Protein AF-A0A7R8CIM6-F1 (afdb_monomer_lite)

Structure (mmCIF, N/CA/C/O backbone):
data_AF-A0A7R8CIM6-F1
#
_entry.id   AF-A0A7R8CIM6-F1
#
loop_
_atom_site.group_PDB
_atom_site.id
_atom_site.type_symbol
_atom_site.label_atom_id
_atom_site.label_alt_id
_atom_site.label_comp_id
_atom_site.label_asym_id
_atom_site.label_entity_id
_atom_site.label_seq_id
_atom_site.pdbx_PDB_ins_code
_atom_site.Cartn_x
_atom_site.Cartn_y
_atom_site.Cartn_z
_atom_site.occupancy
_atom_site.B_iso_or_equiv
_atom_site.auth_seq_id
_atom_site.auth_comp_id
_atom_site.auth_asym_id
_atom_site.auth_atom_id
_atom_site.pdbx_PDB_model_num
ATOM 1 N N . MET A 1 1 ? 7.280 -43.552 13.257 1.00 33.59 1 MET A N 1
ATOM 2 C CA . MET A 1 1 ? 8.551 -42.925 13.685 1.00 33.59 1 MET A CA 1
ATOM 3 C C . MET A 1 1 ? 9.762 -43.816 13.417 1.00 33.59 1 MET A C 1
ATOM 5 O O . MET A 1 1 ? 10.724 -43.306 12.867 1.00 33.59 1 MET A O 1
ATOM 9 N N . SER A 1 2 ? 9.740 -45.116 13.746 1.00 30.64 2 SER A N 1
ATOM 10 C CA . SER A 1 2 ? 10.917 -45.991 13.588 1.00 30.64 2 SER A CA 1
ATOM 11 C C . SER A 1 2 ? 11.355 -46.225 12.133 1.00 30.64 2 SER A C 1
ATOM 13 O O . SER A 1 2 ? 12.548 -46.201 11.868 1.00 30.64 2 SER A O 1
ATOM 15 N N . GLU A 1 3 ? 10.436 -46.381 11.176 1.00 28.53 3 GLU A N 1
ATOM 16 C CA . GLU A 1 3 ? 10.799 -46.677 9.773 1.00 28.53 3 GLU A CA 1
ATOM 17 C C . GLU A 1 3 ? 11.393 -45.472 9.013 1.00 28.53 3 GLU A C 1
ATOM 19 O O . GLU A 1 3 ? 12.290 -45.638 8.189 1.00 28.53 3 GLU A O 1
ATOM 24 N N . SER A 1 4 ? 10.972 -44.240 9.326 1.00 34.47 4 SER A N 1
ATOM 25 C CA . SER A 1 4 ? 11.466 -43.017 8.668 1.00 34.47 4 SER A CA 1
ATOM 26 C C . SER A 1 4 ? 12.915 -42.688 9.054 1.00 34.47 4 SER A C 1
ATOM 28 O O . SER A 1 4 ? 13.702 -42.250 8.215 1.00 34.47 4 SER A O 1
ATOM 30 N N . ILE A 1 5 ? 13.273 -42.940 10.320 1.00 35.53 5 ILE A N 1
ATOM 31 C CA . ILE A 1 5 ? 14.614 -42.709 10.882 1.00 35.53 5 ILE A CA 1
ATOM 32 C C . ILE A 1 5 ? 15.630 -43.715 10.313 1.00 35.53 5 ILE A C 1
ATOM 34 O O . ILE A 1 5 ? 16.786 -43.358 10.080 1.00 35.53 5 ILE A O 1
ATOM 38 N N . VAL A 1 6 ? 15.196 -44.947 10.017 1.00 32.22 6 VAL A N 1
ATOM 39 C CA . VAL A 1 6 ? 16.048 -45.991 9.418 1.00 32.22 6 VAL A CA 1
ATOM 40 C C . VAL A 1 6 ? 16.514 -45.591 8.010 1.00 32.22 6 VAL A C 1
ATOM 42 O O . VAL A 1 6 ? 17.711 -45.670 7.739 1.00 32.22 6 VAL A O 1
ATOM 45 N N . SER A 1 7 ? 15.639 -45.022 7.166 1.00 37.78 7 SER A N 1
ATOM 46 C CA . SER A 1 7 ? 16.029 -44.599 5.803 1.00 37.78 7 SER A CA 1
ATOM 47 C C . SER A 1 7 ? 17.027 -43.426 5.775 1.00 37.78 7 SER A C 1
ATOM 49 O O . SER A 1 7 ? 17.869 -43.333 4.882 1.00 37.78 7 SER A O 1
ATOM 51 N N . PHE A 1 8 ? 16.988 -42.548 6.785 1.00 38.25 8 PHE A N 1
ATOM 52 C CA . PHE A 1 8 ? 17.909 -41.412 6.893 1.00 38.25 8 PHE A CA 1
ATOM 53 C C . PHE A 1 8 ? 19.307 -41.855 7.349 1.00 38.25 8 PHE A C 1
ATOM 55 O O . PHE A 1 8 ? 20.323 -41.349 6.870 1.00 38.25 8 PHE A O 1
ATOM 62 N N . LYS A 1 9 ? 19.363 -42.845 8.250 1.00 39.59 9 LYS A N 1
ATOM 63 C CA . LYS A 1 9 ? 20.612 -43.430 8.749 1.00 39.59 9 LYS A CA 1
ATOM 64 C C . LYS A 1 9 ? 21.344 -44.208 7.649 1.00 39.59 9 LYS A C 1
ATOM 66 O O . LYS A 1 9 ? 22.554 -44.049 7.502 1.00 39.59 9 LYS A O 1
ATOM 71 N N . GLU A 1 10 ? 20.605 -44.951 6.824 1.00 39.81 10 GLU A N 1
ATOM 72 C CA . GLU A 1 10 ? 21.134 -45.665 5.652 1.00 39.81 10 GLU A CA 1
ATOM 73 C C . GLU A 1 10 ? 21.612 -44.706 4.546 1.00 39.81 10 GLU A C 1
ATOM 75 O O . GLU A 1 10 ? 22.700 -44.887 3.994 1.00 39.81 10 GLU A O 1
ATOM 80 N N . GLY A 1 11 ? 20.865 -43.627 4.276 1.00 39.44 11 GLY A N 1
ATOM 81 C CA . GLY A 1 11 ? 21.265 -42.592 3.315 1.00 39.44 11 GLY A CA 1
ATOM 82 C C . GLY A 1 11 ? 22.538 -41.836 3.721 1.00 39.44 11 GLY A C 1
ATOM 83 O O . GLY A 1 11 ? 23.383 -41.536 2.875 1.00 39.44 11 GLY A O 1
ATOM 84 N N . PHE A 1 12 ? 22.730 -41.578 5.019 1.00 43.91 12 PHE A N 1
ATOM 85 C CA . PHE A 1 12 ? 23.947 -40.938 5.523 1.00 43.91 12 PHE A CA 1
ATOM 86 C C . PHE A 1 12 ? 25.144 -41.899 5.591 1.00 43.91 12 PHE A C 1
ATOM 88 O O . PHE A 1 12 ? 26.265 -41.479 5.303 1.00 43.91 12 PHE A O 1
ATOM 95 N N . GLU A 1 13 ? 24.948 -43.189 5.899 1.00 43.12 13 GLU A N 1
ATOM 96 C CA . GLU A 1 13 ? 26.025 -44.184 5.774 1.00 43.12 13 GLU A CA 1
ATOM 97 C C . GLU A 1 13 ? 26.523 -44.284 4.330 1.00 43.12 13 GLU A C 1
ATOM 99 O O . GLU A 1 13 ? 27.737 -44.283 4.109 1.00 43.12 13 GLU A O 1
ATOM 104 N N . TYR A 1 14 ? 25.608 -44.264 3.355 1.00 39.03 14 TYR A N 1
ATOM 105 C CA . TYR A 1 14 ? 25.944 -44.217 1.933 1.00 39.03 14 TYR A CA 1
ATOM 106 C C . TYR A 1 14 ? 26.745 -42.953 1.576 1.00 39.03 14 TYR A C 1
ATOM 108 O O . TYR A 1 14 ? 27.769 -43.047 0.906 1.00 39.03 14 TYR A O 1
ATOM 116 N N . PHE A 1 15 ? 26.352 -41.781 2.090 1.00 35.97 15 PHE A N 1
ATOM 117 C CA . PHE A 1 15 ? 27.036 -40.506 1.833 1.00 35.97 15 PHE A CA 1
ATOM 118 C C . PHE A 1 15 ? 28.402 -40.393 2.537 1.00 35.97 15 PHE A C 1
ATOM 120 O O . PHE A 1 15 ? 29.353 -39.840 1.985 1.00 35.97 15 PHE A O 1
ATOM 127 N N . SER A 1 16 ? 28.547 -40.974 3.732 1.00 40.66 16 SER A N 1
ATOM 128 C CA . SER A 1 16 ? 29.798 -40.958 4.503 1.00 40.66 16 SER A CA 1
ATOM 129 C C . SER A 1 16 ? 30.940 -41.734 3.836 1.00 40.66 16 SER A C 1
ATOM 131 O O . SER A 1 16 ? 32.103 -41.452 4.117 1.00 40.66 16 SER A O 1
ATOM 133 N N . ARG A 1 17 ? 30.617 -42.652 2.913 1.00 40.62 17 ARG A N 1
ATOM 134 C CA . ARG A 1 17 ? 31.589 -43.381 2.081 1.00 40.62 17 ARG A CA 1
ATOM 135 C C . ARG A 1 17 ? 32.217 -42.517 0.981 1.00 40.62 17 ARG A C 1
ATOM 137 O O . ARG A 1 17 ? 33.264 -42.886 0.466 1.00 40.62 17 ARG A O 1
ATOM 144 N N . PHE A 1 18 ? 31.611 -41.374 0.644 1.00 35.47 18 PHE A N 1
ATOM 145 C CA . PHE A 1 18 ? 32.098 -40.442 -0.384 1.00 35.47 18 PHE A CA 1
ATOM 146 C C . PHE A 1 18 ? 32.733 -39.171 0.200 1.00 35.47 18 PHE A C 1
ATOM 148 O O . PHE A 1 18 ? 33.129 -38.274 -0.544 1.00 35.47 18 PHE A O 1
ATOM 155 N N . CYS A 1 19 ? 32.847 -39.081 1.528 1.00 35.72 19 CYS A N 1
ATOM 156 C CA . CYS A 1 19 ? 33.470 -37.947 2.199 1.00 35.72 19 CYS A CA 1
ATOM 157 C C . CYS A 1 19 ? 34.981 -38.212 2.358 1.00 35.72 19 CYS A C 1
ATOM 159 O O . CYS A 1 19 ? 35.345 -39.205 2.987 1.00 35.72 19 CYS A O 1
ATOM 161 N N . PRO A 1 20 ? 35.880 -37.356 1.836 1.00 27.38 20 PRO A N 1
ATOM 162 C CA . PRO A 1 20 ? 37.321 -37.634 1.797 1.00 27.38 20 PRO A CA 1
ATOM 163 C C . PRO A 1 20 ? 38.043 -37.513 3.155 1.00 27.38 20 PRO A C 1
ATOM 165 O O . PRO A 1 20 ? 39.265 -37.615 3.199 1.00 27.38 20 PRO A O 1
ATOM 168 N N . PHE A 1 21 ? 37.320 -37.312 4.264 1.00 36.88 21 PHE A N 1
ATOM 169 C CA . PHE A 1 21 ? 37.887 -37.193 5.611 1.00 36.88 21 PHE A CA 1
ATOM 170 C C . PHE A 1 21 ? 37.071 -37.989 6.639 1.00 36.88 21 PHE A C 1
ATOM 172 O O . PHE A 1 21 ? 35.839 -37.912 6.669 1.00 36.88 21 PHE A O 1
ATOM 179 N N . GLU A 1 22 ? 37.759 -38.733 7.514 1.00 38.47 22 GLU A N 1
ATOM 180 C CA . GLU A 1 22 ? 37.142 -39.485 8.612 1.00 38.47 22 GLU A CA 1
ATOM 181 C C . GLU A 1 22 ? 36.521 -38.537 9.650 1.00 38.47 22 GLU A C 1
ATOM 183 O O . GLU A 1 22 ? 37.190 -37.961 10.507 1.00 38.47 22 GLU A O 1
ATOM 188 N N . LEU A 1 23 ? 35.197 -38.389 9.601 1.00 45.84 23 LEU A N 1
ATOM 189 C CA . LEU A 1 23 ? 34.432 -37.778 10.686 1.00 45.84 23 LEU A CA 1
ATOM 190 C C . LEU A 1 23 ? 34.570 -38.629 11.955 1.00 45.84 23 LEU A C 1
ATOM 192 O O . LEU A 1 23 ? 34.203 -39.809 11.963 1.00 45.84 23 LEU A O 1
ATOM 196 N N . THR A 1 24 ? 35.044 -38.020 13.043 1.00 49.00 24 THR A N 1
ATOM 197 C CA . THR A 1 24 ? 35.165 -38.696 14.340 1.00 49.00 24 THR A CA 1
ATOM 198 C C . THR A 1 24 ? 33.800 -39.182 14.835 1.00 49.00 24 THR A C 1
ATOM 200 O O . THR A 1 24 ? 32.769 -38.537 14.625 1.00 49.00 24 THR A O 1
ATOM 203 N N . LYS A 1 25 ? 33.780 -40.324 15.534 1.00 44.88 25 LYS A N 1
ATOM 204 C CA . LYS A 1 25 ? 32.552 -40.948 16.062 1.00 44.88 25 LYS A CA 1
ATOM 205 C C . LYS A 1 25 ? 31.683 -39.965 16.869 1.00 44.88 25 LYS A C 1
ATOM 207 O O . LYS A 1 25 ? 30.475 -39.918 16.668 1.00 44.88 25 LYS A O 1
ATOM 212 N N . LYS A 1 26 ? 32.313 -39.098 17.674 1.00 43.31 26 LYS A N 1
ATOM 213 C CA . LYS A 1 26 ? 31.637 -38.042 18.452 1.00 43.31 26 LYS A CA 1
ATOM 214 C C . LYS A 1 26 ? 30.950 -36.979 17.587 1.00 43.31 26 LYS A C 1
ATOM 216 O O . LYS A 1 26 ? 29.870 -36.522 17.945 1.00 43.31 26 LYS A O 1
ATOM 221 N N . ALA A 1 27 ? 31.546 -36.586 16.459 1.00 45.62 27 ALA A N 1
ATOM 222 C CA . ALA A 1 27 ? 30.943 -35.608 15.551 1.00 45.62 27 ALA A CA 1
ATOM 223 C C . ALA A 1 27 ? 29.717 -36.191 14.832 1.00 45.62 27 ALA A C 1
ATOM 225 O O . ALA A 1 27 ? 28.713 -35.499 14.669 1.00 45.62 27 ALA A O 1
ATOM 226 N N . LYS A 1 28 ? 29.771 -37.482 14.471 1.00 45.78 28 LYS A N 1
ATOM 227 C CA . LYS A 1 28 ? 28.621 -38.204 13.910 1.00 45.78 28 LYS A CA 1
ATOM 228 C C . LYS A 1 28 ? 27.474 -38.282 14.923 1.00 45.78 28 LYS A C 1
ATOM 230 O O . LYS A 1 28 ? 26.349 -37.935 14.586 1.00 45.78 28 LYS A O 1
ATOM 235 N N . GLU A 1 29 ? 27.758 -38.667 16.167 1.00 47.47 29 GLU A N 1
ATOM 236 C CA . GLU A 1 29 ? 26.753 -38.773 17.239 1.00 47.47 29 GLU A CA 1
ATOM 237 C C . GLU A 1 29 ? 26.093 -37.422 17.575 1.00 47.47 29 GLU A C 1
ATOM 239 O O . GLU A 1 29 ? 24.872 -37.355 17.714 1.00 47.47 29 GLU A O 1
ATOM 244 N N . ALA A 1 30 ? 26.868 -36.333 17.636 1.00 47.59 30 ALA A N 1
ATOM 245 C CA . ALA A 1 30 ? 26.333 -34.990 17.872 1.00 47.59 30 ALA A CA 1
ATOM 246 C C . ALA A 1 30 ? 25.425 -34.508 16.727 1.00 47.59 30 ALA A C 1
ATOM 248 O O . ALA A 1 30 ? 24.372 -33.925 16.977 1.00 47.59 30 ALA A O 1
ATOM 249 N N . PHE A 1 31 ? 25.804 -34.788 15.476 1.00 45.53 31 PHE A N 1
ATOM 250 C CA . PHE A 1 31 ? 24.985 -34.475 14.307 1.00 45.53 31 PHE A CA 1
ATOM 251 C C . PHE A 1 31 ? 23.656 -35.243 14.319 1.00 45.53 31 PHE A C 1
ATOM 253 O O . PHE A 1 31 ? 22.603 -34.635 14.137 1.00 45.53 31 PHE A O 1
ATOM 260 N N . PHE A 1 32 ? 23.685 -36.550 14.613 1.00 48.06 32 PHE A N 1
ATOM 261 C CA . PHE A 1 32 ? 22.465 -37.359 14.716 1.00 48.06 32 PHE A CA 1
ATOM 262 C C . PHE A 1 32 ? 21.507 -36.827 15.781 1.00 48.06 32 PHE A C 1
ATOM 264 O O . PHE A 1 32 ? 20.317 -36.704 15.508 1.00 48.06 32 PHE A O 1
ATOM 271 N N . LYS A 1 33 ? 22.025 -36.430 16.948 1.00 48.91 33 LYS A N 1
ATOM 272 C CA . LYS A 1 33 ? 21.201 -35.877 18.026 1.00 48.91 33 LYS A CA 1
ATOM 273 C C . LYS A 1 33 ? 20.507 -34.568 17.625 1.00 48.91 33 LYS A C 1
ATOM 275 O O . LYS A 1 33 ? 19.322 -34.400 17.885 1.00 48.91 33 LYS A O 1
ATOM 280 N N . ILE A 1 34 ? 21.216 -33.673 16.931 1.00 47.84 34 ILE A N 1
ATOM 281 C CA . ILE A 1 34 ? 20.649 -32.405 16.437 1.00 47.84 34 ILE A CA 1
ATOM 282 C C . ILE A 1 34 ? 19.572 -32.661 15.373 1.00 47.84 34 ILE A C 1
ATOM 284 O O . ILE A 1 34 ? 18.538 -31.995 15.366 1.00 47.84 34 ILE A O 1
ATOM 288 N N . CYS A 1 35 ? 19.788 -33.628 14.477 1.00 46.12 35 CYS A N 1
ATOM 289 C CA . CYS A 1 35 ? 18.793 -34.002 13.474 1.00 46.12 35 CYS A CA 1
ATOM 290 C C . CYS A 1 35 ? 17.548 -34.647 14.098 1.00 46.12 35 CYS A C 1
ATOM 292 O O . CYS A 1 35 ? 16.441 -34.333 13.671 1.00 46.12 35 CYS A O 1
ATOM 294 N N . GLU A 1 36 ? 17.706 -35.505 15.110 1.00 48.62 36 GLU A N 1
ATOM 295 C CA . GLU A 1 36 ? 16.581 -36.099 15.844 1.00 48.62 36 GLU A CA 1
ATOM 296 C C . GLU A 1 36 ? 15.749 -35.035 16.567 1.00 48.62 36 GLU A C 1
ATOM 298 O O . GLU A 1 36 ? 14.524 -35.040 16.454 1.00 48.62 36 GLU A O 1
ATOM 303 N N . GLU A 1 37 ? 16.400 -34.081 17.239 1.00 48.75 37 GLU A N 1
ATOM 304 C CA . GLU A 1 37 ? 15.724 -32.955 17.891 1.00 48.75 37 GLU A CA 1
ATOM 305 C C . GLU A 1 37 ? 14.964 -32.096 16.868 1.00 48.75 37 GLU A C 1
ATOM 307 O O . GLU A 1 37 ? 13.799 -31.776 17.088 1.00 48.75 37 GLU A O 1
ATOM 312 N N . LEU A 1 38 ? 15.566 -31.798 15.710 1.00 46.12 38 LEU A N 1
ATOM 313 C CA . LEU A 1 38 ? 14.938 -30.998 14.653 1.00 46.12 38 LEU A CA 1
ATOM 314 C C . LEU A 1 38 ? 13.741 -31.710 14.000 1.00 46.12 38 LEU A C 1
ATOM 316 O O . LEU A 1 38 ? 12.719 -31.082 13.738 1.00 46.12 38 LEU A O 1
ATOM 320 N N . ILE A 1 39 ? 13.855 -33.014 13.732 1.00 46.06 39 ILE A N 1
ATOM 321 C CA . ILE A 1 39 ? 12.767 -33.817 13.155 1.00 46.06 39 ILE A CA 1
ATOM 322 C C . ILE A 1 39 ? 11.619 -33.946 14.157 1.00 46.06 39 ILE A C 1
ATOM 324 O O . ILE A 1 39 ? 10.462 -33.827 13.763 1.00 46.06 39 ILE A O 1
ATOM 328 N N . SER A 1 40 ? 11.924 -34.132 15.443 1.00 47.38 40 SER A N 1
ATOM 329 C CA . SER A 1 40 ? 10.920 -34.150 16.510 1.00 47.38 40 SER A CA 1
ATOM 330 C C . SER A 1 40 ? 10.176 -32.812 16.598 1.00 47.38 40 SER A C 1
ATOM 332 O O . SER A 1 40 ? 8.948 -32.788 16.639 1.00 47.38 40 SER A O 1
ATOM 334 N N . ASP A 1 41 ? 10.896 -31.690 16.513 1.00 44.88 41 ASP A N 1
ATOM 335 C CA . ASP A 1 41 ? 10.313 -30.342 16.559 1.00 44.88 41 ASP A CA 1
ATOM 336 C C . ASP A 1 41 ? 9.431 -30.038 15.331 1.00 44.88 41 ASP A C 1
ATOM 338 O O . ASP A 1 41 ? 8.387 -29.396 15.443 1.00 44.88 41 ASP A O 1
ATOM 342 N N . ILE A 1 42 ? 9.810 -30.543 14.150 1.00 43.16 42 ILE A N 1
ATOM 343 C CA . ILE A 1 42 ? 9.005 -30.435 12.923 1.00 43.16 42 ILE A CA 1
ATOM 344 C C . ILE A 1 42 ? 7.754 -31.317 13.014 1.00 43.16 42 ILE A C 1
ATOM 346 O O . ILE A 1 42 ? 6.663 -30.856 12.690 1.00 43.16 42 ILE A O 1
ATOM 350 N N . LEU A 1 43 ? 7.883 -32.561 13.483 1.00 42.12 43 LEU A N 1
ATOM 351 C CA . LEU A 1 43 ? 6.752 -33.482 13.624 1.00 42.12 43 LEU A CA 1
ATOM 352 C C . LEU A 1 43 ? 5.734 -32.992 14.660 1.00 42.12 43 LEU A C 1
ATOM 354 O O . LEU A 1 43 ? 4.537 -33.089 14.404 1.00 42.12 43 LEU A O 1
ATOM 358 N N . ASN A 1 44 ? 6.196 -32.404 15.768 1.00 43.47 44 ASN A N 1
ATOM 359 C CA . ASN A 1 44 ? 5.323 -31.814 16.786 1.00 43.47 44 ASN A CA 1
ATOM 360 C C . ASN A 1 44 ? 4.556 -30.590 16.261 1.00 43.47 44 ASN A C 1
ATOM 362 O O . ASN A 1 44 ? 3.405 -30.386 16.625 1.00 43.47 44 ASN A O 1
ATOM 366 N N . ARG A 1 45 ? 5.149 -29.798 15.358 1.00 39.41 45 ARG A N 1
ATOM 367 C CA . ARG A 1 45 ? 4.467 -28.649 14.733 1.00 39.41 45 ARG A CA 1
ATOM 368 C C . ARG A 1 45 ? 3.445 -29.045 13.670 1.00 39.41 45 ARG A C 1
ATOM 370 O O . ARG A 1 45 ? 2.526 -28.281 13.412 1.00 39.41 45 ARG A O 1
ATOM 377 N N . VAL A 1 46 ? 3.608 -30.212 13.048 1.00 36.16 46 VAL A N 1
ATOM 378 C CA . VAL A 1 46 ? 2.669 -30.734 12.040 1.00 36.16 46 VAL A CA 1
ATOM 379 C C . VAL A 1 46 ? 1.514 -31.507 12.696 1.00 36.16 46 VAL A C 1
ATOM 381 O O . VAL A 1 46 ? 0.425 -31.572 12.132 1.00 36.16 46 VAL A O 1
ATOM 384 N N . SER A 1 47 ? 1.697 -32.061 13.902 1.00 36.16 47 SER A N 1
ATOM 385 C CA . SER A 1 47 ? 0.624 -32.762 14.626 1.00 36.16 47 SER A CA 1
ATOM 386 C C . SER A 1 47 ? -0.474 -31.854 15.191 1.00 36.16 47 SER A C 1
ATOM 388 O O . SER A 1 47 ? -1.565 -32.351 15.464 1.00 36.16 47 SER A O 1
ATOM 390 N N . ASP A 1 48 ? -0.224 -30.549 15.322 1.00 32.12 48 ASP A N 1
ATOM 391 C CA . ASP A 1 48 ? -1.202 -29.587 15.851 1.00 32.12 48 ASP A CA 1
ATOM 392 C C . ASP A 1 48 ? -2.311 -29.210 14.836 1.00 32.12 48 ASP A C 1
ATOM 394 O O . ASP A 1 48 ? -3.279 -28.550 15.204 1.00 32.12 48 ASP A O 1
ATOM 398 N N . GLU A 1 49 ? -2.234 -29.680 13.580 1.00 33.16 49 GLU A N 1
ATOM 399 C CA . GLU A 1 49 ? -3.254 -29.464 12.530 1.00 33.16 49 GLU A CA 1
ATOM 400 C C . GLU A 1 49 ? -4.152 -30.695 12.246 1.00 33.16 49 GLU A C 1
ATOM 402 O O . GLU A 1 49 ? -4.801 -30.787 11.201 1.00 33.16 49 GLU A O 1
ATOM 407 N N . ALA A 1 50 ? -4.239 -31.666 13.162 1.00 28.95 50 ALA A N 1
ATOM 408 C CA . ALA A 1 50 ? -5.090 -32.845 12.970 1.00 28.95 50 ALA A CA 1
ATOM 409 C C . ALA A 1 50 ? -6.554 -32.601 13.404 1.00 28.95 50 ALA A C 1
ATOM 411 O O . ALA A 1 50 ? -6.895 -32.652 14.586 1.00 28.95 50 ALA A O 1
ATOM 412 N N . PHE A 1 51 ? -7.437 -32.394 12.421 1.00 29.78 51 PHE A N 1
ATOM 413 C CA . PHE A 1 51 ? -8.895 -32.381 12.590 1.00 29.78 51 PHE A CA 1
ATOM 414 C C . PHE A 1 51 ? -9.441 -33.758 13.009 1.00 29.78 51 PHE A C 1
ATOM 416 O O . PHE A 1 51 ? -9.101 -34.791 12.428 1.00 29.78 51 PHE A O 1
ATOM 423 N N . TYR A 1 52 ? -10.334 -33.752 14.002 1.00 24.47 52 TYR A N 1
ATOM 424 C CA . TYR A 1 52 ? -11.129 -34.901 14.433 1.00 24.47 52 TYR A CA 1
ATOM 425 C C . TYR A 1 52 ? -12.390 -34.991 13.557 1.00 24.47 52 TYR A C 1
ATOM 427 O O . TYR A 1 52 ? -13.279 -34.151 13.674 1.00 24.47 52 TYR A O 1
ATOM 435 N N . ASP A 1 53 ? -12.488 -36.017 12.714 1.00 26.06 53 ASP A N 1
ATOM 436 C CA . ASP A 1 53 ? -13.770 -36.525 12.217 1.00 26.06 53 ASP A CA 1
ATOM 437 C C . ASP A 1 53 ? -13.835 -38.029 12.504 1.00 26.06 53 ASP A C 1
ATOM 439 O O . ASP A 1 53 ? -12.831 -38.748 12.460 1.00 26.06 53 ASP A O 1
ATOM 443 N N . GLY A 1 54 ? -15.009 -38.480 12.926 1.00 26.80 54 GLY A N 1
ATOM 444 C CA . GLY A 1 54 ? -15.239 -39.783 13.520 1.00 26.80 54 GLY A CA 1
ATOM 445 C C . GLY A 1 54 ? -14.868 -40.937 12.592 1.00 26.80 54 GLY A C 1
ATOM 446 O O . GLY A 1 54 ? -15.392 -41.077 11.495 1.00 26.80 54 GLY A O 1
ATOM 447 N N . GLY A 1 55 ? -14.038 -41.846 13.108 1.00 25.70 55 GLY A N 1
ATOM 448 C CA . GLY A 1 55 ? -13.887 -43.199 12.574 1.00 25.70 55 GLY A CA 1
ATOM 449 C C . GLY A 1 55 ? -12.616 -43.443 11.756 1.00 25.70 55 GLY A C 1
ATOM 450 O O . GLY A 1 55 ? -12.592 -43.273 10.547 1.00 25.70 55 GLY A O 1
ATOM 451 N N . ARG A 1 56 ? -11.608 -44.021 12.429 1.00 24.61 56 ARG A N 1
ATOM 452 C CA . ARG A 1 56 ? -10.404 -44.687 11.876 1.00 24.61 56 ARG A CA 1
ATOM 453 C C . ARG A 1 56 ? -9.397 -43.782 11.145 1.00 24.61 56 ARG A C 1
ATOM 455 O O . ARG A 1 56 ? -9.315 -43.755 9.922 1.00 24.61 56 ARG A O 1
ATOM 462 N N . THR A 1 57 ? -8.495 -43.181 11.917 1.00 22.95 57 THR A N 1
ATOM 463 C CA . THR A 1 57 ? -7.294 -42.492 11.424 1.00 22.95 57 THR A CA 1
ATOM 464 C C . THR A 1 57 ? -6.243 -43.491 10.906 1.00 22.95 57 THR A C 1
ATOM 466 O O . THR A 1 57 ? -5.651 -44.248 11.676 1.00 22.95 57 THR A O 1
ATOM 469 N N . LYS A 1 58 ? -5.964 -43.472 9.598 1.00 22.31 58 LYS A N 1
ATOM 470 C CA . LYS A 1 58 ? -4.680 -43.900 9.010 1.00 22.31 58 LYS A CA 1
ATOM 471 C C . LYS A 1 58 ? -4.045 -42.669 8.360 1.00 22.31 58 LYS A C 1
ATOM 473 O O . LYS A 1 58 ? -4.524 -42.216 7.327 1.00 22.31 58 LYS A O 1
ATOM 478 N N . VAL A 1 59 ? -2.986 -42.129 8.965 1.00 23.58 59 VAL A N 1
ATOM 479 C CA . VAL A 1 59 ? -2.199 -41.023 8.394 1.00 23.58 59 VAL A CA 1
ATOM 480 C C . VAL A 1 59 ? -1.209 -41.603 7.382 1.00 23.58 59 VAL A C 1
ATOM 482 O O . VAL A 1 59 ? -0.266 -42.295 7.761 1.00 23.58 59 VAL A O 1
ATOM 485 N N . TYR A 1 60 ? -1.418 -41.333 6.094 1.00 22.41 60 TYR A N 1
ATOM 486 C CA . TYR A 1 60 ? -0.409 -41.560 5.059 1.00 22.41 60 TYR A CA 1
ATOM 487 C C . TYR A 1 60 ? 0.450 -40.294 4.927 1.00 22.41 60 TYR A C 1
ATOM 489 O O . TYR A 1 60 ? 0.017 -39.309 4.339 1.00 22.41 60 TYR A O 1
ATOM 497 N N . LEU A 1 61 ? 1.674 -40.315 5.462 1.00 25.02 61 LEU A N 1
ATOM 498 C CA . LEU A 1 61 ? 2.697 -39.297 5.189 1.00 25.02 61 LEU A CA 1
ATOM 499 C C . LEU A 1 61 ? 3.272 -39.546 3.788 1.00 25.02 61 LEU A C 1
ATOM 501 O O . LEU A 1 61 ? 4.098 -40.443 3.618 1.00 25.02 61 LEU A O 1
ATOM 505 N N . ARG A 1 62 ? 2.814 -38.801 2.774 1.00 25.20 62 ARG A N 1
ATOM 506 C CA . ARG A 1 62 ? 3.285 -38.961 1.384 1.00 25.20 62 ARG A CA 1
ATOM 507 C C . ARG A 1 62 ? 4.326 -37.930 0.924 1.00 25.20 62 ARG A C 1
ATOM 509 O O . ARG A 1 62 ? 4.974 -38.195 -0.083 1.00 25.20 62 ARG A O 1
ATOM 516 N N . ASP A 1 63 ? 4.593 -36.862 1.679 1.00 30.23 63 ASP A N 1
ATOM 517 C CA . ASP A 1 63 ? 5.342 -35.700 1.159 1.00 30.23 63 ASP A CA 1
ATOM 518 C C . ASP A 1 63 ? 6.553 -35.253 2.005 1.00 30.23 63 ASP A C 1
ATOM 520 O O . ASP A 1 63 ? 6.667 -34.096 2.387 1.00 30.23 63 ASP A O 1
ATOM 524 N N . VAL A 1 64 ? 7.523 -36.142 2.260 1.00 31.42 64 VAL A N 1
ATOM 525 C CA . VAL A 1 64 ? 8.859 -35.741 2.787 1.00 31.42 64 VAL A CA 1
ATOM 526 C C . VAL A 1 64 ? 9.967 -35.992 1.754 1.00 31.42 64 VAL A C 1
ATOM 528 O O . VAL A 1 64 ? 11.084 -36.377 2.087 1.00 31.42 64 VAL A O 1
ATOM 531 N N . LYS A 1 65 ? 9.670 -35.829 0.459 1.00 29.31 65 LYS A N 1
ATOM 532 C CA . LYS A 1 65 ? 10.630 -36.157 -0.612 1.00 29.31 65 LYS A CA 1
ATOM 533 C C . LYS A 1 65 ? 11.662 -35.073 -0.940 1.00 29.31 65 LYS A C 1
ATOM 535 O O . LYS A 1 65 ? 12.596 -35.389 -1.662 1.00 29.31 65 LYS A O 1
ATOM 540 N N . ASN A 1 66 ? 11.575 -33.852 -0.404 1.00 33.81 66 ASN A N 1
ATOM 541 C CA . ASN A 1 66 ? 12.441 -32.746 -0.844 1.00 33.81 66 ASN A CA 1
ATOM 542 C C . ASN A 1 66 ? 13.041 -31.934 0.320 1.00 33.81 66 ASN A C 1
ATOM 544 O O . ASN A 1 66 ? 12.604 -30.820 0.611 1.00 33.81 66 ASN A O 1
ATOM 548 N N . VAL A 1 67 ? 14.088 -32.469 0.957 1.00 33.66 67 VAL A N 1
ATOM 549 C CA . VAL A 1 67 ? 14.991 -31.693 1.827 1.00 33.66 67 VAL A CA 1
ATOM 550 C C . VAL A 1 67 ? 16.356 -31.610 1.148 1.00 33.66 67 VAL A C 1
ATOM 552 O O . VAL A 1 67 ? 17.013 -32.629 0.952 1.00 33.66 67 VAL A O 1
ATOM 555 N N . MET A 1 68 ? 16.797 -30.398 0.795 1.00 31.12 68 MET A N 1
ATOM 556 C CA . MET A 1 68 ? 18.158 -30.159 0.303 1.00 31.12 68 MET A CA 1
ATOM 557 C C . MET A 1 68 ? 19.046 -29.656 1.441 1.00 31.12 68 MET A C 1
ATOM 559 O O . MET A 1 68 ? 18.743 -28.644 2.076 1.00 31.12 68 MET A O 1
ATOM 563 N N . ILE A 1 69 ? 20.176 -30.331 1.659 1.00 33.56 69 ILE A N 1
ATOM 564 C CA . ILE A 1 69 ? 21.217 -29.913 2.604 1.00 33.56 69 ILE A CA 1
ATOM 565 C C . ILE A 1 69 ? 22.445 -29.485 1.796 1.00 33.56 69 ILE A C 1
ATOM 567 O O . ILE A 1 69 ? 23.058 -30.303 1.115 1.00 33.56 69 ILE A O 1
ATOM 571 N N . GLN A 1 70 ? 22.813 -28.205 1.870 1.00 33.16 70 GLN A N 1
ATOM 572 C CA . GLN A 1 70 ? 24.070 -27.689 1.320 1.00 33.16 70 GLN A CA 1
ATOM 573 C C . GLN A 1 70 ? 25.072 -27.453 2.452 1.00 33.16 70 GLN A C 1
ATOM 575 O O . GLN A 1 70 ? 24.730 -26.875 3.484 1.00 33.16 70 GLN A O 1
ATOM 580 N N . TYR A 1 71 ? 26.324 -27.868 2.255 1.00 34.66 71 TYR A N 1
ATOM 581 C CA . TYR A 1 71 ? 27.422 -27.603 3.185 1.00 34.66 71 TYR A CA 1
ATOM 582 C C . TYR A 1 71 ? 28.547 -26.842 2.481 1.00 34.66 71 TYR A C 1
ATOM 584 O O . TYR A 1 71 ? 28.791 -27.032 1.288 1.00 34.66 71 TYR A O 1
ATOM 592 N N . LYS A 1 72 ? 29.245 -25.975 3.220 1.00 33.69 72 LYS A N 1
ATOM 593 C CA . LYS A 1 72 ? 30.454 -25.295 2.736 1.00 33.69 72 LYS A CA 1
ATOM 594 C C . LYS A 1 72 ? 31.537 -25.369 3.806 1.00 33.69 72 LYS A C 1
ATOM 596 O O . LYS A 1 72 ? 31.314 -24.963 4.944 1.00 33.69 72 LYS A O 1
ATOM 601 N N . CYS A 1 73 ? 32.688 -25.925 3.433 1.00 32.19 73 CYS A N 1
ATOM 602 C CA . CYS A 1 73 ? 33.861 -26.031 4.296 1.00 32.19 73 CYS A CA 1
ATOM 603 C C . CYS A 1 73 ? 34.790 -24.844 4.026 1.00 32.19 73 CYS A C 1
ATOM 605 O O . CYS A 1 73 ? 35.035 -24.510 2.863 1.00 32.19 73 CYS A O 1
ATOM 607 N N . PHE A 1 74 ? 35.295 -24.208 5.080 1.00 35.34 74 PHE A N 1
ATOM 608 C CA . PHE A 1 74 ? 36.249 -23.108 4.959 1.00 35.34 74 PHE A CA 1
ATOM 609 C C . PHE A 1 74 ? 37.642 -23.571 5.406 1.00 35.34 74 PHE A C 1
ATOM 611 O O . PHE A 1 74 ? 37.765 -24.152 6.489 1.00 35.34 74 PHE A O 1
ATOM 618 N N . PRO A 1 75 ? 38.697 -23.335 4.604 1.00 32.38 75 PRO A N 1
ATOM 619 C CA . PRO A 1 75 ? 40.062 -23.558 5.057 1.00 32.38 75 PRO A CA 1
ATOM 620 C C . PRO A 1 75 ? 40.446 -22.513 6.122 1.00 32.38 75 PRO A C 1
ATOM 622 O O . PRO A 1 75 ? 39.944 -21.384 6.075 1.00 32.38 75 PRO A O 1
ATOM 625 N N . PRO A 1 76 ? 41.328 -22.857 7.076 1.00 36.56 76 PRO A N 1
ATOM 626 C CA . PRO A 1 76 ? 41.800 -21.909 8.078 1.00 36.56 76 PRO A CA 1
ATOM 627 C C . PRO A 1 76 ? 42.584 -20.751 7.435 1.00 36.56 76 PRO A C 1
ATOM 629 O O . PRO A 1 76 ? 43.318 -20.929 6.461 1.00 36.56 76 PRO A O 1
ATOM 632 N N . SER A 1 77 ? 42.413 -19.547 7.986 1.00 36.44 77 SER A N 1
ATOM 633 C CA . SER A 1 77 ? 43.128 -18.333 7.573 1.00 36.44 77 SER A CA 1
ATOM 634 C C . SER A 1 77 ? 44.631 -18.446 7.887 1.00 36.44 77 SER A C 1
ATOM 636 O O . SER A 1 77 ? 44.975 -18.892 8.983 1.00 36.44 77 SER A O 1
ATOM 638 N N . PRO A 1 78 ? 45.547 -17.961 7.020 1.00 35.59 78 PRO A N 1
ATOM 639 C CA . PRO A 1 78 ? 46.996 -18.014 7.263 1.00 35.59 78 PRO A CA 1
ATOM 640 C C . PRO A 1 78 ? 47.475 -17.250 8.510 1.00 35.59 78 PRO A C 1
ATOM 642 O O . PRO A 1 78 ? 48.638 -17.364 8.886 1.00 35.59 78 PRO A O 1
ATOM 645 N N . LYS A 1 79 ? 46.612 -16.438 9.137 1.00 39.03 79 LYS A N 1
ATOM 646 C CA . LYS A 1 79 ? 46.952 -15.624 10.315 1.00 39.03 79 LYS A CA 1
ATOM 647 C C . LYS A 1 79 ? 46.677 -16.309 11.660 1.00 39.03 79 LYS A C 1
ATOM 649 O O . LYS A 1 79 ? 47.112 -15.785 12.680 1.00 39.03 79 LYS A O 1
ATOM 654 N N . ASP A 1 80 ? 46.059 -17.491 11.666 1.00 41.41 80 ASP A N 1
ATOM 655 C CA . ASP A 1 80 ? 45.731 -18.240 12.887 1.00 41.41 80 ASP A CA 1
ATOM 656 C C . ASP A 1 80 ? 46.537 -19.543 12.990 1.00 41.41 80 ASP A C 1
ATOM 658 O O . ASP A 1 80 ? 46.009 -20.651 13.031 1.00 41.41 80 ASP A O 1
ATOM 662 N N . ALA A 1 81 ? 47.862 -19.416 13.081 1.00 37.50 81 ALA A N 1
ATOM 663 C CA . ALA A 1 81 ? 48.792 -20.544 13.212 1.00 37.50 81 ALA A CA 1
ATOM 664 C C . ALA A 1 81 ? 48.793 -21.225 14.603 1.00 37.50 81 ALA A C 1
ATOM 666 O O . ALA A 1 81 ? 49.721 -21.961 14.926 1.00 37.50 81 ALA A O 1
ATOM 667 N N . ARG A 1 82 ? 47.784 -20.983 15.454 1.00 38.47 82 ARG A N 1
ATOM 668 C CA . ARG A 1 82 ? 47.715 -21.570 16.807 1.00 38.47 82 ARG A CA 1
ATOM 669 C C . ARG A 1 82 ? 46.876 -22.848 16.907 1.00 38.47 82 ARG A C 1
ATOM 671 O O . ARG A 1 82 ? 47.026 -23.552 17.898 1.00 38.47 82 ARG A O 1
ATOM 678 N N . TYR A 1 83 ? 46.075 -23.202 15.894 1.00 38.88 83 TYR A N 1
ATOM 679 C CA . TYR A 1 83 ? 45.222 -24.403 15.931 1.00 38.88 83 TYR A CA 1
ATOM 680 C C . TYR A 1 83 ? 45.092 -25.069 14.545 1.00 38.88 83 TYR A C 1
ATOM 682 O O . TYR A 1 83 ? 44.151 -24.783 13.808 1.00 38.88 83 TYR A O 1
ATOM 690 N N . PRO A 1 84 ? 46.003 -25.986 14.169 1.00 32.56 84 PRO A N 1
ATOM 691 C CA . PRO A 1 84 ? 46.089 -26.514 12.802 1.00 32.56 84 PRO A CA 1
ATOM 692 C C . PRO A 1 84 ? 44.963 -27.487 12.391 1.00 32.56 84 PRO A C 1
ATOM 694 O O . PRO A 1 84 ? 44.912 -27.873 11.230 1.00 32.56 84 PRO A O 1
ATOM 697 N N . ASN A 1 85 ? 44.045 -27.860 13.296 1.00 35.25 85 ASN A N 1
ATOM 698 C CA . ASN A 1 85 ? 43.044 -28.919 13.066 1.00 35.25 85 ASN A CA 1
ATOM 699 C C . ASN A 1 85 ? 41.574 -28.487 13.268 1.00 35.25 85 ASN A C 1
ATOM 701 O O . ASN A 1 85 ? 40.713 -29.339 13.490 1.00 35.25 85 ASN A O 1
ATOM 705 N N . GLN A 1 86 ? 41.249 -27.191 13.219 1.00 34.97 86 GLN A N 1
ATOM 706 C CA . GLN A 1 86 ? 39.860 -26.727 13.356 1.00 34.97 86 GLN A CA 1
ATOM 707 C C . GLN A 1 86 ? 39.276 -26.297 12.005 1.00 34.97 86 GLN A C 1
ATOM 709 O O . GLN A 1 86 ? 39.571 -25.223 11.490 1.00 34.97 86 GLN A O 1
ATOM 714 N N . HIS A 1 87 ? 38.417 -27.147 11.440 1.00 36.22 87 HIS A N 1
ATOM 715 C CA . HIS A 1 87 ? 37.562 -26.797 10.307 1.00 36.22 87 HIS A CA 1
ATOM 716 C C . HIS A 1 87 ? 36.231 -26.241 10.821 1.00 36.22 87 HIS A C 1
ATOM 718 O O . HIS A 1 87 ? 35.559 -26.882 11.631 1.00 36.22 87 HIS A O 1
ATOM 724 N N . LEU A 1 88 ? 35.839 -25.059 10.337 1.00 32.66 88 LEU A N 1
ATOM 725 C CA . LEU A 1 88 ? 34.517 -24.497 10.598 1.00 32.66 88 LEU A CA 1
ATOM 726 C C . LEU A 1 88 ? 33.536 -25.037 9.548 1.00 32.66 88 LEU A C 1
ATOM 728 O O . LEU A 1 88 ? 33.721 -24.815 8.347 1.00 32.66 88 LEU A O 1
ATOM 732 N N . TYR A 1 89 ? 32.496 -25.736 9.997 1.00 34.38 89 TYR A N 1
ATOM 733 C CA . TYR A 1 89 ? 31.455 -26.283 9.127 1.00 34.38 89 TYR A CA 1
ATOM 734 C C . TYR A 1 89 ? 30.191 -25.433 9.234 1.00 34.38 89 TYR A C 1
ATOM 736 O O . TYR A 1 89 ? 29.671 -25.233 10.330 1.00 34.38 89 TYR A O 1
ATOM 744 N N . ALA A 1 90 ? 29.689 -24.951 8.097 1.00 33.25 90 ALA A N 1
ATOM 745 C CA . ALA A 1 90 ? 28.384 -24.306 8.002 1.00 33.25 90 ALA A CA 1
ATOM 746 C C . ALA A 1 90 ? 27.429 -25.203 7.205 1.00 33.25 90 ALA A C 1
ATOM 748 O O . ALA A 1 90 ? 27.746 -25.613 6.083 1.00 33.25 90 ALA A O 1
ATOM 749 N N . PHE A 1 91 ? 26.261 -25.484 7.783 1.00 33.25 91 PHE A N 1
ATOM 750 C CA . PHE A 1 91 ? 25.195 -26.264 7.157 1.00 33.25 91 PHE A CA 1
ATOM 751 C C . PHE A 1 91 ? 24.009 -25.356 6.842 1.00 33.25 91 PHE A C 1
ATOM 753 O O . PHE A 1 91 ? 23.568 -24.585 7.693 1.00 33.25 91 PHE A O 1
ATOM 760 N N . LEU A 1 92 ? 23.491 -25.461 5.621 1.00 32.41 92 LEU A N 1
ATOM 761 C CA . LEU A 1 92 ? 22.275 -24.799 5.174 1.00 32.41 92 LEU A CA 1
ATOM 762 C C . LEU A 1 92 ? 21.250 -25.885 4.828 1.00 32.41 92 LEU A C 1
ATOM 764 O O . LEU A 1 92 ? 21.424 -26.617 3.854 1.00 32.41 92 LEU A O 1
ATOM 768 N N . ILE A 1 93 ? 20.194 -26.004 5.631 1.00 32.53 93 ILE A N 1
ATOM 769 C CA . ILE A 1 93 ? 19.082 -26.929 5.373 1.00 32.53 93 ILE A CA 1
ATOM 770 C C . ILE A 1 93 ? 17.937 -26.113 4.781 1.00 32.53 93 ILE A C 1
ATOM 772 O O . ILE A 1 93 ? 17.482 -25.155 5.402 1.00 32.53 93 ILE A O 1
ATOM 776 N N . LYS A 1 94 ? 17.495 -26.474 3.575 1.00 32.44 94 LYS A N 1
ATOM 777 C CA . LYS A 1 94 ? 16.399 -25.810 2.866 1.00 32.44 94 LYS A CA 1
ATOM 778 C C . LYS A 1 94 ? 15.234 -26.793 2.734 1.00 32.44 94 LYS A C 1
ATOM 780 O O . LYS A 1 94 ? 15.390 -27.849 2.120 1.00 32.44 94 LYS A O 1
ATOM 785 N N . HIS A 1 95 ? 14.083 -26.446 3.309 1.00 30.56 95 HIS A N 1
ATOM 786 C CA . HIS A 1 95 ? 12.815 -27.134 3.054 1.00 30.56 95 HIS A CA 1
ATOM 787 C C . HIS A 1 95 ? 12.128 -26.437 1.875 1.00 30.56 95 HIS A C 1
ATOM 789 O O . HIS A 1 95 ? 12.044 -25.208 1.864 1.00 30.56 95 HIS A O 1
ATOM 795 N N . CYS A 1 96 ? 11.685 -27.183 0.860 1.00 33.47 96 CYS A N 1
ATOM 796 C CA . CYS A 1 96 ? 11.247 -26.582 -0.406 1.00 33.47 96 CYS A CA 1
ATOM 797 C C . CYS A 1 96 ? 10.005 -25.676 -0.310 1.00 33.47 96 CYS A C 1
ATOM 799 O O . CYS A 1 96 ? 9.846 -24.837 -1.188 1.00 33.47 96 CYS A O 1
ATOM 801 N N . ASP A 1 97 ? 9.229 -25.734 0.778 1.00 30.25 97 ASP A N 1
ATOM 802 C CA . ASP A 1 97 ? 8.008 -24.922 0.932 1.00 30.25 97 ASP A CA 1
ATOM 803 C C . ASP A 1 97 ? 8.057 -23.855 2.042 1.00 30.25 97 ASP A C 1
ATOM 805 O O . ASP A 1 97 ? 7.078 -23.150 2.274 1.00 30.25 97 ASP A O 1
ATOM 809 N N . THR A 1 98 ? 9.200 -23.655 2.707 1.00 30.14 98 THR A N 1
ATOM 810 C CA . THR A 1 98 ? 9.380 -22.545 3.662 1.00 30.14 98 THR A CA 1
ATOM 811 C C . THR A 1 98 ? 10.780 -21.939 3.545 1.00 30.14 98 THR A C 1
ATOM 813 O O . THR A 1 98 ? 11.797 -22.609 3.719 1.00 30.14 98 THR A O 1
ATOM 816 N N . GLN A 1 99 ? 10.864 -20.635 3.252 1.00 28.09 99 GLN A N 1
ATOM 817 C CA . GLN A 1 99 ? 12.133 -19.895 3.231 1.00 28.09 99 GLN A CA 1
ATOM 818 C C . GLN A 1 99 ? 12.624 -19.590 4.658 1.00 28.09 99 GLN A C 1
ATOM 820 O O . GLN A 1 99 ? 12.628 -18.444 5.095 1.00 28.09 99 GLN A O 1
ATOM 825 N N . ALA A 1 100 ? 13.065 -20.614 5.387 1.00 28.00 100 ALA A N 1
ATOM 826 C CA . ALA A 1 100 ? 13.814 -20.446 6.628 1.00 28.00 100 ALA A CA 1
ATOM 827 C C . ALA A 1 100 ? 15.247 -20.962 6.432 1.00 28.00 100 ALA A C 1
ATOM 829 O O . ALA A 1 100 ? 15.463 -22.148 6.202 1.00 28.00 100 ALA A O 1
ATOM 830 N N . ALA A 1 101 ? 16.234 -20.068 6.516 1.00 28.98 101 ALA A N 1
ATOM 831 C CA . ALA A 1 101 ? 17.647 -20.426 6.586 1.00 28.98 101 ALA A CA 1
ATOM 832 C C . ALA A 1 101 ? 18.111 -20.315 8.044 1.00 28.98 101 ALA A C 1
ATOM 834 O O . ALA A 1 101 ? 18.005 -19.246 8.644 1.00 28.98 101 ALA A O 1
ATOM 835 N N . LYS A 1 102 ? 18.631 -21.404 8.618 1.00 32.00 102 LYS A N 1
ATOM 836 C CA . LYS A 1 102 ? 19.198 -21.419 9.975 1.00 32.00 102 LYS A CA 1
ATOM 837 C C . LYS A 1 102 ? 20.688 -21.748 9.878 1.00 32.00 102 LYS A C 1
ATOM 839 O O . LYS A 1 102 ? 21.043 -22.837 9.440 1.00 32.00 102 LYS A O 1
ATOM 844 N N . LEU A 1 103 ? 21.551 -20.799 10.246 1.00 31.09 103 LEU A N 1
ATOM 845 C CA . LEU A 1 103 ? 22.997 -21.009 10.347 1.00 31.09 103 LEU A CA 1
ATOM 846 C C . LEU A 1 103 ? 23.299 -21.565 11.745 1.00 31.09 103 LEU A C 1
ATOM 848 O O . LEU A 1 103 ? 23.093 -20.872 12.738 1.00 31.09 103 LEU A O 1
ATOM 852 N N . LEU A 1 104 ? 23.753 -22.813 11.829 1.00 32.00 104 LEU A N 1
ATOM 853 C CA . LEU A 1 104 ? 24.128 -23.457 13.091 1.00 32.00 104 LEU A CA 1
ATOM 854 C C . LEU A 1 104 ? 25.654 -23.540 13.187 1.00 32.00 104 LEU A C 1
ATOM 856 O O . LEU A 1 104 ? 26.289 -24.187 12.357 1.00 32.00 104 LEU A O 1
ATOM 860 N N . ILE A 1 105 ? 26.229 -22.889 14.201 1.00 32.53 105 ILE A N 1
ATOM 861 C CA . ILE A 1 105 ? 27.633 -23.056 14.598 1.00 32.53 105 ILE A CA 1
ATOM 862 C C . ILE A 1 105 ? 27.631 -23.977 15.827 1.00 32.53 105 ILE A C 1
ATOM 864 O O . ILE A 1 105 ? 26.946 -23.657 16.801 1.00 32.53 105 ILE A O 1
ATOM 868 N N . PRO A 1 106 ? 28.329 -25.126 15.810 1.00 26.09 106 PRO A N 1
ATOM 869 C CA . PRO A 1 106 ? 28.341 -26.033 16.951 1.00 26.09 106 PRO A CA 1
ATOM 870 C C . PRO A 1 106 ? 29.102 -25.414 18.137 1.00 26.09 106 PRO A C 1
ATOM 872 O O . PRO A 1 106 ? 30.124 -24.756 17.930 1.00 26.09 106 PRO A O 1
ATOM 875 N N . PRO A 1 107 ? 28.653 -25.631 19.385 1.00 25.33 107 PRO A N 1
ATOM 876 C CA . PRO A 1 107 ? 29.345 -25.119 20.556 1.00 25.33 107 PRO A CA 1
ATOM 877 C C . PRO A 1 107 ? 30.534 -26.024 20.899 1.00 25.33 107 PRO A C 1
ATOM 879 O O . PRO A 1 107 ? 30.356 -27.171 21.308 1.00 25.33 107 PRO A O 1
ATOM 882 N N . SER A 1 108 ? 31.756 -25.503 20.792 1.00 28.16 108 SER A N 1
ATOM 883 C CA . SER A 1 108 ? 32.919 -26.072 21.480 1.00 28.16 108 SER A CA 1
ATOM 884 C C . SER A 1 108 ? 33.422 -25.096 22.543 1.00 28.16 108 SER A C 1
ATOM 886 O O . SER A 1 108 ? 34.072 -24.108 22.230 1.00 28.16 108 SER A O 1
ATOM 888 N N . SER A 1 109 ? 33.046 -25.399 23.786 1.00 24.41 109 SER A N 1
ATOM 889 C CA . SER A 1 109 ? 33.785 -25.229 25.048 1.00 24.41 109 SER A CA 1
ATOM 890 C C . SER A 1 109 ? 34.862 -24.133 25.177 1.00 24.41 109 SER A C 1
ATOM 892 O O . SER A 1 109 ? 35.947 -24.256 24.617 1.00 24.41 109 SER A O 1
ATOM 894 N N . PHE A 1 110 ? 34.581 -23.242 26.138 1.00 24.89 110 PHE A N 1
ATOM 895 C CA . PHE A 1 110 ? 35.467 -22.413 26.971 1.00 24.89 110 PHE A CA 1
ATOM 896 C C . PHE A 1 110 ? 36.092 -21.133 26.389 1.00 24.89 110 PHE A C 1
ATOM 898 O O . PHE A 1 110 ? 36.590 -21.083 25.273 1.00 24.89 110 PHE A O 1
ATOM 905 N N . GLU A 1 111 ? 35.992 -20.099 27.234 1.00 30.97 111 GLU A N 1
ATOM 906 C CA . GLU A 1 111 ? 36.419 -18.702 27.128 1.00 30.97 111 GLU A CA 1
ATOM 907 C C . GLU A 1 111 ? 37.506 -18.390 26.095 1.00 30.97 111 GLU A C 1
ATOM 909 O O . GLU A 1 111 ? 38.632 -18.858 26.215 1.00 30.97 111 GLU A O 1
ATOM 914 N N . LEU A 1 112 ? 37.193 -17.488 25.160 1.00 22.83 112 LEU A N 1
ATOM 915 C CA . LEU A 1 112 ? 38.115 -16.486 24.617 1.00 22.83 112 LEU A CA 1
ATOM 916 C C . LEU A 1 112 ? 37.290 -15.404 23.908 1.00 22.83 112 LEU A C 1
ATOM 918 O O . LEU A 1 112 ? 36.335 -15.692 23.188 1.00 22.83 112 LEU A O 1
ATOM 922 N N . GLY A 1 113 ? 37.613 -14.150 24.221 1.00 23.78 113 GLY A N 1
ATOM 923 C CA . GLY A 1 113 ? 36.782 -12.982 23.968 1.00 23.78 113 GLY A CA 1
ATOM 924 C C . GLY A 1 113 ? 36.408 -12.742 22.507 1.00 23.78 113 GLY A C 1
ATOM 925 O O . GLY A 1 113 ? 37.112 -13.124 21.573 1.00 23.78 113 GLY A O 1
ATOM 926 N N . LEU A 1 114 ? 35.290 -12.023 22.348 1.00 28.95 114 LEU A N 1
ATOM 927 C CA . LEU A 1 114 ? 35.003 -11.195 21.181 1.00 28.95 114 LEU A CA 1
ATOM 928 C C . LEU A 1 114 ? 36.316 -10.594 20.668 1.00 28.95 114 LEU A C 1
ATOM 930 O O . LEU A 1 114 ? 36.940 -9.843 21.406 1.00 28.95 114 LEU A O 1
ATOM 934 N N . TRP A 1 115 ? 36.700 -10.925 19.437 1.00 29.62 115 TRP A N 1
ATOM 935 C CA . TRP A 1 115 ? 37.362 -10.072 18.437 1.00 29.62 115 TRP A CA 1
ATOM 936 C C . TRP A 1 115 ? 37.779 -10.966 17.258 1.00 29.62 115 TRP A C 1
ATOM 938 O O . TRP A 1 115 ? 38.945 -11.272 17.043 1.00 29.62 115 TRP A O 1
ATOM 948 N N . ALA A 1 116 ? 36.791 -11.382 16.467 1.00 26.42 116 ALA A N 1
ATOM 949 C CA . ALA A 1 116 ? 37.001 -11.804 15.086 1.00 26.42 116 ALA A CA 1
ATOM 950 C C . ALA A 1 116 ? 36.123 -10.908 14.199 1.00 26.42 116 ALA A C 1
ATOM 952 O O . ALA A 1 116 ? 34.943 -10.690 14.465 1.00 26.42 116 ALA A O 1
ATOM 953 N N . SER A 1 117 ? 36.765 -10.278 13.222 1.00 28.88 117 SER A N 1
ATOM 954 C CA . SER A 1 117 ? 36.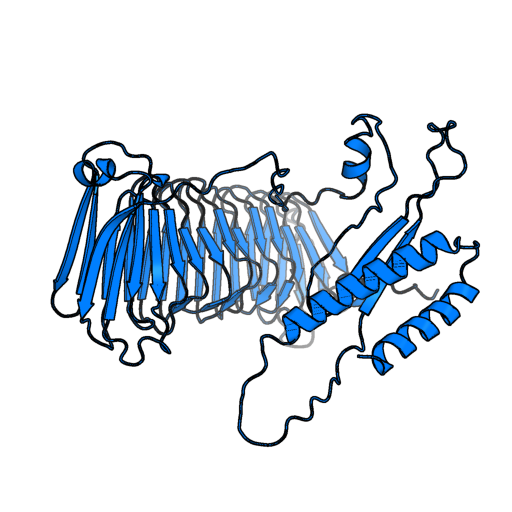389 -9.022 12.570 1.00 28.88 117 SER A CA 1
ATOM 955 C C . SER A 1 117 ? 34.999 -8.979 11.916 1.00 28.88 117 SER A C 1
ATOM 957 O O . SER A 1 117 ? 34.660 -9.831 11.091 1.00 28.88 117 SER A O 1
ATOM 959 N N . ARG A 1 118 ? 34.285 -7.865 12.147 1.00 30.61 118 ARG A N 1
ATOM 960 C CA . ARG A 1 118 ? 33.130 -7.360 11.367 1.00 30.61 118 ARG A CA 1
ATOM 961 C C . ARG A 1 118 ? 33.339 -7.383 9.839 1.00 30.61 118 ARG A C 1
ATOM 963 O O . ARG A 1 118 ? 32.361 -7.407 9.095 1.00 30.61 118 ARG A O 1
ATOM 970 N N . ASP A 1 119 ? 34.583 -7.411 9.367 1.00 29.89 119 ASP A N 1
ATOM 971 C CA . ASP A 1 119 ? 34.922 -7.385 7.941 1.00 29.89 119 ASP A CA 1
ATOM 972 C C . ASP A 1 119 ? 34.719 -8.723 7.217 1.00 29.89 119 ASP A C 1
ATOM 974 O O . ASP A 1 119 ? 34.475 -8.733 6.011 1.00 29.89 119 ASP A O 1
ATOM 978 N N . MET A 1 120 ? 34.713 -9.857 7.926 1.00 29.41 120 MET A N 1
ATOM 979 C CA . MET A 1 120 ? 34.479 -11.160 7.286 1.00 29.41 120 MET A CA 1
ATOM 980 C C . MET A 1 120 ? 32.985 -11.397 6.994 1.00 29.41 120 MET A C 1
ATOM 982 O O . MET A 1 120 ? 32.639 -12.005 5.983 1.00 29.41 120 MET A O 1
ATOM 986 N N . ILE A 1 121 ? 32.095 -10.826 7.818 1.00 33.16 121 ILE A N 1
ATOM 987 C CA . ILE A 1 121 ? 30.633 -10.864 7.621 1.00 33.16 121 ILE A CA 1
ATOM 988 C C . ILE A 1 121 ? 30.197 -9.896 6.505 1.00 33.16 121 ILE A C 1
ATOM 990 O O . ILE A 1 121 ? 29.275 -10.206 5.752 1.00 33.16 121 ILE A O 1
ATOM 994 N N . ARG A 1 122 ? 30.898 -8.767 6.314 1.00 30.14 122 ARG A N 1
ATOM 995 C CA . ARG A 1 122 ? 30.642 -7.838 5.193 1.00 30.14 122 ARG A CA 1
ATOM 996 C C . ARG A 1 122 ? 30.888 -8.456 3.815 1.00 30.14 122 ARG A C 1
ATOM 998 O O . ARG A 1 122 ? 30.186 -8.110 2.873 1.00 30.14 122 ARG A O 1
ATOM 1005 N N . ASN A 1 123 ? 31.831 -9.389 3.686 1.00 28.83 123 ASN A N 1
ATOM 1006 C CA . ASN A 1 123 ? 32.190 -9.969 2.386 1.00 28.83 123 ASN A CA 1
ATOM 1007 C C . ASN A 1 123 ? 31.273 -11.116 1.918 1.00 28.83 123 ASN A C 1
ATOM 1009 O O . ASN A 1 123 ? 31.409 -11.578 0.786 1.00 28.83 123 ASN A O 1
ATOM 1013 N N . LEU A 1 124 ? 30.316 -11.554 2.744 1.00 31.84 124 LEU A N 1
ATOM 1014 C CA . LEU A 1 124 ? 29.293 -12.541 2.367 1.00 31.84 124 LEU A CA 1
ATOM 1015 C C . LEU A 1 124 ? 28.035 -11.913 1.744 1.00 31.84 124 LEU A C 1
ATOM 1017 O O . LEU A 1 124 ? 27.218 -12.635 1.176 1.00 31.84 124 LEU A O 1
ATOM 1021 N N . VAL A 1 125 ? 27.896 -10.584 1.785 1.00 28.67 125 VAL A N 1
ATOM 1022 C CA . VAL A 1 125 ? 26.765 -9.855 1.195 1.00 28.67 125 VAL A CA 1
ATOM 1023 C C . VAL A 1 125 ? 27.310 -8.711 0.341 1.00 28.67 125 VAL A C 1
ATOM 1025 O O . VAL A 1 125 ? 27.640 -7.643 0.850 1.00 28.67 125 VAL A O 1
ATOM 1028 N N . LYS A 1 126 ? 27.403 -8.907 -0.981 1.00 25.47 126 LYS A N 1
ATOM 1029 C CA . LYS A 1 126 ? 27.566 -7.765 -1.897 1.00 25.47 126 LYS A CA 1
ATOM 1030 C C . LYS A 1 126 ? 26.311 -6.882 -1.784 1.00 25.47 126 LYS A C 1
ATOM 1032 O O . LYS A 1 126 ? 25.203 -7.417 -1.847 1.00 25.47 126 LYS A O 1
ATOM 1037 N N . PRO A 1 127 ? 26.443 -5.559 -1.602 1.00 25.33 127 PRO A N 1
ATOM 1038 C CA . PRO A 1 127 ? 25.319 -4.716 -1.231 1.00 25.33 127 PRO A CA 1
ATOM 1039 C C . PRO A 1 127 ? 24.449 -4.417 -2.456 1.00 25.33 127 PRO A C 1
ATOM 1041 O O . PRO A 1 127 ? 24.792 -3.584 -3.286 1.00 25.33 127 PRO A O 1
ATOM 1044 N N . SER A 1 128 ? 23.283 -5.051 -2.547 1.00 25.64 128 SER A N 1
ATOM 1045 C CA . SER A 1 128 ? 22.118 -4.394 -3.144 1.00 25.64 128 SER A CA 1
ATOM 1046 C C . SER A 1 128 ? 21.498 -3.530 -2.049 1.00 25.64 128 SER A C 1
ATOM 1048 O O . SER A 1 128 ? 20.930 -4.053 -1.090 1.00 25.64 128 SER A O 1
ATOM 1050 N N . ARG A 1 129 ? 21.663 -2.207 -2.142 1.00 30.14 129 ARG A N 1
ATOM 1051 C CA . ARG A 1 129 ? 21.003 -1.234 -1.259 1.00 30.14 129 ARG A CA 1
ATOM 1052 C C . ARG A 1 129 ? 19.490 -1.249 -1.525 1.00 30.14 129 ARG A C 1
ATOM 1054 O O . ARG A 1 129 ? 18.995 -0.434 -2.283 1.00 30.14 129 ARG A O 1
ATOM 1061 N N . CYS A 1 130 ? 18.784 -2.231 -0.962 1.00 25.44 130 CYS A N 1
ATOM 1062 C CA . CYS A 1 130 ? 17.324 -2.227 -0.771 1.00 25.44 130 CYS A CA 1
ATOM 1063 C C . CYS A 1 130 ? 16.861 -3.271 0.276 1.00 25.44 130 CYS A C 1
ATOM 1065 O O . CYS A 1 130 ? 15.697 -3.647 0.328 1.00 25.44 130 CYS A O 1
ATOM 1067 N N . LEU A 1 131 ? 17.767 -3.773 1.121 1.00 25.12 131 LEU A N 1
ATOM 1068 C CA . LEU A 1 131 ? 17.425 -4.646 2.246 1.00 25.12 131 LEU A CA 1
ATOM 1069 C C . LEU A 1 131 ? 17.996 -4.042 3.528 1.00 25.12 131 LEU A C 1
ATOM 1071 O O . LEU A 1 131 ? 19.079 -4.406 3.984 1.00 25.12 131 LEU A O 1
ATOM 1075 N N . GLN A 1 132 ? 17.246 -3.124 4.138 1.00 23.70 132 GLN A N 1
ATOM 1076 C CA . GLN A 1 132 ? 17.288 -3.008 5.591 1.00 23.70 132 GLN A CA 1
ATOM 1077 C C . GLN A 1 132 ? 16.578 -4.243 6.153 1.00 23.70 132 GLN A C 1
ATOM 1079 O O . GLN A 1 132 ? 15.387 -4.243 6.443 1.00 23.70 132 GLN A O 1
ATOM 1084 N N . ILE A 1 133 ? 17.329 -5.337 6.279 1.00 24.39 133 ILE A N 1
ATOM 1085 C CA . ILE A 1 133 ? 16.968 -6.400 7.210 1.00 24.39 133 ILE A CA 1
ATOM 1086 C C . ILE A 1 133 ? 17.071 -5.748 8.586 1.00 24.39 133 ILE A C 1
ATOM 1088 O O . ILE A 1 133 ? 18.170 -5.360 8.992 1.00 24.39 133 ILE A O 1
ATOM 1092 N N . ARG A 1 134 ? 15.937 -5.587 9.282 1.00 24.12 134 ARG A N 1
ATOM 1093 C CA . ARG A 1 134 ? 15.928 -5.300 10.721 1.00 24.12 134 ARG A CA 1
ATOM 1094 C C . ARG A 1 134 ? 16.952 -6.229 11.363 1.00 24.12 134 ARG A C 1
ATOM 1096 O O . ARG A 1 134 ? 16.797 -7.448 11.312 1.00 24.12 134 ARG A O 1
ATOM 1103 N N . GLY A 1 135 ? 18.007 -5.655 11.937 1.00 21.72 135 GLY A N 1
ATOM 1104 C CA . GLY A 1 135 ? 18.831 -6.390 12.876 1.00 21.72 135 GLY A CA 1
ATOM 1105 C C . GLY A 1 135 ? 17.889 -6.897 13.954 1.00 21.72 135 GLY A C 1
ATOM 1106 O O . GLY A 1 135 ? 17.316 -6.096 14.690 1.00 21.72 135 GLY A O 1
ATOM 1107 N N . PHE A 1 136 ? 17.674 -8.212 14.002 1.00 24.16 136 PHE A N 1
ATOM 1108 C CA . PHE A 1 136 ? 17.148 -8.834 15.202 1.00 24.16 136 PHE A CA 1
ATOM 1109 C C . PHE A 1 136 ? 18.093 -8.406 16.314 1.00 24.16 136 PHE A C 1
ATOM 1111 O O . PHE A 1 136 ? 19.297 -8.675 16.252 1.00 24.16 136 PHE A O 1
ATOM 1118 N N . ALA A 1 137 ? 17.553 -7.624 17.247 1.00 24.25 137 ALA A N 1
ATOM 1119 C CA . ALA A 1 137 ? 18.271 -7.181 18.418 1.00 24.25 137 ALA A CA 1
ATOM 1120 C C . ALA A 1 137 ? 18.957 -8.403 19.028 1.00 24.25 137 ALA A C 1
ATOM 1122 O O . ALA A 1 137 ? 18.328 -9.447 19.213 1.00 24.25 137 ALA A O 1
ATOM 1123 N N . SER A 1 138 ? 20.253 -8.275 19.304 1.00 24.22 138 SER A N 1
ATOM 1124 C CA . SER A 1 138 ? 20.929 -9.205 20.192 1.00 24.22 138 SER A CA 1
ATOM 1125 C C . SER A 1 138 ? 20.106 -9.274 21.473 1.00 24.22 138 SER A C 1
ATOM 1127 O O . SER A 1 138 ? 19.948 -8.250 22.148 1.00 24.22 138 SER A O 1
ATOM 1129 N N . GLU A 1 139 ? 19.564 -10.451 21.780 1.00 29.50 139 GLU A N 1
ATOM 1130 C CA . GLU A 1 139 ? 18.971 -10.715 23.082 1.00 29.50 139 GLU A CA 1
ATOM 1131 C C . GLU A 1 139 ? 20.020 -10.377 24.142 1.00 29.50 139 GLU A C 1
ATOM 1133 O O . GLU A 1 139 ? 21.041 -11.041 24.307 1.00 29.50 139 GLU A O 1
ATOM 1138 N N . SER A 1 140 ? 19.770 -9.258 24.804 1.00 24.47 140 SER A N 1
ATOM 1139 C CA . SER A 1 140 ? 20.415 -8.809 26.025 1.00 24.47 140 SER A CA 1
ATOM 1140 C C . SER A 1 140 ? 19.293 -8.608 27.053 1.00 24.47 140 SER A C 1
ATOM 1142 O O . SER A 1 140 ? 18.121 -8.490 26.686 1.00 24.47 140 SER A O 1
ATOM 1144 N N . PRO A 1 141 ? 19.604 -8.766 28.343 1.00 30.28 141 PRO A N 1
ATOM 1145 C CA . PRO A 1 141 ? 18.866 -9.666 29.217 1.00 30.28 141 PRO A CA 1
ATOM 1146 C C . PRO A 1 141 ? 17.529 -9.086 29.698 1.00 30.28 141 PRO A C 1
ATOM 1148 O O . PRO A 1 141 ? 17.447 -7.954 30.159 1.00 30.28 141 PRO A O 1
ATOM 1151 N N . THR A 1 142 ? 16.489 -9.926 29.669 1.00 34.66 142 THR A N 1
ATOM 1152 C CA . THR A 1 142 ? 15.227 -9.782 30.422 1.00 34.66 142 THR A CA 1
ATOM 1153 C C . THR A 1 142 ? 14.476 -8.450 30.271 1.00 34.66 142 THR A C 1
ATOM 1155 O O . THR A 1 142 ? 14.363 -7.681 31.223 1.00 34.66 142 THR A O 1
ATOM 1158 N N . ASN A 1 143 ? 13.820 -8.232 29.127 1.00 31.42 143 ASN A N 1
ATOM 1159 C CA . ASN A 1 143 ? 12.677 -7.315 29.078 1.00 31.42 143 ASN A CA 1
ATOM 1160 C C . ASN A 1 143 ? 11.465 -7.994 29.735 1.00 31.42 143 ASN A C 1
ATOM 1162 O O . ASN A 1 143 ? 10.820 -8.866 29.147 1.00 31.42 143 ASN A O 1
ATOM 1166 N N . LYS A 1 144 ? 11.146 -7.603 30.973 1.00 35.12 144 LYS A N 1
ATOM 1167 C CA . LYS A 1 144 ? 9.818 -7.844 31.550 1.00 35.12 144 LYS A CA 1
ATOM 1168 C C . LYS A 1 144 ? 8.801 -7.215 30.591 1.00 35.12 144 LYS A C 1
ATOM 1170 O O . LYS A 1 144 ? 8.831 -6.006 30.407 1.00 35.12 144 LYS A O 1
ATOM 1175 N N . ARG A 1 145 ? 7.915 -8.006 29.971 1.00 43.69 145 ARG A N 1
ATOM 1176 C CA . ARG A 1 145 ? 6.728 -7.462 29.286 1.00 43.69 145 ARG A CA 1
ATOM 1177 C C . ARG A 1 145 ? 5.980 -6.595 30.297 1.00 43.69 145 ARG A C 1
ATOM 1179 O O . ARG A 1 145 ? 5.401 -7.136 31.240 1.00 43.69 145 ARG A O 1
ATOM 1186 N N . GLU A 1 146 ? 6.031 -5.278 30.133 1.00 56.03 146 GLU A N 1
ATOM 1187 C CA . GLU A 1 146 ? 5.228 -4.365 30.936 1.00 56.03 146 GLU A CA 1
ATOM 1188 C C . GLU A 1 146 ? 3.754 -4.744 30.763 1.00 56.03 146 GLU A C 1
ATOM 1190 O O . GLU A 1 146 ? 3.246 -4.932 29.653 1.00 56.03 146 GLU A O 1
ATOM 1195 N N . LYS A 1 147 ? 3.077 -4.979 31.886 1.00 69.25 147 LYS A N 1
ATOM 1196 C CA . LYS A 1 147 ? 1.677 -5.398 31.908 1.00 69.25 147 LYS A CA 1
ATOM 1197 C C . LYS A 1 147 ? 0.826 -4.182 31.533 1.00 69.25 147 LYS A C 1
ATOM 1199 O O . LYS A 1 147 ? 0.580 -3.340 32.388 1.00 69.25 147 LYS A O 1
ATOM 1204 N N . LYS A 1 148 ? 0.362 -4.098 30.282 1.00 84.44 148 LYS A N 1
ATOM 1205 C CA . LYS A 1 148 ? -0.614 -3.073 29.881 1.00 84.44 148 LYS A CA 1
ATOM 1206 C C . LYS A 1 148 ? -1.908 -3.226 30.694 1.00 84.44 148 LYS A C 1
ATOM 1208 O O . LYS A 1 148 ? -2.450 -4.330 30.799 1.00 84.44 148 LYS A O 1
ATOM 1213 N N . THR A 1 149 ? -2.406 -2.134 31.264 1.00 90.56 149 THR A N 1
ATOM 1214 C CA . THR A 1 149 ? -3.671 -2.068 32.005 1.00 90.56 149 THR A CA 1
ATOM 1215 C C . THR A 1 149 ? -4.818 -1.677 31.079 1.00 90.56 149 THR A C 1
ATOM 1217 O O . THR A 1 149 ? -4.620 -1.017 30.061 1.00 90.56 149 THR A O 1
ATOM 1220 N N . VAL A 1 150 ? -6.041 -2.109 31.397 1.00 93.19 150 VAL A N 1
ATOM 1221 C CA . VAL A 1 150 ? -7.240 -1.741 30.628 1.00 93.19 150 VAL A CA 1
ATOM 1222 C C . VAL A 1 150 ? -7.790 -0.423 31.169 1.00 93.19 150 VAL A C 1
ATOM 1224 O O . VAL A 1 150 ? -8.166 -0.333 32.337 1.00 93.19 150 VAL A O 1
ATOM 1227 N N . LEU A 1 151 ? -7.849 0.593 30.310 1.00 92.06 151 LEU A N 1
ATOM 1228 C CA . LEU A 1 151 ? -8.343 1.930 30.656 1.00 92.06 151 LEU A CA 1
ATOM 1229 C C . LEU A 1 151 ? -9.834 2.078 30.339 1.00 92.06 151 LEU A C 1
ATOM 1231 O O . LEU A 1 151 ? -10.580 2.706 31.095 1.00 92.06 151 LEU A O 1
ATOM 1235 N N . PHE A 1 152 ? -10.266 1.460 29.238 1.00 93.12 152 PHE A N 1
ATOM 1236 C CA . PHE A 1 152 ? -11.636 1.492 28.742 1.00 93.12 152 PHE A CA 1
ATOM 1237 C C . PHE A 1 152 ? -11.957 0.183 28.018 1.00 93.12 152 PHE A C 1
ATOM 1239 O O . PHE A 1 152 ? -11.163 -0.295 27.214 1.00 93.12 152 PHE A O 1
ATOM 1246 N N . GLU A 1 153 ? -13.129 -0.389 28.269 1.00 95.88 153 GLU A N 1
ATOM 1247 C CA . GLU A 1 153 ? -13.660 -1.502 27.482 1.00 95.88 153 GLU A CA 1
ATOM 1248 C C . GLU A 1 153 ? -15.164 -1.306 27.311 1.00 95.88 153 GLU A C 1
ATOM 1250 O O . GLU A 1 153 ? -15.875 -1.025 28.278 1.00 95.88 153 GLU A O 1
ATOM 1255 N N . LYS A 1 154 ? -15.657 -1.436 26.079 1.00 96.25 154 LYS A N 1
ATOM 1256 C CA . LYS A 1 154 ? -17.087 -1.369 25.785 1.00 96.25 154 LYS A CA 1
ATOM 1257 C C . LYS A 1 154 ? -17.446 -2.292 24.634 1.00 96.25 154 LYS A C 1
ATOM 1259 O O . LYS A 1 154 ? -16.735 -2.372 23.635 1.00 96.25 154 LYS A O 1
ATOM 1264 N N . ARG A 1 155 ? -18.582 -2.966 24.784 1.00 96.81 155 ARG A N 1
ATOM 1265 C CA . ARG A 1 155 ? -19.186 -3.825 23.765 1.00 96.81 155 ARG A CA 1
ATOM 1266 C C . ARG A 1 155 ? -20.435 -3.145 23.226 1.00 96.81 155 ARG A C 1
ATOM 1268 O O . ARG A 1 155 ? -21.145 -2.489 23.988 1.00 96.81 155 ARG A O 1
ATOM 1275 N N . HIS A 1 156 ? -20.671 -3.288 21.930 1.00 96.50 156 HIS A N 1
ATOM 1276 C CA . HIS A 1 156 ? -21.845 -2.756 21.245 1.00 96.50 156 HIS A CA 1
ATOM 1277 C C . HIS A 1 156 ? -22.493 -3.858 20.418 1.00 96.50 156 HIS A C 1
ATOM 1279 O O . HIS A 1 156 ? -21.786 -4.580 19.712 1.00 96.50 156 HIS A O 1
ATOM 1285 N N . ASP A 1 157 ? -23.819 -3.932 20.475 1.00 96.00 157 ASP A N 1
ATOM 1286 C CA . ASP A 1 157 ? -24.609 -4.698 19.517 1.00 96.00 157 ASP A CA 1
ATOM 1287 C C . ASP A 1 157 ? -24.773 -3.839 18.262 1.00 96.00 157 ASP A C 1
ATOM 1289 O O . ASP A 1 157 ? -25.329 -2.741 18.308 1.00 96.00 157 ASP A O 1
ATOM 1293 N N . VAL A 1 158 ? -24.214 -4.296 17.150 1.00 96.38 158 VAL A N 1
ATOM 1294 C CA . VAL A 1 158 ? -24.124 -3.559 15.886 1.00 96.38 158 VAL A CA 1
ATOM 1295 C C . VAL A 1 158 ? -24.891 -4.310 14.798 1.00 96.38 158 VAL A C 1
ATOM 1297 O O . VAL A 1 158 ? -25.114 -5.511 14.919 1.00 96.38 158 VAL A O 1
ATOM 1300 N N . PRO A 1 159 ? -25.325 -3.648 13.713 1.00 93.88 159 PRO A N 1
ATOM 1301 C CA . PRO A 1 159 ? -25.966 -4.365 12.615 1.00 93.88 159 PRO A CA 1
ATOM 1302 C C . PRO A 1 159 ? -25.006 -5.381 11.986 1.00 93.88 159 PRO A C 1
ATOM 1304 O O . PRO A 1 159 ? -23.852 -5.047 11.723 1.00 93.88 159 PRO A O 1
ATOM 1307 N N . ALA A 1 160 ? -25.515 -6.569 11.654 1.00 90.81 160 ALA A N 1
ATOM 1308 C CA . ALA A 1 160 ? -24.741 -7.607 10.971 1.00 90.81 160 ALA A CA 1
ATOM 1309 C C . ALA A 1 160 ? -24.133 -7.125 9.640 1.00 90.81 160 ALA A C 1
ATOM 1311 O O . ALA A 1 160 ? -22.965 -7.371 9.355 1.00 90.81 160 ALA A O 1
ATOM 1312 N N . PHE A 1 161 ? -24.912 -6.370 8.855 1.00 90.06 161 PHE A N 1
ATOM 1313 C CA . PHE A 1 161 ? -24.523 -5.881 7.530 1.00 90.06 161 PHE A CA 1
ATOM 1314 C C . PHE A 1 161 ? -24.770 -4.380 7.363 1.00 90.06 161 PHE A C 1
ATOM 1316 O O . PHE A 1 161 ? -25.718 -3.807 7.916 1.00 90.06 161 PHE A O 1
ATOM 1323 N N . GLY A 1 162 ? -23.924 -3.740 6.552 1.00 89.88 162 GLY A N 1
ATOM 1324 C CA . GLY A 1 162 ? -24.008 -2.308 6.251 1.00 89.88 162 GLY A CA 1
ATOM 1325 C C . GLY A 1 162 ? -23.700 -1.401 7.446 1.00 89.88 162 GLY A C 1
ATOM 1326 O O . GLY A 1 162 ? -24.139 -0.249 7.469 1.00 89.88 162 GLY A O 1
ATOM 1327 N N . GLY A 1 163 ? -23.008 -1.927 8.460 1.00 95.50 163 GLY A N 1
ATOM 1328 C CA . GLY A 1 163 ? -22.454 -1.140 9.555 1.00 95.50 163 GLY A CA 1
ATOM 1329 C C . GLY A 1 163 ? -21.171 -0.421 9.145 1.00 95.50 163 GLY A C 1
ATOM 1330 O O . GLY A 1 163 ? -20.505 -0.790 8.174 1.00 95.50 163 GLY A O 1
ATOM 1331 N N . SER A 1 164 ? -20.823 0.629 9.884 1.00 96.88 164 SER A N 1
ATOM 1332 C CA . SER A 1 164 ? -19.562 1.341 9.676 1.00 96.88 164 SER A CA 1
ATOM 1333 C C . SER A 1 164 ? -18.940 1.791 10.989 1.00 96.88 164 SER A C 1
ATOM 1335 O O . SER A 1 164 ? -19.641 2.371 11.823 1.00 96.88 164 SER A O 1
ATOM 1337 N N . LEU A 1 165 ? -17.629 1.617 11.114 1.00 97.69 165 LEU A N 1
ATOM 1338 C CA . LEU A 1 165 ? -16.796 2.184 12.164 1.00 97.69 165 LEU A CA 1
ATOM 1339 C C . LEU A 1 165 ? -16.270 3.554 11.736 1.00 97.69 165 LEU A C 1
ATOM 1341 O O . LEU A 1 165 ? -15.705 3.692 10.656 1.00 97.69 165 LEU A O 1
ATOM 1345 N N . TRP A 1 166 ? -16.435 4.546 12.603 1.00 97.81 166 TRP A N 1
ATOM 1346 C CA . TRP A 1 166 ? -15.860 5.880 12.477 1.00 97.81 166 TRP A CA 1
ATOM 1347 C C . TRP A 1 166 ? -15.006 6.135 13.708 1.00 97.81 166 TRP A C 1
ATOM 1349 O O . TRP A 1 166 ? -15.541 6.184 14.817 1.00 97.81 166 TRP A O 1
ATOM 1359 N N . LEU A 1 167 ? -13.698 6.271 13.528 1.00 95.62 167 LEU A N 1
ATOM 1360 C CA . LEU A 1 167 ? -12.770 6.470 14.631 1.00 95.62 167 LEU A CA 1
ATOM 1361 C C . LEU A 1 167 ? -11.877 7.688 14.404 1.00 95.62 167 LEU A C 1
ATOM 1363 O O . LEU A 1 167 ? -11.434 7.934 13.284 1.00 95.62 167 LEU A O 1
ATOM 1367 N N . SER A 1 168 ? -11.626 8.421 15.486 1.00 94.19 168 SER A N 1
ATOM 1368 C CA . SER A 1 168 ? -10.634 9.493 15.553 1.00 94.19 168 SER A CA 1
ATOM 1369 C C . SER A 1 168 ? -9.835 9.357 16.849 1.00 94.19 168 SER A C 1
ATOM 1371 O O . SER A 1 168 ? -10.420 9.156 17.923 1.00 94.19 168 SER A O 1
ATOM 1373 N N . SER A 1 169 ? -8.506 9.378 16.744 1.00 92.94 169 SER A N 1
ATOM 1374 C CA . SER A 1 169 ? -7.604 9.210 17.886 1.00 92.94 169 SER A CA 1
ATOM 1375 C C . SER A 1 169 ? -6.242 9.869 17.639 1.00 92.94 169 SER A C 1
ATOM 1377 O O . SER A 1 169 ? -5.711 9.743 16.544 1.00 92.94 169 SER A O 1
ATOM 1379 N N . PRO A 1 170 ? -5.627 10.518 18.643 1.00 91.19 170 PRO A N 1
ATOM 1380 C CA . PRO A 1 170 ? -4.247 10.999 18.558 1.00 91.19 170 PRO A CA 1
ATOM 1381 C C . PRO A 1 170 ? -3.200 9.927 18.927 1.00 91.19 170 PRO A C 1
ATOM 1383 O O . PRO A 1 170 ? -2.006 10.213 18.947 1.00 91.19 170 PRO A O 1
ATOM 1386 N N . THR A 1 171 ? -3.624 8.711 19.286 1.00 92.06 171 THR A N 1
ATOM 1387 C CA . THR A 1 171 ? -2.760 7.628 19.793 1.00 92.06 171 THR A CA 1
ATOM 1388 C C . THR A 1 171 ? -2.826 6.404 18.888 1.00 92.06 171 THR A C 1
ATOM 1390 O O . THR A 1 171 ? -3.601 6.379 17.934 1.00 92.06 171 THR A O 1
ATOM 1393 N N . ASP A 1 172 ? -2.065 5.359 19.208 1.00 94.62 172 ASP A N 1
ATOM 1394 C CA . ASP A 1 172 ? -2.053 4.145 18.399 1.00 94.62 172 ASP A CA 1
ATOM 1395 C C . ASP A 1 172 ? -3.424 3.452 18.362 1.00 94.62 172 ASP A C 1
ATOM 1397 O O . ASP A 1 172 ? -4.050 3.170 19.394 1.00 94.62 172 ASP A O 1
ATOM 1401 N N . VAL A 1 173 ? -3.877 3.114 17.154 1.00 96.38 173 VAL A N 1
ATOM 1402 C CA . VAL A 1 173 ? -5.140 2.411 16.917 1.00 96.38 173 VAL A CA 1
ATOM 1403 C C . VAL A 1 173 ? -4.891 1.123 16.154 1.00 96.38 173 VAL A C 1
ATOM 1405 O O . VAL A 1 173 ? -4.202 1.092 15.141 1.00 96.38 173 VAL A O 1
ATOM 1408 N N . LYS A 1 174 ? -5.533 0.053 16.611 1.00 97.19 174 LYS A N 1
ATOM 1409 C CA . LYS A 1 174 ? -5.623 -1.223 15.921 1.00 97.19 174 LYS A CA 1
ATOM 1410 C C . LYS A 1 174 ? -7.074 -1.561 15.607 1.00 97.19 174 LYS A C 1
ATOM 1412 O O . LYS A 1 174 ? -7.868 -1.750 16.525 1.00 97.19 174 LYS A O 1
ATOM 1417 N N . VAL A 1 175 ? -7.418 -1.694 14.332 1.00 97.31 175 VAL A N 1
ATOM 1418 C CA . VAL A 1 175 ? -8.723 -2.170 13.864 1.00 97.31 175 VAL A CA 1
ATOM 1419 C C . VAL A 1 175 ? -8.579 -3.587 13.328 1.00 97.31 175 VAL A C 1
ATOM 1421 O O . VAL A 1 175 ? -7.757 -3.856 12.457 1.00 97.31 175 VAL A O 1
ATOM 1424 N N . THR A 1 176 ? -9.387 -4.507 13.843 1.00 94.94 176 THR A N 1
ATOM 1425 C CA . THR A 1 176 ? -9.379 -5.916 13.419 1.00 94.94 176 THR A CA 1
ATOM 1426 C C . THR A 1 176 ? -10.794 -6.421 13.203 1.00 94.94 176 THR A C 1
ATOM 1428 O O . THR A 1 176 ? -11.748 -5.901 13.785 1.00 94.94 176 THR A O 1
ATOM 1431 N N . SER A 1 177 ? -10.947 -7.463 12.393 1.00 93.81 177 SER A N 1
ATOM 1432 C CA . SER A 1 177 ? -12.207 -8.196 12.340 1.00 93.81 177 SER A CA 1
ATOM 1433 C C . SER A 1 177 ? -12.387 -9.075 13.580 1.00 93.81 177 SER A C 1
ATOM 1435 O O . SER A 1 177 ? -11.444 -9.738 14.016 1.00 93.81 177 SER A O 1
ATOM 1437 N N . LEU A 1 178 ? -13.611 -9.176 14.090 1.00 92.94 178 LEU A N 1
ATOM 1438 C CA . LEU A 1 178 ? -14.000 -10.281 14.957 1.00 92.94 178 LEU A CA 1
ATOM 1439 C C . LEU A 1 178 ? -14.012 -11.582 14.163 1.00 92.94 178 LEU A C 1
ATOM 1441 O O . LEU A 1 178 ? -14.428 -11.614 13.004 1.00 92.94 178 LEU A O 1
ATOM 1445 N N . ALA A 1 179 ? -13.580 -12.659 14.808 1.00 88.00 179 ALA A N 1
ATOM 1446 C CA . ALA A 1 179 ? -13.516 -13.954 14.169 1.00 88.00 179 ALA A CA 1
ATOM 1447 C C . ALA A 1 179 ? -14.941 -14.498 13.929 1.00 88.00 179 ALA A C 1
ATOM 1449 O O . ALA A 1 179 ? -15.674 -14.707 14.900 1.00 88.00 179 ALA A O 1
ATOM 1450 N N . PRO A 1 180 ? -15.352 -14.768 12.672 1.00 86.81 180 PRO A N 1
ATOM 1451 C CA . PRO A 1 180 ? -16.720 -15.209 12.382 1.00 86.81 180 PRO A CA 1
ATOM 1452 C C . PRO A 1 180 ? -17.097 -16.541 13.044 1.00 86.81 180 PRO A C 1
ATOM 1454 O O . PRO A 1 180 ? -18.272 -16.808 13.253 1.00 86.81 180 PRO A O 1
ATOM 1457 N N . HIS A 1 181 ? -16.116 -17.374 13.403 1.00 88.62 181 HIS A N 1
ATOM 1458 C CA . HIS A 1 181 ? -16.365 -18.632 14.111 1.00 88.62 181 HIS A CA 1
ATOM 1459 C C . HIS A 1 181 ? -16.768 -18.421 15.581 1.00 88.62 181 HIS A C 1
ATOM 1461 O O . HIS A 1 181 ? -17.558 -19.197 16.108 1.00 88.62 181 HIS A O 1
ATOM 1467 N N . GLU A 1 182 ? -16.262 -17.368 16.233 1.00 91.06 182 GLU A N 1
ATOM 1468 C CA . GLU A 1 182 ? -16.659 -16.987 17.597 1.00 91.06 182 GLU A CA 1
ATOM 1469 C C . GLU A 1 182 ? -17.919 -16.110 17.597 1.00 91.06 182 GLU A C 1
ATOM 1471 O O . GLU A 1 182 ? -18.727 -16.171 18.524 1.00 91.06 182 GLU A O 1
ATOM 1476 N N . TYR A 1 183 ? -18.096 -15.301 16.547 1.00 91.00 183 TYR A N 1
ATOM 1477 C CA . TYR A 1 183 ? -19.187 -14.334 16.404 1.00 91.00 183 TYR A CA 1
ATOM 1478 C C . TYR A 1 183 ? -19.936 -14.523 15.071 1.00 91.00 183 TYR A C 1
ATOM 1480 O O . TYR A 1 183 ? -19.887 -13.642 14.207 1.00 91.00 183 TYR A O 1
ATOM 1488 N N . PRO A 1 184 ? -20.658 -15.646 14.886 1.00 91.06 184 PRO A N 1
ATOM 1489 C CA . PRO A 1 184 ? -21.265 -16.005 13.598 1.00 91.06 184 PRO A CA 1
ATOM 1490 C C . PRO A 1 184 ? -22.384 -15.062 13.151 1.00 91.06 184 PRO A C 1
ATOM 1492 O O . PRO A 1 184 ? -22.640 -14.933 11.958 1.00 91.06 184 PRO A O 1
ATOM 1495 N N . ASN A 1 185 ? -23.030 -14.367 14.089 1.00 92.19 185 ASN A N 1
ATOM 1496 C CA . ASN A 1 185 ? -24.109 -13.426 13.785 1.00 92.19 185 ASN A CA 1
ATOM 1497 C C . ASN A 1 185 ? -23.609 -12.080 13.238 1.00 92.19 185 ASN A C 1
ATOM 1499 O O . ASN A 1 185 ? -24.423 -11.288 12.767 1.00 92.19 185 ASN A O 1
ATOM 1503 N N . LEU A 1 186 ? -22.298 -11.805 13.314 1.00 92.38 186 LEU A N 1
ATOM 1504 C CA . LEU A 1 186 ? -21.687 -10.543 12.877 1.00 92.38 186 LEU A CA 1
ATOM 1505 C C . LEU A 1 186 ? -22.301 -9.290 13.534 1.00 92.38 186 LEU A C 1
ATOM 1507 O O . LEU A 1 186 ? -22.181 -8.187 13.016 1.00 92.38 186 LEU A O 1
ATOM 1511 N N . ASP A 1 187 ? -22.935 -9.435 14.694 1.00 94.88 187 ASP A N 1
ATOM 1512 C CA . ASP A 1 187 ? -23.764 -8.417 15.344 1.00 94.88 187 ASP A CA 1
ATOM 1513 C C . ASP A 1 187 ? -23.084 -7.752 16.549 1.00 94.88 187 ASP A C 1
ATOM 1515 O O . ASP A 1 187 ? -23.734 -7.092 17.357 1.00 94.88 187 ASP A O 1
ATOM 1519 N N . ARG A 1 188 ? -21.762 -7.904 16.688 1.00 95.88 188 ARG A N 1
ATOM 1520 C CA . ARG A 1 188 ? -21.004 -7.364 17.824 1.00 95.88 188 ARG A CA 1
ATOM 1521 C C . ARG A 1 188 ? -19.810 -6.543 17.389 1.00 95.88 188 ARG A C 1
ATOM 1523 O O . ARG A 1 188 ? -19.160 -6.841 16.397 1.00 95.88 188 ARG A O 1
ATOM 1530 N N . ALA A 1 189 ? -19.494 -5.535 18.189 1.00 97.00 189 ALA A N 1
ATOM 1531 C CA . ALA A 1 189 ? -18.237 -4.810 18.129 1.00 97.00 189 ALA A CA 1
ATOM 1532 C C . ALA A 1 189 ? -17.668 -4.627 19.540 1.00 97.00 189 ALA A C 1
ATOM 1534 O O . ALA A 1 189 ? -18.408 -4.432 20.508 1.00 97.00 189 ALA A O 1
ATOM 1535 N N . ILE A 1 190 ? -16.344 -4.685 19.658 1.00 97.12 190 ILE A N 1
ATOM 1536 C CA . ILE A 1 190 ? -15.620 -4.595 20.925 1.00 97.12 190 ILE A CA 1
ATOM 1537 C C . ILE A 1 190 ? -14.571 -3.500 20.801 1.00 97.12 190 ILE A C 1
ATOM 1539 O O . ILE A 1 190 ? -13.726 -3.533 19.913 1.00 97.12 190 ILE A O 1
ATOM 1543 N N . ILE A 1 191 ? -14.611 -2.535 21.710 1.00 97.44 191 ILE A N 1
ATOM 1544 C CA . ILE A 1 191 ? -13.604 -1.484 21.825 1.00 97.44 191 ILE A CA 1
ATOM 1545 C C . ILE A 1 191 ? -12.880 -1.696 23.143 1.00 97.44 191 ILE A C 1
ATOM 1547 O O . ILE A 1 191 ? -13.513 -1.720 24.199 1.00 97.44 191 ILE A O 1
ATOM 1551 N N . LYS A 1 192 ? -11.558 -1.819 23.086 1.00 96.44 192 LYS A N 1
ATOM 1552 C CA . LYS A 1 192 ? -10.688 -1.980 24.247 1.00 96.44 192 LYS A CA 1
ATOM 1553 C C . LYS A 1 192 ? -9.519 -1.015 24.142 1.00 96.44 192 LYS A C 1
ATOM 1555 O O . LYS A 1 192 ? -8.746 -1.087 23.198 1.00 96.44 192 LYS A O 1
ATOM 1560 N N . VAL A 1 193 ? -9.356 -0.150 25.131 1.00 95.44 193 VAL A N 1
ATOM 1561 C CA . VAL A 1 193 ? -8.207 0.746 25.248 1.00 95.44 193 VAL A CA 1
ATOM 1562 C C . VAL A 1 193 ? -7.319 0.264 26.377 1.00 95.44 193 VAL A C 1
ATOM 1564 O O . VAL A 1 193 ? -7.780 0.017 27.496 1.00 95.44 193 VAL A O 1
ATOM 1567 N N . THR A 1 194 ? -6.036 0.134 26.072 1.00 94.19 194 THR A N 1
ATOM 1568 C CA . THR A 1 194 ? -5.007 -0.269 27.026 1.00 94.19 194 THR A CA 1
ATOM 1569 C C . THR A 1 194 ? -3.953 0.813 27.156 1.00 94.19 194 THR A C 1
ATOM 1571 O O . THR A 1 194 ? -3.703 1.528 26.190 1.00 94.19 194 THR A O 1
ATOM 1574 N N . GLY A 1 195 ? -3.332 0.919 28.326 1.00 91.94 195 GLY A N 1
ATOM 1575 C CA . GLY A 1 195 ? -2.190 1.800 28.531 1.00 91.94 195 GLY A CA 1
ATOM 1576 C C . GLY A 1 195 ? -1.147 1.194 29.457 1.00 91.94 195 GLY A C 1
ATOM 1577 O O . GLY A 1 195 ? -1.354 0.119 30.020 1.00 91.94 195 GLY A O 1
ATOM 1578 N N . ASN A 1 196 ? -0.010 1.866 29.601 1.00 89.69 196 ASN A N 1
ATOM 1579 C CA . ASN A 1 196 ? 1.108 1.352 30.403 1.00 89.69 196 ASN A CA 1
ATOM 1580 C C . ASN A 1 196 ? 0.857 1.444 31.919 1.00 89.69 196 ASN A C 1
ATOM 1582 O O . ASN A 1 196 ? 1.422 0.674 32.693 1.00 89.69 196 ASN A O 1
ATOM 1586 N N . ASN A 1 197 ? -0.009 2.360 32.355 1.00 86.69 197 ASN A N 1
ATOM 1587 C CA . ASN A 1 197 ? -0.406 2.519 33.752 1.00 86.69 197 ASN A CA 1
ATOM 1588 C C . ASN A 1 197 ? -1.862 3.004 33.863 1.00 86.69 197 ASN A C 1
ATOM 1590 O O . ASN A 1 197 ? -2.470 3.421 32.880 1.00 86.69 197 ASN A O 1
ATOM 1594 N N . GLN A 1 198 ? -2.426 2.956 35.073 1.00 85.06 198 GLN A N 1
ATOM 1595 C CA . GLN A 1 198 ? -3.821 3.338 35.319 1.00 85.06 198 GLN A CA 1
ATOM 1596 C C . GLN A 1 198 ? -4.053 4.860 35.347 1.00 85.06 198 GLN A C 1
ATOM 1598 O O . GLN A 1 198 ? -5.167 5.302 35.077 1.00 85.06 198 GLN A O 1
ATOM 1603 N N . GLU A 1 199 ? -3.022 5.656 35.638 1.00 83.19 199 GLU A N 1
ATOM 1604 C CA . GLU A 1 199 ? -3.097 7.125 35.728 1.00 83.19 199 GLU A CA 1
ATOM 1605 C C . GLU A 1 199 ? -3.423 7.774 34.375 1.00 83.19 199 GLU A C 1
ATOM 1607 O O . GLU A 1 199 ? -3.999 8.859 34.311 1.00 83.19 199 GLU A O 1
ATOM 1612 N N . LEU A 1 200 ? -3.112 7.084 33.273 1.00 84.06 200 LEU A N 1
ATOM 1613 C CA . LEU A 1 200 ? -3.489 7.487 31.917 1.00 84.06 200 LEU A CA 1
ATOM 1614 C C . LEU A 1 200 ? -5.002 7.627 31.724 1.00 84.06 200 LEU A C 1
ATOM 1616 O O . LEU A 1 200 ? -5.434 8.382 30.853 1.00 84.06 200 LEU A O 1
ATOM 1620 N N . LYS A 1 201 ? -5.814 6.952 32.547 1.00 82.81 201 LYS A N 1
ATOM 1621 C CA . LYS A 1 201 ? -7.276 7.057 32.491 1.00 82.81 201 LYS A CA 1
ATOM 1622 C C . LYS A 1 201 ? -7.776 8.479 32.762 1.00 82.81 201 LYS A C 1
ATOM 1624 O O . LYS A 1 201 ? -8.789 8.868 32.198 1.00 82.81 201 LYS A O 1
ATOM 1629 N N . ASP A 1 202 ? -7.060 9.249 33.579 1.00 83.12 202 ASP A N 1
ATOM 1630 C CA . ASP A 1 202 ? -7.437 10.630 33.906 1.00 83.12 202 ASP A CA 1
ATOM 1631 C C . ASP A 1 202 ? -6.868 11.645 32.895 1.00 83.12 202 ASP A C 1
ATOM 1633 O O . ASP A 1 202 ? -7.289 12.805 32.852 1.00 83.12 202 ASP A O 1
ATOM 1637 N N . LYS A 1 203 ? -5.915 11.208 32.058 1.00 84.31 203 LYS A N 1
ATOM 1638 C CA . LYS A 1 203 ? -5.231 12.033 31.048 1.00 84.31 203 LYS A CA 1
ATOM 1639 C C . LYS A 1 203 ? -5.856 11.937 29.654 1.00 84.31 203 LYS A C 1
ATOM 1641 O O . LYS A 1 203 ? -5.580 12.796 28.813 1.00 84.31 203 LYS A O 1
ATOM 1646 N N . ALA A 1 204 ? -6.686 10.927 29.410 1.00 87.06 204 ALA A N 1
ATOM 1647 C CA . ALA A 1 204 ? -7.335 10.687 28.129 1.00 87.06 204 ALA A CA 1
ATOM 1648 C C . ALA A 1 204 ? -8.834 10.418 28.298 1.00 87.06 204 ALA A C 1
ATOM 1650 O O . ALA A 1 204 ? -9.266 9.747 29.234 1.00 87.06 204 ALA A O 1
ATOM 1651 N N . GLU A 1 205 ? -9.631 10.938 27.372 1.00 89.75 205 GLU A N 1
ATOM 1652 C CA . GLU A 1 205 ? -11.067 10.700 27.312 1.00 89.75 205 GLU A CA 1
ATOM 1653 C C . GLU A 1 205 ? -11.379 9.698 26.207 1.00 89.75 205 GLU A C 1
ATOM 1655 O O . GLU A 1 205 ? -10.945 9.843 25.063 1.00 89.75 205 GLU A O 1
ATOM 1660 N N . PHE A 1 206 ? -12.172 8.686 26.556 1.00 92.06 206 PHE A N 1
ATOM 1661 C CA . PHE A 1 206 ? -12.597 7.638 25.637 1.00 92.06 206 PHE A CA 1
ATOM 1662 C C . PHE A 1 206 ? -14.119 7.596 25.588 1.00 92.06 206 PHE A C 1
ATOM 1664 O O . PHE A 1 206 ? -14.783 7.395 26.608 1.00 92.06 206 PHE A O 1
ATOM 1671 N N . ALA A 1 207 ? -14.681 7.739 24.394 1.00 93.19 207 ALA A N 1
ATOM 1672 C CA . ALA A 1 207 ? -16.117 7.658 24.183 1.00 93.19 207 ALA A CA 1
ATOM 1673 C C . ALA A 1 207 ? -16.434 6.753 22.997 1.00 93.19 207 ALA A C 1
ATOM 1675 O O . ALA A 1 207 ? -15.771 6.782 21.964 1.00 93.19 207 ALA A O 1
ATOM 1676 N N . SER A 1 208 ? -17.495 5.958 23.126 1.00 95.38 208 SER A N 1
ATOM 1677 C CA . SER A 1 208 ? -18.077 5.267 21.977 1.00 95.38 208 SER A CA 1
ATOM 1678 C C . SER A 1 208 ? -19.595 5.248 22.018 1.00 95.38 208 SER A C 1
ATOM 1680 O O . SER A 1 208 ? -20.216 5.029 23.071 1.00 95.38 208 SER A O 1
ATOM 1682 N N . LYS A 1 209 ? -20.181 5.474 20.841 1.00 95.56 209 LYS A N 1
ATOM 1683 C CA . LYS A 1 209 ? -21.617 5.639 20.632 1.00 95.56 209 LYS A CA 1
ATOM 1684 C C . LYS A 1 209 ? -22.031 4.989 19.317 1.00 95.56 209 LYS A C 1
ATOM 1686 O O . LYS A 1 209 ? -21.377 5.181 18.297 1.00 95.56 209 LYS A O 1
ATOM 1691 N N . LEU A 1 210 ? -23.140 4.262 19.349 1.00 95.88 210 LEU A N 1
ATOM 1692 C CA . LEU A 1 210 ? -23.799 3.744 18.160 1.00 95.88 210 LEU A CA 1
ATOM 1693 C C . LEU A 1 210 ? -24.915 4.710 17.743 1.00 95.88 210 LEU A C 1
ATOM 1695 O O . LEU A 1 210 ? -25.814 5.003 18.529 1.00 95.88 210 LEU A O 1
ATOM 1699 N N . GLU A 1 211 ? -24.848 5.222 16.516 1.00 93.94 211 GLU A N 1
ATOM 1700 C CA . GLU A 1 211 ? -25.857 6.101 15.919 1.00 93.94 211 GLU A CA 1
ATOM 1701 C C . GLU A 1 211 ? -26.425 5.434 14.662 1.00 93.94 211 GLU A C 1
ATOM 1703 O O . GLU A 1 211 ? -25.835 5.478 13.578 1.00 93.94 211 GLU A O 1
ATOM 1708 N N . GLY A 1 212 ? -27.565 4.756 14.817 1.00 92.06 212 GLY A N 1
ATOM 1709 C CA . GLY A 1 212 ? -28.130 3.917 13.761 1.00 92.06 212 GLY A CA 1
ATOM 1710 C C . GLY A 1 212 ? -27.180 2.769 13.412 1.00 92.06 212 GLY A C 1
ATOM 1711 O O . GLY A 1 212 ? -26.953 1.884 14.229 1.00 92.06 212 GLY A O 1
ATOM 1712 N N . LYS A 1 213 ? -26.601 2.796 12.205 1.00 94.62 213 LYS A N 1
ATOM 1713 C CA . LYS A 1 213 ? -25.620 1.798 11.731 1.00 94.62 213 LYS A CA 1
ATOM 1714 C C . LYS A 1 213 ? -24.155 2.231 11.898 1.00 94.62 213 LYS A C 1
ATOM 1716 O O . LYS A 1 213 ? -23.251 1.522 11.461 1.00 94.62 213 LYS A O 1
ATOM 1721 N N . LYS A 1 214 ? -23.908 3.408 12.480 1.00 96.62 214 LYS A N 1
ATOM 1722 C CA . LYS A 1 214 ? -22.568 3.992 12.606 1.00 96.62 214 LYS A CA 1
ATOM 1723 C C . LYS A 1 214 ? -22.051 3.840 14.031 1.00 96.62 214 LYS A C 1
ATOM 1725 O O . LYS A 1 214 ? -22.571 4.486 14.940 1.00 96.62 214 LYS A O 1
ATOM 1730 N N . LEU A 1 215 ? -21.024 3.018 14.223 1.00 97.44 215 LEU A N 1
ATOM 1731 C CA . LEU A 1 215 ? -20.284 2.946 15.476 1.00 97.44 215 LEU A CA 1
ATOM 1732 C C . LEU A 1 215 ? -19.204 4.023 15.465 1.00 97.44 215 LEU A C 1
ATOM 1734 O O . LEU A 1 215 ? -18.285 3.977 14.654 1.00 97.44 215 LEU A O 1
ATOM 1738 N N . LYS A 1 216 ? -19.321 4.993 16.365 1.00 97.31 216 LYS A N 1
ATOM 1739 C CA . LYS A 1 216 ? -18.343 6.062 16.540 1.00 97.31 216 LYS A CA 1
ATOM 1740 C C . LYS A 1 216 ? -17.469 5.781 17.754 1.00 97.31 216 LYS A C 1
ATOM 1742 O O . LYS A 1 216 ? -18.000 5.474 18.825 1.00 97.31 216 LYS A O 1
ATOM 1747 N N . PHE A 1 217 ? -16.160 5.925 17.596 1.00 96.19 217 PHE A N 1
ATOM 1748 C CA . PHE A 1 217 ? -15.175 5.892 18.672 1.00 96.19 217 PHE A CA 1
ATOM 1749 C C . PHE A 1 217 ? -14.334 7.168 18.639 1.00 96.19 217 PHE A C 1
ATOM 1751 O O . PHE A 1 217 ? -13.813 7.549 17.595 1.00 96.19 217 PHE A O 1
ATOM 1758 N N . TYR A 1 218 ? -14.210 7.817 19.789 1.00 93.31 218 TYR A N 1
ATOM 1759 C CA . TYR A 1 218 ? -13.424 9.028 19.954 1.00 93.31 218 TYR A CA 1
ATOM 1760 C C . TYR A 1 218 ? -12.447 8.832 21.101 1.00 93.31 218 TYR A C 1
ATOM 1762 O O . TYR A 1 218 ? -12.829 8.375 22.184 1.00 93.31 218 TYR A O 1
ATOM 1770 N N . CYS A 1 219 ? -11.201 9.200 20.844 1.00 90.06 219 CYS A N 1
ATOM 1771 C CA . CYS A 1 219 ? -10.147 9.286 21.832 1.00 90.06 219 CYS A CA 1
ATOM 1772 C C . CYS A 1 219 ? -9.563 10.693 21.766 1.00 90.06 219 CYS A C 1
ATOM 1774 O O . CYS A 1 219 ? -9.183 11.141 20.690 1.00 90.06 219 CYS A O 1
ATOM 1776 N N . SER A 1 220 ? -9.467 11.375 22.900 1.00 86.88 220 SER A N 1
ATOM 1777 C CA . SER A 1 220 ? -8.764 12.653 23.007 1.00 86.88 220 SER A CA 1
ATOM 1778 C C . SER A 1 220 ? -7.835 12.628 24.213 1.00 86.88 220 SER A C 1
ATOM 1780 O O . SER A 1 220 ? -8.116 11.985 25.224 1.00 86.88 220 SER A O 1
ATOM 1782 N N . THR A 1 221 ? -6.702 13.312 24.109 1.00 84.06 221 THR A N 1
ATOM 1783 C CA . THR A 1 221 ? -5.743 13.450 25.207 1.00 84.06 221 THR A CA 1
ATOM 1784 C C . THR A 1 221 ? -5.752 14.894 25.690 1.00 84.06 221 THR A C 1
ATOM 1786 O O . THR A 1 221 ? -5.799 15.835 24.901 1.00 84.06 221 THR A O 1
ATOM 1789 N N . ARG A 1 222 ? -5.747 15.092 27.012 1.00 73.06 222 ARG A N 1
ATOM 1790 C CA . ARG A 1 222 ? -5.757 16.435 27.623 1.00 73.06 222 ARG A CA 1
ATOM 1791 C C . ARG A 1 222 ? -4.361 17.057 27.705 1.00 73.06 222 ARG A C 1
ATOM 1793 O O . ARG A 1 222 ? -4.228 18.255 27.929 1.00 73.06 222 ARG A O 1
ATOM 1800 N N . LEU A 1 223 ? -3.328 16.231 27.558 1.00 71.31 223 LEU A N 1
ATOM 1801 C CA . LEU A 1 223 ? -1.914 16.590 27.602 1.00 71.31 223 LEU A CA 1
ATOM 1802 C C . LEU A 1 223 ? -1.174 15.876 26.461 1.00 71.31 223 LEU A C 1
ATOM 1804 O O . LEU A 1 223 ? -1.707 14.902 25.919 1.00 71.31 223 LEU A O 1
ATOM 1808 N N . PRO A 1 224 ? 0.047 16.315 26.106 1.00 69.12 224 PRO A N 1
ATOM 1809 C CA . PRO A 1 224 ? 0.921 15.546 25.232 1.00 69.12 224 PRO A CA 1
ATOM 1810 C C . PRO A 1 224 ? 1.243 14.223 25.930 1.00 69.12 224 PRO A C 1
ATOM 1812 O O . PRO A 1 224 ? 1.928 14.203 26.952 1.00 69.12 224 PRO A O 1
ATOM 1815 N N . ILE A 1 225 ? 0.685 13.136 25.415 1.00 73.19 225 ILE A N 1
ATOM 1816 C CA . ILE A 1 225 ? 1.006 11.767 25.816 1.00 73.19 225 ILE A CA 1
ATOM 1817 C C . ILE A 1 225 ? 1.769 11.178 24.638 1.00 73.19 225 ILE A C 1
ATOM 1819 O O . ILE A 1 225 ? 1.414 11.458 23.489 1.00 73.19 225 ILE A O 1
ATOM 1823 N N . ASP A 1 226 ? 2.820 10.405 24.903 1.00 78.56 226 ASP A N 1
ATOM 1824 C CA . ASP A 1 226 ? 3.454 9.654 23.826 1.00 78.56 226 ASP A CA 1
ATOM 1825 C C . ASP A 1 226 ? 2.426 8.688 23.216 1.00 78.56 226 ASP A C 1
ATOM 1827 O O . ASP A 1 226 ? 1.711 7.988 23.939 1.00 78.56 226 ASP A O 1
ATOM 1831 N N . SER A 1 227 ? 2.316 8.657 21.886 1.00 75.00 227 SER A N 1
ATOM 1832 C CA . SER A 1 227 ? 1.279 7.879 21.200 1.00 75.00 227 SER A CA 1
ATOM 1833 C C . SER A 1 227 ? 1.375 6.383 21.512 1.00 75.00 227 SER A C 1
ATOM 1835 O O . SER A 1 227 ? 0.356 5.694 21.487 1.00 75.00 227 SER A O 1
ATOM 1837 N N . SER A 1 228 ? 2.567 5.914 21.901 1.00 79.44 228 SER A N 1
ATOM 1838 C CA . SER A 1 228 ? 2.859 4.530 22.283 1.00 79.44 228 SER A CA 1
ATOM 1839 C C . SER A 1 228 ? 2.329 4.116 23.670 1.00 79.44 228 SER A C 1
ATOM 1841 O O . SER A 1 228 ? 2.174 2.919 23.949 1.00 79.44 228 SER A O 1
ATOM 1843 N N . GLU A 1 229 ? 2.021 5.077 24.552 1.00 85.88 229 GLU A N 1
ATOM 1844 C CA . GLU A 1 229 ? 1.565 4.804 25.924 1.00 85.88 229 GLU A CA 1
ATOM 1845 C C . GLU A 1 229 ? 0.121 4.302 25.987 1.00 85.88 229 GLU A C 1
ATOM 1847 O O . GLU A 1 229 ? -0.250 3.632 26.955 1.00 85.88 229 GLU A O 1
ATOM 1852 N N . ILE A 1 230 ? -0.692 4.626 24.977 1.00 90.50 230 ILE A N 1
ATOM 1853 C CA . ILE A 1 230 ? -2.107 4.265 24.882 1.00 90.50 230 ILE A CA 1
ATOM 1854 C C . ILE A 1 230 ? -2.353 3.589 23.537 1.00 90.50 230 ILE A C 1
ATOM 1856 O O . ILE A 1 230 ? -2.027 4.122 22.487 1.00 90.50 230 ILE A O 1
ATOM 1860 N N . GLN A 1 231 ? -2.998 2.425 23.572 1.00 92.62 231 GLN A N 1
ATOM 1861 C CA . GLN A 1 231 ? -3.383 1.691 22.374 1.00 92.62 231 GLN A CA 1
ATOM 1862 C C . GLN A 1 231 ? -4.869 1.346 22.414 1.00 92.62 231 GLN A C 1
ATOM 1864 O O . GLN A 1 231 ? -5.324 0.621 23.309 1.00 92.62 231 GLN A O 1
ATOM 1869 N N . ALA A 1 232 ? -5.616 1.820 21.419 1.00 95.06 232 ALA A N 1
ATOM 1870 C CA . ALA A 1 232 ? -7.009 1.457 21.201 1.00 95.06 232 ALA A CA 1
ATOM 1871 C C . ALA A 1 232 ? -7.099 0.266 20.242 1.00 95.06 232 ALA A C 1
ATOM 1873 O O . ALA A 1 232 ? -6.629 0.326 19.116 1.00 95.06 232 ALA A O 1
ATOM 1874 N N . THR A 1 233 ? -7.720 -0.825 20.671 1.00 96.69 233 THR A N 1
ATOM 1875 C CA . THR A 1 233 ? -8.066 -1.969 19.824 1.00 96.69 233 THR A CA 1
ATOM 1876 C C . THR A 1 233 ? -9.569 -1.975 19.588 1.00 96.69 233 THR A C 1
ATOM 1878 O O . THR A 1 233 ? -10.351 -2.042 20.537 1.00 96.69 233 THR A O 1
ATOM 1881 N N . VAL A 1 234 ? -9.974 -1.905 18.326 1.00 97.38 234 VAL A N 1
ATOM 1882 C CA . VAL A 1 234 ? -11.368 -1.921 17.893 1.00 97.38 234 VAL A CA 1
ATOM 1883 C C . VAL A 1 234 ? -11.592 -3.153 17.028 1.00 97.38 234 VAL A C 1
ATOM 1885 O O . VAL A 1 234 ? -11.050 -3.266 15.931 1.00 97.38 234 VAL A O 1
ATOM 1888 N N . SER A 1 235 ? -12.388 -4.088 17.528 1.00 96.75 235 SER A N 1
ATOM 1889 C CA . SER A 1 235 ? -12.766 -5.298 16.810 1.00 96.75 235 SER A CA 1
ATOM 1890 C C . SER A 1 235 ? -14.205 -5.181 16.323 1.00 96.75 235 SER A C 1
ATOM 1892 O O . SER A 1 235 ? -15.120 -4.994 17.126 1.00 96.75 235 SER A O 1
ATOM 1894 N N . ILE A 1 236 ? -14.405 -5.266 15.012 1.00 96.62 236 ILE A N 1
ATOM 1895 C CA . ILE A 1 236 ? -15.700 -5.077 14.337 1.00 96.62 236 ILE A CA 1
ATOM 1896 C C . ILE A 1 236 ? -16.039 -6.286 13.464 1.00 96.62 236 ILE A C 1
ATOM 1898 O O . ILE A 1 236 ? -15.152 -7.078 13.154 1.00 96.62 236 ILE A O 1
ATOM 1902 N N . PRO A 1 237 ? -17.296 -6.461 13.036 1.00 95.31 237 PRO A N 1
ATOM 1903 C CA . PRO A 1 237 ? -17.639 -7.480 12.055 1.00 95.31 237 PRO A CA 1
ATOM 1904 C C . PRO A 1 237 ? -16.829 -7.319 10.767 1.00 95.31 237 PRO A C 1
ATOM 1906 O O . PRO A 1 237 ? -16.577 -6.205 10.311 1.00 95.31 237 PRO A O 1
ATOM 1909 N N . VAL A 1 238 ? -16.449 -8.446 10.167 1.00 93.44 238 VAL A N 1
ATOM 1910 C CA . VAL A 1 238 ? -15.533 -8.503 9.015 1.00 93.44 238 VAL A CA 1
ATOM 1911 C C . VAL A 1 238 ? -16.006 -7.691 7.795 1.00 93.44 238 VAL A C 1
ATOM 1913 O O . VAL A 1 238 ? -15.174 -7.155 7.068 1.00 93.44 238 VAL A O 1
ATOM 1916 N N . VAL A 1 239 ? -17.327 -7.537 7.640 1.00 94.00 239 VAL A N 1
ATOM 1917 C CA . VAL A 1 239 ? -18.013 -6.848 6.530 1.00 94.00 239 VAL A CA 1
ATOM 1918 C C . VAL A 1 239 ? -18.255 -5.350 6.766 1.00 94.00 239 VAL A C 1
ATOM 1920 O O . VAL A 1 239 ? -18.867 -4.677 5.938 1.00 94.00 239 VAL A O 1
ATOM 1923 N N . HIS A 1 240 ? -17.868 -4.803 7.923 1.00 95.69 240 HIS A N 1
ATOM 1924 C CA . HIS A 1 240 ? -18.118 -3.390 8.230 1.00 95.69 240 HIS A CA 1
ATOM 1925 C C . HIS A 1 240 ? -17.161 -2.462 7.489 1.00 95.69 240 HIS A C 1
ATOM 1927 O O . HIS A 1 240 ? -15.974 -2.739 7.333 1.00 95.69 240 HIS A O 1
ATOM 1933 N N . ASN A 1 241 ? -17.684 -1.300 7.102 1.00 97.19 241 ASN A N 1
ATOM 1934 C CA . ASN A 1 241 ? -16.871 -0.226 6.543 1.00 97.19 241 ASN A CA 1
ATOM 1935 C C . ASN A 1 241 ? -16.033 0.436 7.640 1.00 97.19 241 ASN A C 1
ATOM 1937 O O . ASN A 1 241 ? -16.495 0.578 8.774 1.00 97.19 241 ASN A O 1
ATOM 1941 N N . VAL A 1 242 ? -14.832 0.894 7.298 1.00 97.62 242 VAL A N 1
ATOM 1942 C CA . VAL A 1 242 ? -13.909 1.521 8.253 1.00 97.62 242 VAL A CA 1
ATOM 1943 C C . VAL A 1 242 ? -13.539 2.915 7.781 1.00 97.62 242 VAL A C 1
ATOM 1945 O O . VAL A 1 242 ? -13.072 3.092 6.662 1.00 97.62 242 VAL A O 1
ATOM 1948 N N . PHE A 1 243 ? -13.730 3.893 8.658 1.00 97.94 243 PHE A N 1
ATOM 1949 C CA . PHE A 1 243 ? -13.273 5.267 8.507 1.00 97.94 243 PHE A CA 1
ATOM 1950 C C . PHE A 1 243 ? -12.412 5.593 9.721 1.00 97.94 243 PHE A C 1
ATOM 1952 O O . PHE A 1 243 ? -12.933 5.713 10.832 1.00 97.94 243 PHE A O 1
ATOM 1959 N N . ALA A 1 244 ? -11.105 5.681 9.513 1.00 97.25 244 ALA A N 1
ATOM 1960 C CA . ALA A 1 244 ? -10.137 5.891 10.573 1.00 97.25 244 ALA A CA 1
ATOM 1961 C C . ALA A 1 244 ? -9.276 7.111 10.318 1.00 97.25 244 ALA A C 1
ATOM 1963 O O . ALA A 1 244 ? -8.704 7.240 9.242 1.00 97.25 244 ALA A O 1
ATOM 1964 N N . ASP A 1 245 ? -9.205 7.978 11.321 1.00 96.25 245 ASP A N 1
ATOM 1965 C CA . ASP A 1 245 ? -8.389 9.182 11.316 1.00 96.25 245 ASP A CA 1
ATOM 1966 C C . ASP A 1 245 ? -7.493 9.182 12.555 1.00 96.25 245 ASP A C 1
ATOM 1968 O O . ASP A 1 245 ? -7.981 9.252 13.687 1.00 96.25 245 ASP A O 1
ATOM 1972 N N . VAL A 1 246 ? -6.192 9.004 12.346 1.00 94.06 246 VAL A N 1
ATOM 1973 C CA . VAL A 1 246 ? -5.203 9.022 13.418 1.00 94.06 246 VAL A CA 1
ATOM 1974 C C . VAL A 1 246 ? -4.327 10.256 13.275 1.00 94.06 246 VAL A C 1
ATOM 1976 O O . VAL A 1 246 ? -3.631 10.453 12.280 1.00 94.06 246 VAL A O 1
ATOM 1979 N N . GLU A 1 247 ? -4.380 11.111 14.286 1.00 88.50 247 GLU A N 1
ATOM 1980 C CA . GLU A 1 247 ? -3.706 12.402 14.275 1.00 88.50 247 GLU A CA 1
ATOM 1981 C C . GLU A 1 247 ? -2.301 12.305 14.878 1.00 88.50 247 GLU A C 1
ATOM 1983 O O . GLU A 1 247 ? -1.980 11.398 15.652 1.00 88.50 247 GLU A O 1
ATOM 1988 N N . SER A 1 248 ? -1.471 13.312 14.598 1.00 85.06 248 SER A N 1
ATOM 1989 C CA . SER A 1 248 ? -0.133 13.466 15.182 1.00 85.06 248 SER A CA 1
ATOM 1990 C C . SER A 1 248 ? 0.790 12.261 14.910 1.00 85.06 248 SER A C 1
ATOM 1992 O O . SER A 1 248 ? 0.932 11.854 13.760 1.00 85.06 248 SER A O 1
ATOM 1994 N N . ASN A 1 249 ? 1.425 11.702 15.944 1.00 88.50 249 ASN A N 1
ATOM 1995 C CA . ASN A 1 249 ? 2.353 10.569 15.859 1.00 88.50 249 ASN A CA 1
ATOM 1996 C C . ASN A 1 249 ? 1.673 9.209 16.114 1.00 88.50 249 ASN A C 1
ATOM 1998 O O . ASN A 1 249 ? 2.367 8.220 16.356 1.00 88.50 249 ASN A O 1
ATOM 2002 N N . GLY A 1 250 ? 0.340 9.141 16.148 1.00 91.81 250 GLY A N 1
ATOM 2003 C CA . GLY A 1 250 ? -0.364 7.872 16.327 1.00 91.81 250 GLY A CA 1
ATOM 2004 C C . GLY A 1 250 ? -0.213 6.968 15.105 1.00 91.81 250 GLY A C 1
ATOM 2005 O O . GLY A 1 250 ? -0.337 7.423 13.968 1.00 91.81 250 GLY A O 1
ATOM 2006 N N . SER A 1 251 ? 0.044 5.683 15.342 1.00 95.50 251 SER A N 1
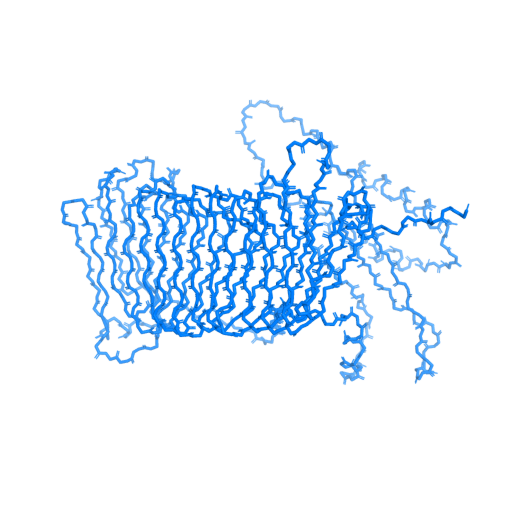ATOM 2007 C CA . SER A 1 251 ? 0.108 4.659 14.296 1.00 95.50 251 SER A CA 1
ATOM 2008 C C . SER A 1 251 ? -1.231 3.940 14.138 1.00 95.50 251 SER A C 1
ATOM 2010 O O . SER A 1 251 ? -1.983 3.757 15.098 1.00 95.50 251 SER A O 1
ATOM 2012 N N . LEU A 1 252 ? -1.530 3.486 12.924 1.00 97.25 252 LEU A N 1
ATOM 2013 C CA . LEU A 1 252 ? -2.794 2.846 12.575 1.00 97.25 252 LEU A CA 1
ATOM 2014 C C . LEU A 1 252 ? -2.553 1.451 11.988 1.00 97.25 252 LEU A C 1
ATOM 2016 O O . LEU A 1 252 ? -2.034 1.325 10.888 1.00 97.25 252 LEU A O 1
ATOM 2020 N N . ASP A 1 253 ? -2.967 0.399 12.689 1.00 97.81 253 ASP A N 1
ATOM 2021 C CA . ASP A 1 253 ? -2.929 -0.994 12.219 1.00 97.81 253 ASP A CA 1
ATOM 2022 C C . ASP A 1 253 ? -4.348 -1.458 11.876 1.00 97.81 253 ASP A C 1
ATOM 2024 O O . ASP A 1 253 ? -5.175 -1.632 12.767 1.00 97.81 253 ASP A O 1
ATOM 2028 N N . VAL A 1 254 ? -4.660 -1.656 10.598 1.00 97.56 254 VAL A N 1
ATOM 2029 C CA . VAL A 1 254 ? -5.958 -2.172 10.145 1.00 97.56 254 VAL A CA 1
ATOM 2030 C C . VAL A 1 254 ? -5.762 -3.487 9.420 1.00 97.56 254 VAL A C 1
ATOM 2032 O O . VAL A 1 254 ? -5.004 -3.565 8.457 1.00 97.56 254 VAL A O 1
ATOM 2035 N N . GLY A 1 255 ? -6.494 -4.525 9.810 1.00 95.00 255 GLY A N 1
ATOM 2036 C CA . GLY A 1 255 ? -6.390 -5.785 9.093 1.00 95.00 255 GLY A CA 1
ATOM 2037 C C . GLY A 1 255 ? -7.528 -6.766 9.275 1.00 95.00 255 GLY A C 1
ATOM 2038 O O . GLY A 1 255 ? -8.452 -6.556 10.059 1.00 95.00 255 GLY A O 1
ATOM 2039 N N . ASP A 1 256 ? -7.423 -7.845 8.499 1.00 90.31 256 ASP A N 1
ATOM 2040 C CA . ASP A 1 256 ? -8.354 -8.977 8.476 1.00 90.31 256 ASP A CA 1
ATOM 2041 C C . ASP A 1 256 ? -9.787 -8.605 8.072 1.00 90.31 256 ASP A C 1
ATOM 2043 O O . ASP A 1 256 ? -10.732 -9.343 8.324 1.00 90.31 256 ASP A O 1
ATOM 2047 N N . LEU A 1 257 ? -9.962 -7.469 7.394 1.00 85.25 257 LEU A N 1
ATOM 2048 C CA . LEU A 1 257 ? -11.252 -7.065 6.845 1.00 85.25 257 LEU A CA 1
ATOM 2049 C C . LEU A 1 257 ? -11.541 -7.832 5.555 1.00 85.25 257 LEU A C 1
ATOM 2051 O O . LEU A 1 257 ? -10.700 -7.891 4.653 1.00 85.25 257 LEU A O 1
ATOM 2055 N N . MET A 1 258 ? -12.758 -8.354 5.431 1.00 81.44 258 MET A N 1
ATOM 2056 C CA . MET A 1 258 ? -13.220 -9.015 4.218 1.00 81.44 258 MET A CA 1
ATOM 2057 C C . MET A 1 258 ? -14.623 -8.559 3.851 1.00 81.44 258 MET A C 1
ATOM 2059 O O . MET A 1 258 ? -15.552 -8.657 4.644 1.00 81.44 258 MET A O 1
ATOM 2063 N N . GLU A 1 259 ? -14.766 -8.151 2.593 1.00 84.00 259 GLU A N 1
ATOM 2064 C CA . GLU A 1 259 ? -16.053 -7.813 1.975 1.00 84.00 259 GLU A CA 1
ATOM 2065 C C . GLU A 1 259 ? -16.687 -6.534 2.531 1.00 84.00 259 GLU A C 1
ATOM 2067 O O . GLU A 1 259 ? -17.900 -6.361 2.481 1.00 84.00 259 GLU A O 1
ATOM 2072 N N . SER A 1 260 ? -15.861 -5.606 3.017 1.00 90.75 260 SER A N 1
ATOM 2073 C CA . SER A 1 260 ? -16.291 -4.229 3.247 1.00 90.75 260 SER A CA 1
ATOM 2074 C C . SER A 1 260 ? -16.374 -3.462 1.926 1.00 90.75 260 SER A C 1
ATOM 2076 O O . SER A 1 260 ? -15.574 -3.672 1.011 1.00 90.75 260 SER A O 1
ATOM 2078 N N . ASP A 1 261 ? -17.295 -2.512 1.816 1.00 94.88 261 ASP A N 1
ATOM 2079 C CA . ASP A 1 261 ? -17.376 -1.648 0.635 1.00 94.88 261 ASP A CA 1
ATOM 2080 C C . ASP A 1 261 ? -16.282 -0.571 0.658 1.00 94.88 261 ASP A C 1
ATOM 2082 O O . ASP A 1 261 ? -15.695 -0.246 -0.375 1.00 94.88 261 ASP A O 1
ATOM 2086 N N . PHE A 1 262 ? -16.000 -0.027 1.845 1.00 96.06 262 PHE A N 1
ATOM 2087 C CA . PHE A 1 262 ? -15.094 1.103 2.029 1.00 96.06 262 PHE A CA 1
ATOM 2088 C C . PHE A 1 262 ? -14.171 0.908 3.230 1.00 96.06 262 PHE A C 1
ATOM 2090 O O . PHE A 1 262 ? -14.617 0.660 4.354 1.00 96.06 262 PHE A O 1
ATOM 2097 N N . CYS A 1 263 ? -12.878 1.118 3.000 1.00 97.50 263 CYS A N 1
ATOM 2098 C CA . CYS A 1 263 ? -11.860 1.235 4.037 1.00 97.50 263 CYS A CA 1
ATOM 2099 C C . CYS A 1 263 ? -11.048 2.510 3.785 1.00 97.50 263 CYS A C 1
ATOM 2101 O O . CYS A 1 263 ? -10.251 2.571 2.851 1.00 97.50 263 CYS A O 1
ATOM 2103 N N . HIS A 1 264 ? -11.310 3.560 4.559 1.00 98.12 264 HIS A N 1
ATOM 2104 C CA . HIS A 1 264 ? -10.683 4.872 4.433 1.00 98.12 264 HIS A CA 1
ATOM 2105 C C . HIS A 1 264 ? -9.847 5.155 5.675 1.00 98.12 264 HIS A C 1
ATOM 2107 O O . HIS A 1 264 ? -10.385 5.293 6.774 1.00 98.12 264 HIS A O 1
ATOM 2113 N N . LEU A 1 265 ? -8.538 5.251 5.486 1.00 98.19 265 LEU A N 1
ATOM 2114 C CA . LEU A 1 265 ? -7.549 5.387 6.543 1.00 98.19 265 LEU A CA 1
ATOM 2115 C C . LEU A 1 265 ? -6.771 6.684 6.339 1.00 98.19 265 LEU A C 1
ATOM 2117 O O . LEU A 1 265 ? -6.27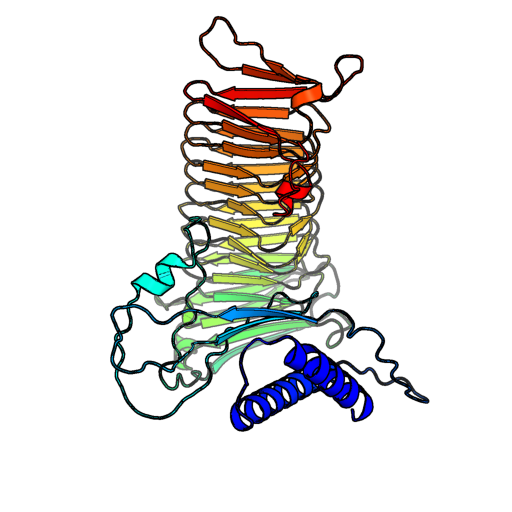3 6.948 5.243 1.00 98.19 265 LEU A O 1
ATOM 2121 N N . LYS A 1 266 ? -6.670 7.480 7.397 1.00 97.38 266 LYS A N 1
ATOM 2122 C CA . LYS A 1 266 ? -5.904 8.717 7.451 1.00 97.38 266 LYS A CA 1
ATOM 2123 C C . LYS A 1 266 ? -4.941 8.675 8.626 1.00 97.38 266 LYS A C 1
ATOM 2125 O O . LYS A 1 266 ? -5.316 8.246 9.716 1.00 97.38 266 LYS A O 1
ATOM 2130 N N . GLY A 1 267 ? -3.717 9.108 8.371 1.00 95.06 267 GLY A N 1
ATOM 2131 C CA . GLY A 1 267 ? -2.648 9.254 9.346 1.00 95.06 267 GLY A CA 1
ATOM 2132 C C . GLY A 1 267 ? -1.849 10.528 9.084 1.00 95.06 267 GLY A C 1
ATOM 2133 O O . GLY A 1 267 ? -1.949 11.124 8.007 1.00 95.06 267 GLY A O 1
ATOM 2134 N N . SER A 1 268 ? -1.040 10.934 10.061 1.00 91.94 268 SER A N 1
ATOM 2135 C CA . SER A 1 268 ? -0.108 12.055 9.918 1.00 91.94 268 SER A CA 1
ATOM 2136 C C . SER A 1 268 ? 1.347 11.584 9.951 1.00 91.94 268 SER A C 1
ATOM 2138 O O . SER A 1 268 ? 1.905 11.270 8.906 1.00 91.94 268 SER A O 1
ATOM 2140 N N . ASP A 1 269 ? 1.976 11.545 11.126 1.00 92.75 269 ASP A N 1
ATOM 2141 C CA . ASP A 1 269 ? 3.402 11.228 11.276 1.00 92.75 269 ASP A CA 1
ATOM 2142 C C . ASP A 1 269 ? 3.673 9.790 11.731 1.00 92.75 269 ASP A C 1
ATOM 2144 O O . ASP A 1 269 ? 4.817 9.342 11.645 1.00 92.75 269 ASP A O 1
ATOM 2148 N N . GLY A 1 270 ? 2.653 9.085 12.226 1.00 94.00 270 GLY A N 1
ATOM 2149 C CA . GLY A 1 270 ? 2.736 7.665 12.563 1.00 94.00 270 GLY A CA 1
ATOM 2150 C C . GLY A 1 270 ? 2.479 6.757 11.361 1.00 94.00 270 GLY A C 1
ATOM 2151 O O . GLY A 1 270 ? 1.879 7.163 10.363 1.00 94.00 270 GLY A O 1
ATOM 2152 N N . ASP A 1 271 ? 2.933 5.512 11.470 1.00 96.44 271 ASP A N 1
ATOM 2153 C CA . ASP A 1 271 ? 2.852 4.544 10.379 1.00 96.44 271 ASP A CA 1
ATOM 2154 C C . ASP A 1 271 ? 1.423 4.017 10.200 1.00 96.44 271 ASP A C 1
ATOM 2156 O O . ASP A 1 271 ? 0.687 3.801 11.168 1.00 96.44 271 ASP A O 1
ATOM 2160 N N . ILE A 1 272 ? 1.047 3.723 8.956 1.00 98.31 272 ILE A N 1
ATOM 2161 C CA . ILE A 1 272 ? -0.213 3.053 8.629 1.00 98.31 272 ILE A CA 1
ATOM 2162 C C . ILE A 1 272 ? 0.093 1.651 8.111 1.00 98.31 272 ILE A C 1
ATOM 2164 O O . ILE A 1 272 ? 0.678 1.475 7.047 1.00 98.31 272 ILE A O 1
ATOM 2168 N N . THR A 1 273 ? -0.346 0.630 8.836 1.00 98.31 273 THR A N 1
ATOM 2169 C CA . THR A 1 273 ? -0.263 -0.769 8.419 1.00 98.31 273 THR A CA 1
ATOM 2170 C C . THR A 1 273 ? -1.634 -1.268 7.980 1.00 98.31 273 THR A C 1
ATOM 2172 O O . THR A 1 273 ? -2.603 -1.189 8.728 1.00 98.31 273 THR A O 1
ATOM 2175 N N . VAL A 1 274 ? -1.716 -1.822 6.772 1.00 97.94 274 VAL A N 1
ATOM 2176 C CA . VAL A 1 274 ? -2.915 -2.454 6.216 1.00 97.94 274 VAL A CA 1
ATOM 2177 C C . VAL A 1 274 ? -2.622 -3.921 5.938 1.00 97.94 274 VAL A C 1
ATOM 2179 O O . VAL A 1 274 ? -1.755 -4.232 5.127 1.00 97.94 274 VAL A O 1
ATOM 2182 N N . SER A 1 275 ? -3.345 -4.835 6.583 1.00 96.25 275 SER A N 1
ATOM 2183 C CA . SER A 1 275 ? -3.055 -6.272 6.539 1.00 96.25 275 SER A CA 1
ATOM 2184 C C . SER A 1 275 ? -4.233 -7.105 6.035 1.00 96.25 275 SER A C 1
ATOM 2186 O O . SER A 1 275 ? -5.278 -7.139 6.676 1.00 96.25 275 SER A O 1
ATOM 2188 N N . ARG A 1 276 ? -4.056 -7.866 4.945 1.00 95.38 276 ARG A N 1
ATOM 2189 C CA . ARG A 1 276 ? -5.051 -8.850 4.446 1.00 95.38 276 ARG A CA 1
ATOM 2190 C C . ARG A 1 276 ? -6.467 -8.271 4.274 1.00 95.38 276 ARG A C 1
ATOM 2192 O O . ARG A 1 276 ? -7.440 -8.848 4.751 1.00 95.38 276 ARG A O 1
ATOM 2199 N N . VAL A 1 277 ? -6.575 -7.125 3.607 1.00 96.38 277 VAL A N 1
ATOM 2200 C CA . VAL A 1 277 ? -7.853 -6.434 3.381 1.00 96.38 277 VAL A CA 1
ATOM 2201 C C . VAL A 1 277 ? -8.425 -6.786 2.008 1.00 96.38 277 VAL A C 1
ATOM 2203 O O . VAL A 1 277 ? -7.746 -6.631 0.993 1.00 96.38 277 VAL A O 1
ATOM 2206 N N . LYS A 1 278 ? -9.695 -7.204 1.973 1.00 95.94 278 LYS A N 1
ATOM 2207 C CA . LYS A 1 278 ? -10.509 -7.339 0.754 1.00 95.94 278 LYS A CA 1
ATOM 2208 C C . LYS A 1 278 ? -11.684 -6.368 0.838 1.00 95.94 278 LYS A C 1
ATOM 2210 O O . LYS A 1 278 ? -12.584 -6.575 1.647 1.00 95.94 278 LYS A O 1
ATOM 2215 N N . THR A 1 279 ? -11.683 -5.339 -0.002 1.00 95.88 279 THR A N 1
ATOM 2216 C CA . THR A 1 279 ? -12.717 -4.297 -0.024 1.00 95.88 279 THR A CA 1
ATOM 2217 C C . THR A 1 279 ? -13.055 -3.877 -1.452 1.00 95.88 279 THR A C 1
ATOM 2219 O O . THR A 1 279 ? -12.284 -4.142 -2.372 1.00 95.88 279 THR A O 1
ATOM 2222 N N . ASN A 1 280 ? -14.194 -3.218 -1.670 1.00 96.69 280 ASN A N 1
ATOM 2223 C CA . ASN A 1 280 ? -14.465 -2.591 -2.963 1.00 96.69 280 ASN A CA 1
ATOM 2224 C C . ASN A 1 280 ? -13.574 -1.353 -3.189 1.00 96.69 280 ASN A C 1
ATOM 2226 O O . ASN A 1 280 ? -13.057 -1.165 -4.291 1.00 96.69 280 ASN A O 1
ATOM 2230 N N . SER A 1 281 ? -13.345 -0.540 -2.150 1.00 97.75 281 SER A N 1
ATOM 2231 C CA . SER A 1 281 ? -12.515 0.669 -2.214 1.00 97.75 281 SER A CA 1
ATOM 2232 C C . SER A 1 281 ? -11.653 0.845 -0.960 1.00 97.75 281 SER A C 1
ATOM 2234 O O . SER A 1 281 ? -12.166 1.050 0.142 1.00 97.75 281 SER A O 1
ATOM 2236 N N . LEU A 1 282 ? -10.332 0.832 -1.144 1.00 98.31 282 LEU A N 1
ATOM 2237 C CA . LEU A 1 282 ? -9.337 1.134 -0.116 1.00 98.31 282 LEU A CA 1
ATOM 2238 C C . LEU A 1 282 ? -8.711 2.498 -0.407 1.00 98.31 282 LEU A C 1
ATOM 2240 O O . LEU A 1 282 ? -8.111 2.694 -1.460 1.00 98.31 282 LEU A O 1
ATOM 2244 N N . THR A 1 283 ? -8.806 3.430 0.537 1.00 98.50 283 THR A N 1
ATOM 2245 C CA . THR A 1 283 ? -8.091 4.711 0.486 1.00 98.50 283 THR A CA 1
ATOM 2246 C C . THR A 1 283 ? -7.212 4.847 1.717 1.00 98.50 283 THR A C 1
ATOM 2248 O O . THR A 1 283 ? -7.718 4.800 2.834 1.00 98.50 283 THR A O 1
ATOM 2251 N N . VAL A 1 284 ? -5.912 5.046 1.517 1.00 98.44 284 VAL A N 1
ATOM 2252 C CA . VAL A 1 284 ? -4.938 5.276 2.589 1.00 98.44 284 VAL A CA 1
ATOM 2253 C C . VAL A 1 284 ? -4.226 6.594 2.332 1.00 98.44 284 VAL A C 1
ATOM 2255 O O . VAL A 1 284 ? -3.699 6.808 1.242 1.00 98.44 284 VAL A O 1
ATOM 2258 N N . GLN A 1 285 ? -4.231 7.488 3.314 1.00 97.56 285 GLN A N 1
ATOM 2259 C CA . GLN A 1 285 ? -3.621 8.810 3.211 1.00 97.56 285 GLN A CA 1
ATOM 2260 C C . GLN A 1 285 ? -2.752 9.077 4.437 1.00 97.56 285 GLN A C 1
ATOM 2262 O O . GLN A 1 285 ? -3.259 9.094 5.552 1.00 97.56 285 GLN A O 1
ATOM 2267 N N . SER A 1 286 ? -1.464 9.313 4.221 1.00 96.06 286 SER A N 1
ATOM 2268 C CA . SER A 1 286 ? -0.544 9.840 5.229 1.00 96.06 286 SER A CA 1
ATOM 2269 C C . SER A 1 286 ? -0.186 11.269 4.834 1.00 96.06 286 SER A C 1
ATOM 2271 O O . SER A 1 286 ? 0.214 11.491 3.693 1.00 96.06 286 SER A O 1
ATOM 2273 N N . SER A 1 287 ? -0.383 12.259 5.707 1.00 93.25 287 SER A N 1
ATOM 2274 C CA . SER A 1 287 ? -0.026 13.658 5.404 1.00 93.25 287 SER A CA 1
ATOM 2275 C C . SER A 1 287 ? 1.399 14.036 5.808 1.00 93.25 287 SER A C 1
ATOM 2277 O O . SER A 1 287 ? 1.912 15.045 5.326 1.00 93.25 287 SER A O 1
ATOM 2279 N N . GLY A 1 288 ? 2.005 13.276 6.718 1.00 90.31 288 GLY A N 1
ATOM 2280 C CA . GLY A 1 288 ? 3.282 13.591 7.346 1.00 90.31 288 GLY A CA 1
ATOM 2281 C C . GLY A 1 288 ? 4.401 12.661 6.899 1.00 90.31 288 GLY A C 1
ATOM 2282 O O . GLY A 1 288 ? 4.541 12.359 5.720 1.00 90.31 288 GLY A O 1
ATOM 2283 N N . LYS A 1 289 ? 5.246 12.243 7.841 1.00 91.44 289 LYS A N 1
ATOM 2284 C CA . LYS A 1 289 ? 6.425 11.396 7.564 1.00 91.44 289 LYS A CA 1
ATOM 2285 C C . LYS A 1 289 ? 6.198 9.890 7.736 1.00 91.44 289 LYS A C 1
ATOM 2287 O O . LYS A 1 289 ? 7.143 9.137 7.526 1.00 91.44 289 LYS A O 1
ATOM 2292 N N . GLY A 1 290 ? 5.011 9.476 8.178 1.00 93.00 290 GLY A N 1
ATOM 2293 C CA . GLY A 1 290 ? 4.717 8.080 8.499 1.00 93.00 290 GLY A CA 1
ATOM 2294 C C . GLY A 1 290 ? 4.681 7.195 7.257 1.00 93.00 290 GLY A C 1
ATOM 2295 O O . GLY A 1 290 ? 4.141 7.600 6.221 1.00 93.00 290 GLY A O 1
ATOM 2296 N N . ASP A 1 291 ? 5.233 5.990 7.371 1.00 96.94 291 ASP A N 1
ATOM 2297 C CA . ASP A 1 291 ? 5.275 5.018 6.283 1.00 96.94 291 ASP A CA 1
ATOM 2298 C C . ASP A 1 291 ? 3.947 4.258 6.159 1.00 96.94 291 ASP A C 1
ATOM 2300 O O . ASP A 1 291 ? 3.205 4.061 7.124 1.00 96.94 291 ASP A O 1
ATOM 2304 N N . ILE A 1 292 ? 3.658 3.770 4.952 1.00 98.50 292 ILE A N 1
ATOM 2305 C CA . ILE A 1 292 ? 2.485 2.944 4.669 1.00 98.50 292 ILE A CA 1
ATOM 2306 C C . ILE A 1 292 ? 2.932 1.522 4.325 1.00 98.50 292 ILE A C 1
ATOM 2308 O O . ILE A 1 292 ? 3.541 1.269 3.282 1.00 98.50 292 ILE A O 1
ATOM 2312 N N . TYR A 1 293 ? 2.561 0.569 5.175 1.00 98.31 293 TYR A N 1
ATOM 2313 C CA . TYR A 1 293 ? 2.886 -0.847 5.036 1.00 98.31 293 TYR A CA 1
ATOM 2314 C C . TYR A 1 293 ? 1.653 -1.657 4.640 1.00 98.31 293 TYR A C 1
ATOM 2316 O O . TYR A 1 293 ? 0.682 -1.754 5.381 1.00 98.31 293 TYR A O 1
ATOM 2324 N N . CYS A 1 294 ? 1.693 -2.286 3.472 1.00 98.00 294 CYS A N 1
ATOM 2325 C CA . CYS A 1 294 ? 0.669 -3.202 2.982 1.00 98.00 294 CYS A CA 1
ATOM 2326 C C . CYS A 1 294 ? 1.144 -4.651 3.143 1.00 98.00 294 CYS A C 1
ATOM 2328 O O . CYS A 1 294 ? 1.965 -5.151 2.364 1.00 98.00 294 CYS A O 1
ATOM 2330 N N . CYS A 1 295 ? 0.603 -5.328 4.151 1.00 95.62 295 CYS A N 1
ATOM 2331 C CA . CYS A 1 295 ? 0.973 -6.679 4.543 1.00 95.62 295 CYS A CA 1
ATOM 2332 C C . CYS A 1 295 ? -0.043 -7.711 4.024 1.00 95.62 295 CYS A C 1
ATOM 2334 O O . CYS A 1 295 ? -1.263 -7.542 4.088 1.00 95.62 295 CYS A O 1
ATOM 2336 N N . GLY A 1 296 ? 0.446 -8.836 3.514 1.00 94.00 296 GLY A N 1
ATOM 2337 C CA . GLY A 1 296 ? -0.395 -9.843 2.874 1.00 94.00 296 GLY A CA 1
ATOM 2338 C C . GLY A 1 296 ? -1.036 -9.381 1.556 1.00 94.00 296 GLY A C 1
ATOM 2339 O O . GLY A 1 296 ? -0.547 -8.487 0.869 1.00 94.00 296 GLY A O 1
ATOM 2340 N N . ALA A 1 297 ? -2.093 -10.084 1.140 1.00 94.00 297 ALA A N 1
ATOM 2341 C CA . ALA A 1 297 ? -2.795 -9.773 -0.103 1.00 94.00 297 ALA A CA 1
ATOM 2342 C C . ALA A 1 297 ? -3.831 -8.674 0.148 1.00 94.00 297 ALA A C 1
ATOM 2344 O O . ALA A 1 297 ? -4.681 -8.838 1.023 1.00 94.00 297 ALA A O 1
ATOM 2345 N N . ILE A 1 298 ? -3.757 -7.595 -0.627 1.00 97.75 298 ILE A N 1
ATOM 2346 C CA . ILE A 1 298 ? -4.706 -6.483 -0.577 1.00 97.75 298 ILE A CA 1
ATOM 2347 C C . ILE A 1 298 ? -5.524 -6.489 -1.866 1.00 97.75 298 ILE A C 1
ATOM 2349 O O . ILE A 1 298 ? -4.952 -6.530 -2.960 1.00 97.75 298 ILE A O 1
ATOM 2353 N N . GLN A 1 299 ? -6.851 -6.475 -1.735 1.00 97.38 299 GLN A N 1
ATOM 2354 C CA . GLN A 1 299 ? -7.769 -6.574 -2.862 1.00 97.38 299 GLN A CA 1
ATOM 2355 C C . GLN A 1 299 ? -8.801 -5.444 -2.879 1.00 97.38 299 GLN A C 1
ATOM 2357 O O . GLN A 1 299 ? -9.457 -5.211 -1.865 1.00 97.38 299 GLN A O 1
ATOM 2362 N N . GLY A 1 300 ? -8.969 -4.795 -4.037 1.00 96.88 300 GLY A N 1
ATOM 2363 C CA . GLY A 1 300 ? -9.976 -3.752 -4.262 1.00 96.88 300 GLY A CA 1
ATOM 2364 C C . GLY A 1 300 ? -9.554 -2.697 -5.282 1.00 96.88 300 GLY A C 1
ATOM 2365 O O . GLY A 1 300 ? -8.555 -2.867 -5.977 1.00 96.88 300 GLY A O 1
ATOM 2366 N N . ASN A 1 301 ? -10.301 -1.592 -5.340 1.00 98.06 301 ASN A N 1
ATOM 2367 C CA . ASN A 1 301 ? -9.838 -0.343 -5.944 1.00 98.06 301 ASN A CA 1
ATOM 2368 C C . ASN A 1 301 ? -8.999 0.407 -4.912 1.00 98.06 301 ASN A C 1
ATOM 2370 O O . ASN A 1 301 ? -9.525 0.841 -3.886 1.00 98.06 301 ASN A O 1
ATOM 2374 N N . ILE A 1 302 ? -7.692 0.491 -5.137 1.00 98.50 302 ILE A N 1
ATOM 2375 C CA . ILE A 1 302 ? -6.738 0.888 -4.101 1.00 98.50 302 ILE A CA 1
ATOM 2376 C C . ILE A 1 302 ? -6.139 2.242 -4.452 1.00 98.50 302 ILE A C 1
ATOM 2378 O O . ILE A 1 302 ? -5.535 2.405 -5.508 1.00 98.50 302 ILE A O 1
ATOM 2382 N N . LYS A 1 303 ? -6.252 3.195 -3.528 1.00 98.69 303 LYS A N 1
ATOM 2383 C CA . LYS A 1 303 ? -5.602 4.499 -3.605 1.00 98.69 303 LYS A CA 1
ATOM 2384 C C . LYS A 1 303 ? -4.761 4.738 -2.360 1.00 98.69 303 LYS A C 1
ATOM 2386 O O . LYS A 1 303 ? -5.288 4.761 -1.250 1.00 98.69 303 LYS A O 1
ATOM 2391 N N . ILE A 1 304 ? -3.465 4.938 -2.544 1.00 98.69 304 ILE A N 1
ATOM 2392 C CA . ILE A 1 304 ? -2.505 5.200 -1.475 1.00 98.69 304 ILE A CA 1
ATOM 2393 C C . ILE A 1 304 ? -1.806 6.520 -1.776 1.00 98.69 304 ILE A C 1
ATOM 2395 O O . ILE A 1 304 ? -1.264 6.723 -2.860 1.00 98.69 304 ILE A O 1
ATOM 2399 N N . THR A 1 305 ? -1.822 7.434 -0.816 1.00 98.06 305 THR A N 1
ATOM 2400 C CA . THR A 1 305 ? -1.118 8.711 -0.914 1.00 98.06 305 THR A CA 1
ATOM 2401 C C . THR A 1 305 ? -0.270 8.904 0.329 1.00 98.06 305 THR A C 1
ATOM 2403 O O . THR A 1 305 ? -0.798 8.912 1.439 1.00 98.06 305 THR A O 1
ATOM 2406 N N . SER A 1 306 ? 1.033 9.061 0.131 1.00 96.50 306 SER A N 1
ATOM 2407 C CA . SER A 1 306 ? 1.990 9.360 1.189 1.00 96.50 306 SER A CA 1
ATOM 2408 C C . SER A 1 306 ? 2.585 10.748 0.973 1.00 96.50 306 SER A C 1
ATOM 2410 O O . SER A 1 306 ? 3.271 11.002 -0.019 1.00 96.50 306 SER A O 1
ATOM 2412 N N . GLY A 1 307 ? 2.266 11.668 1.874 1.00 90.19 307 GLY A N 1
ATOM 2413 C CA . GLY A 1 307 ? 2.855 12.998 1.938 1.00 90.19 307 GLY A CA 1
ATOM 2414 C C . GLY A 1 307 ? 4.262 12.978 2.533 1.00 90.19 307 GLY A C 1
ATOM 2415 O O . GLY A 1 307 ? 4.780 11.934 2.928 1.00 90.19 307 GLY A O 1
ATOM 2416 N N . GLY A 1 308 ? 4.892 14.155 2.566 1.00 89.88 308 GLY A N 1
ATOM 2417 C CA . GLY A 1 308 ? 6.190 14.357 3.207 1.00 89.88 308 GLY A CA 1
ATOM 2418 C C . GLY A 1 308 ? 7.254 13.354 2.749 1.00 89.88 308 GLY A C 1
ATOM 2419 O O . GLY A 1 308 ? 7.538 13.225 1.556 1.00 89.88 308 GLY A O 1
ATOM 2420 N N . SER A 1 309 ? 7.855 12.657 3.715 1.00 92.00 309 SER A N 1
ATOM 2421 C CA . SER A 1 309 ? 8.916 11.660 3.502 1.00 92.00 309 SER A CA 1
ATOM 2422 C C . SER A 1 309 ? 8.488 10.210 3.719 1.00 92.00 309 SER A C 1
ATOM 2424 O O . SER A 1 309 ? 9.354 9.340 3.788 1.00 92.00 309 SER A O 1
ATOM 2426 N N . GLY A 1 310 ? 7.187 9.944 3.858 1.00 95.50 310 GLY A N 1
ATOM 2427 C CA . GLY A 1 310 ? 6.682 8.593 4.095 1.00 95.50 310 GLY A CA 1
ATOM 2428 C C . GLY A 1 310 ? 6.781 7.721 2.844 1.00 95.50 310 GLY A C 1
ATOM 2429 O O . GLY A 1 310 ? 6.366 8.133 1.755 1.00 95.50 310 GLY A O 1
ATOM 2430 N N . SER A 1 311 ? 7.290 6.504 2.994 1.00 97.69 311 SER A N 1
ATOM 2431 C CA . SER A 1 311 ? 7.414 5.507 1.928 1.00 97.69 311 SER A CA 1
ATOM 2432 C C . SER A 1 311 ? 6.220 4.554 1.902 1.00 97.69 311 SER A C 1
ATOM 2434 O O . SER A 1 311 ? 5.498 4.397 2.885 1.00 97.69 311 SER A O 1
ATOM 2436 N N . VAL A 1 312 ? 6.011 3.879 0.771 1.00 98.69 312 VAL A N 1
ATOM 2437 C CA . VAL A 1 312 ? 4.952 2.871 0.614 1.00 98.69 312 VAL A CA 1
ATOM 2438 C C . VAL A 1 312 ? 5.577 1.521 0.293 1.00 98.69 312 VAL A C 1
ATOM 2440 O O . VAL A 1 312 ? 6.291 1.378 -0.700 1.00 98.69 312 VAL A O 1
ATOM 2443 N N . ALA A 1 313 ? 5.273 0.503 1.096 1.00 98.25 313 ALA A N 1
ATOM 2444 C CA . ALA A 1 313 ? 5.797 -0.845 0.911 1.00 98.25 313 ALA A CA 1
ATOM 2445 C C . ALA A 1 313 ? 4.681 -1.896 0.880 1.00 98.25 313 ALA A C 1
ATOM 2447 O O . ALA A 1 313 ? 3.848 -1.957 1.778 1.00 98.25 313 ALA A O 1
ATOM 2448 N N . CYS A 1 314 ? 4.694 -2.780 -0.118 1.00 98.00 314 CYS A N 1
ATOM 2449 C CA . CYS A 1 314 ? 3.838 -3.961 -0.192 1.00 98.00 314 CYS A CA 1
ATOM 2450 C C . CYS A 1 314 ? 4.682 -5.233 -0.267 1.00 98.00 314 CYS A C 1
ATOM 2452 O O . CYS A 1 314 ? 5.426 -5.450 -1.228 1.00 98.00 314 CYS A O 1
ATOM 2454 N N . GLU A 1 315 ? 4.544 -6.101 0.735 1.00 93.44 315 GLU A N 1
ATOM 2455 C CA . GLU A 1 315 ? 5.384 -7.298 0.870 1.00 93.44 315 GLU A CA 1
ATOM 2456 C C . GLU A 1 315 ? 4.963 -8.456 -0.050 1.00 93.44 315 GLU A C 1
ATOM 2458 O O . GLU A 1 315 ? 5.812 -9.262 -0.448 1.00 93.44 315 GLU A O 1
ATOM 2463 N N . LYS A 1 316 ? 3.665 -8.538 -0.388 1.00 95.38 316 LYS A N 1
ATOM 2464 C CA . LYS A 1 316 ? 3.066 -9.690 -1.077 1.00 95.38 316 LYS A CA 1
ATOM 2465 C C . LYS A 1 316 ? 2.426 -9.315 -2.407 1.00 95.38 316 LYS A C 1
ATOM 2467 O O . LYS A 1 316 ? 3.057 -9.544 -3.434 1.00 95.38 316 LYS A O 1
ATOM 2472 N N . ARG A 1 317 ? 1.180 -8.821 -2.423 1.00 96.00 317 ARG A N 1
ATOM 2473 C CA . ARG A 1 317 ? 0.514 -8.448 -3.680 1.00 96.00 317 ARG A CA 1
ATOM 2474 C C . ARG A 1 317 ? -0.675 -7.507 -3.517 1.00 96.00 317 ARG A C 1
ATOM 2476 O O . ARG A 1 317 ? -1.464 -7.672 -2.586 1.00 96.00 317 ARG A O 1
ATOM 2483 N N . PHE A 1 318 ? -0.852 -6.647 -4.513 1.00 98.25 318 PHE A N 1
ATOM 2484 C CA . PHE A 1 318 ? -2.110 -5.967 -4.817 1.00 98.25 318 PHE A CA 1
ATOM 2485 C C . PHE A 1 318 ? -2.881 -6.719 -5.906 1.00 98.25 318 PHE A C 1
ATOM 2487 O O . PHE A 1 318 ? -2.287 -7.360 -6.781 1.00 98.25 318 PHE A O 1
ATOM 2494 N N . SER A 1 319 ? -4.210 -6.689 -5.852 1.00 97.00 319 SER A N 1
ATOM 2495 C CA . SER A 1 319 ? -5.078 -7.279 -6.878 1.00 97.00 319 SER A CA 1
ATOM 2496 C C . SER A 1 319 ? -6.410 -6.537 -6.948 1.00 97.00 319 SER A C 1
ATOM 2498 O O . SER A 1 319 ? -6.984 -6.206 -5.918 1.00 97.00 319 SER A O 1
ATOM 2500 N N . GLY A 1 320 ? -6.947 -6.311 -8.139 1.00 96.31 320 GLY A N 1
ATOM 2501 C CA . GLY A 1 320 ? -8.229 -5.625 -8.297 1.00 96.31 320 GLY A CA 1
ATOM 2502 C C . GLY A 1 320 ? -8.297 -4.815 -9.585 1.00 96.31 320 GLY A C 1
ATOM 2503 O O . GLY A 1 320 ? -7.407 -4.922 -10.420 1.00 96.31 320 GLY A O 1
ATOM 2504 N N . PRO A 1 321 ? -9.337 -3.999 -9.775 1.00 97.62 321 PRO A N 1
ATOM 2505 C CA . PRO A 1 321 ? -9.482 -3.250 -11.021 1.00 97.62 321 PRO A CA 1
ATOM 2506 C C . PRO A 1 321 ? -8.432 -2.135 -11.152 1.00 97.62 321 PRO A C 1
ATOM 2508 O O . PRO A 1 321 ? -7.873 -1.910 -12.224 1.00 97.62 321 PRO A O 1
ATOM 2511 N N . SER A 1 322 ? -8.118 -1.450 -10.048 1.00 97.81 322 SER A N 1
ATOM 2512 C CA . SER A 1 322 ? -7.237 -0.279 -10.064 1.00 97.81 322 SER A CA 1
ATOM 2513 C C . SER A 1 322 ? -6.319 -0.199 -8.845 1.00 97.81 322 SER A C 1
ATOM 2515 O O . SER A 1 322 ? -6.698 -0.554 -7.725 1.00 97.81 322 SER A O 1
ATOM 2517 N N . LEU A 1 323 ? -5.099 0.286 -9.074 1.00 98.69 323 LEU A N 1
ATOM 2518 C CA . LEU A 1 323 ? -4.139 0.673 -8.041 1.00 98.69 323 LEU A CA 1
ATOM 2519 C C . LEU A 1 323 ? -3.540 2.044 -8.376 1.00 98.69 323 LEU A C 1
ATOM 2521 O O . LEU A 1 323 ? -3.030 2.229 -9.472 1.00 98.69 323 LEU A O 1
ATOM 2525 N N . ASP A 1 324 ? -3.546 2.976 -7.430 1.00 98.69 324 ASP A N 1
ATOM 2526 C CA . ASP A 1 324 ? -2.894 4.284 -7.545 1.00 98.69 324 ASP A CA 1
ATOM 2527 C C . ASP A 1 324 ? -2.069 4.558 -6.283 1.00 98.69 324 ASP A C 1
ATOM 2529 O O . ASP A 1 324 ? -2.628 4.697 -5.194 1.00 98.69 324 ASP A O 1
ATOM 2533 N N . ILE A 1 325 ? -0.742 4.587 -6.417 1.00 98.75 325 ILE A N 1
ATOM 2534 C CA . ILE A 1 325 ? 0.200 4.905 -5.342 1.00 98.75 325 ILE A CA 1
ATOM 2535 C C . ILE A 1 325 ? 0.945 6.186 -5.697 1.00 98.75 325 ILE A C 1
ATOM 2537 O O . ILE A 1 325 ? 1.644 6.263 -6.710 1.00 98.75 325 ILE A O 1
ATOM 2541 N N . VAL A 1 326 ? 0.835 7.175 -4.816 1.00 98.50 326 VAL A N 1
ATOM 2542 C CA . VAL A 1 326 ? 1.500 8.470 -4.953 1.00 98.50 326 VAL A CA 1
ATOM 2543 C C . VAL A 1 326 ? 2.309 8.764 -3.698 1.00 98.50 326 VAL A C 1
ATOM 2545 O O . VAL A 1 326 ? 1.764 8.705 -2.595 1.00 98.50 326 VAL A O 1
ATOM 2548 N N . THR A 1 327 ? 3.582 9.112 -3.856 1.00 98.25 327 THR A N 1
ATOM 2549 C CA . THR A 1 327 ? 4.426 9.638 -2.773 1.00 98.25 327 THR A CA 1
ATOM 2550 C C . THR A 1 327 ? 4.988 11.009 -3.145 1.00 98.25 327 THR A C 1
ATOM 2552 O O . THR A 1 327 ? 5.071 11.347 -4.325 1.00 98.25 327 THR A O 1
ATOM 2555 N N . ASP A 1 328 ? 5.368 11.822 -2.158 1.00 96.56 328 ASP A N 1
ATOM 2556 C CA . ASP A 1 328 ? 6.126 13.049 -2.429 1.00 96.56 328 ASP A CA 1
ATOM 2557 C C . ASP A 1 328 ? 7.631 12.759 -2.479 1.00 96.56 328 ASP A C 1
ATOM 2559 O O . ASP A 1 328 ? 8.211 12.719 -3.565 1.00 96.56 328 ASP A O 1
ATOM 2563 N N . THR A 1 329 ? 8.249 12.476 -1.325 1.00 96.56 329 THR A N 1
ATOM 2564 C CA . THR A 1 329 ? 9.694 12.180 -1.233 1.00 96.56 329 THR A CA 1
ATOM 2565 C C . THR A 1 329 ? 10.035 10.758 -0.758 1.00 96.56 329 THR A C 1
ATOM 2567 O O . THR A 1 329 ? 11.196 10.425 -0.532 1.00 96.56 329 THR A O 1
ATOM 2570 N N . GLY A 1 330 ? 9.020 9.914 -0.559 1.00 96.69 330 GLY A N 1
ATOM 2571 C CA . GLY A 1 330 ? 9.200 8.532 -0.113 1.00 96.69 330 GLY A CA 1
ATOM 2572 C C . GLY A 1 330 ? 9.363 7.537 -1.258 1.00 96.69 330 GLY A C 1
ATOM 2573 O O . GLY A 1 330 ? 8.860 7.745 -2.367 1.00 96.69 330 GLY A O 1
ATOM 2574 N N . ASP A 1 331 ? 10.006 6.411 -0.964 1.00 98.31 331 ASP A N 1
ATOM 2575 C CA . ASP A 1 331 ? 10.191 5.319 -1.917 1.00 98.31 331 ASP A CA 1
ATOM 2576 C C . ASP A 1 331 ? 8.903 4.492 -2.081 1.00 98.31 331 ASP A C 1
ATOM 2578 O O . ASP A 1 331 ? 8.059 4.414 -1.183 1.00 98.31 331 ASP A O 1
ATOM 2582 N N . ILE A 1 332 ? 8.768 3.817 -3.226 1.00 98.75 332 ILE A N 1
ATOM 2583 C CA . ILE A 1 332 ? 7.683 2.859 -3.485 1.00 98.75 332 ILE A CA 1
ATOM 2584 C C . ILE A 1 332 ? 8.283 1.471 -3.703 1.00 98.75 332 ILE A C 1
ATOM 2586 O O . ILE A 1 332 ? 9.040 1.247 -4.645 1.00 98.75 332 ILE A O 1
ATOM 2590 N N . SER A 1 333 ? 7.914 0.503 -2.867 1.00 98.50 333 SER A N 1
ATOM 2591 C CA . SER A 1 333 ? 8.369 -0.886 -2.973 1.00 98.50 333 SER A CA 1
ATOM 2592 C C . SER A 1 333 ? 7.180 -1.829 -3.085 1.00 98.50 333 SER A C 1
ATOM 2594 O O . SER A 1 333 ? 6.387 -1.949 -2.154 1.00 98.50 333 SER A O 1
ATOM 2596 N N . VAL A 1 334 ? 7.030 -2.518 -4.217 1.00 98.50 334 VAL A N 1
ATOM 2597 C CA . VAL A 1 334 ? 5.885 -3.407 -4.466 1.00 98.50 334 VAL A CA 1
ATOM 2598 C C . VAL A 1 334 ? 6.353 -4.775 -4.929 1.00 98.50 334 VAL A C 1
ATOM 2600 O O . VAL A 1 334 ? 7.053 -4.929 -5.928 1.00 98.50 334 VAL A O 1
ATOM 2603 N N . ALA A 1 335 ? 5.929 -5.798 -4.195 1.00 97.06 335 ALA A N 1
ATOM 2604 C CA . ALA A 1 335 ? 6.244 -7.189 -4.478 1.00 97.06 335 ALA A CA 1
ATOM 2605 C C . ALA A 1 335 ? 5.536 -7.758 -5.712 1.00 97.06 335 ALA A C 1
ATOM 2607 O O . ALA A 1 335 ? 6.146 -8.471 -6.505 1.00 97.06 335 ALA A O 1
ATOM 2608 N N . ALA A 1 336 ? 4.246 -7.484 -5.858 1.00 96.75 336 ALA A N 1
ATOM 2609 C CA . ALA A 1 336 ? 3.488 -7.880 -7.031 1.00 96.75 336 ALA A CA 1
ATOM 2610 C C . ALA A 1 336 ? 2.243 -7.004 -7.182 1.00 96.75 336 ALA A C 1
ATOM 2612 O O . ALA A 1 336 ? 1.568 -6.695 -6.197 1.00 96.75 336 ALA A O 1
ATOM 2613 N N . CYS A 1 337 ? 1.915 -6.647 -8.415 1.00 97.56 337 CYS A N 1
ATOM 2614 C CA . CYS A 1 337 ? 0.687 -5.960 -8.774 1.00 97.56 337 CYS A CA 1
ATOM 2615 C C . CYS A 1 337 ? -0.023 -6.756 -9.867 1.00 97.56 337 CYS A C 1
ATOM 2617 O O . CYS A 1 337 ? 0.508 -6.914 -10.963 1.00 97.56 337 CYS A O 1
ATOM 2619 N N . TYR A 1 338 ? -1.220 -7.246 -9.548 1.00 96.88 338 TYR A N 1
ATOM 2620 C CA . TYR A 1 338 ? -2.119 -7.931 -10.480 1.00 96.88 338 TYR A CA 1
ATOM 2621 C C . TYR A 1 338 ? -3.369 -7.093 -10.762 1.00 96.88 338 TYR A C 1
ATOM 2623 O O . TYR A 1 338 ? -4.451 -7.648 -10.956 1.00 96.88 338 TYR A O 1
ATOM 2631 N N . SER A 1 339 ? -3.253 -5.767 -10.684 1.00 96.81 339 SER A N 1
ATOM 2632 C CA . SER A 1 339 ? -4.372 -4.892 -11.019 1.00 96.81 339 SER A CA 1
ATOM 2633 C C . SER A 1 339 ? -4.565 -4.805 -12.531 1.00 96.81 339 SER A C 1
ATOM 2635 O O . SER A 1 339 ? -3.606 -4.998 -13.272 1.00 96.81 339 SER A O 1
ATOM 2637 N N . GLU A 1 340 ? -5.783 -4.544 -13.007 1.00 96.50 340 GLU A N 1
ATOM 2638 C CA . GLU A 1 340 ? -6.020 -4.306 -14.445 1.00 96.50 340 GLU A CA 1
ATOM 2639 C C . GLU A 1 340 ? -5.297 -3.034 -14.896 1.00 96.50 340 GLU A C 1
ATOM 2641 O O . GLU A 1 340 ? -4.597 -3.037 -15.906 1.00 96.50 340 GLU A O 1
ATOM 2646 N N . THR A 1 341 ? -5.406 -1.986 -14.075 1.00 97.56 341 THR A N 1
ATOM 2647 C CA . THR A 1 341 ? -4.677 -0.727 -14.224 1.00 97.56 341 THR A CA 1
ATOM 2648 C C . THR A 1 341 ? -3.896 -0.410 -12.953 1.00 97.56 341 THR A C 1
ATOM 2650 O O . THR A 1 341 ? -4.377 -0.605 -11.831 1.00 97.56 341 THR A O 1
ATOM 2653 N N . SER A 1 342 ? -2.668 0.077 -13.106 1.00 98.19 342 SER A N 1
ATOM 2654 C CA . SER A 1 342 ? -1.829 0.474 -11.979 1.00 98.19 342 SER A CA 1
ATOM 2655 C C . SER A 1 342 ? -1.061 1.761 -12.252 1.00 98.19 342 SER A C 1
ATOM 2657 O O . SER A 1 342 ? -0.559 1.990 -13.349 1.00 98.19 342 SER A O 1
ATOM 2659 N N . LYS A 1 343 ? -0.968 2.618 -11.241 1.00 98.62 343 LYS A N 1
ATOM 2660 C CA . LYS A 1 343 ? -0.242 3.878 -11.275 1.00 98.62 343 LYS A CA 1
ATOM 2661 C C . LYS A 1 343 ? 0.688 3.962 -10.074 1.00 98.62 343 LYS A C 1
ATOM 2663 O O . LYS A 1 343 ? 0.265 3.770 -8.937 1.00 98.62 343 LYS A O 1
ATOM 2668 N N . PHE A 1 344 ? 1.946 4.279 -10.338 1.00 98.69 344 PHE A N 1
ATOM 2669 C CA . PHE A 1 344 ? 2.969 4.526 -9.334 1.00 98.69 344 PHE A CA 1
ATOM 2670 C C . PHE A 1 344 ? 3.628 5.860 -9.659 1.00 98.69 344 PHE A C 1
ATOM 2672 O O . PHE A 1 344 ? 4.127 6.051 -10.769 1.00 98.69 344 PHE A O 1
ATOM 2679 N N . SER A 1 345 ? 3.619 6.806 -8.726 1.00 98.50 345 SER A N 1
ATOM 2680 C CA . SER A 1 345 ? 4.253 8.104 -8.957 1.00 98.50 345 SER A CA 1
ATOM 2681 C C . SER A 1 345 ? 4.907 8.686 -7.716 1.00 98.50 345 SER A C 1
ATOM 2683 O O . SER A 1 345 ? 4.375 8.554 -6.617 1.00 98.50 345 SER A O 1
ATOM 2685 N N . THR A 1 346 ? 6.050 9.339 -7.908 1.00 98.50 346 THR A N 1
ATOM 2686 C CA . THR A 1 346 ? 6.776 10.060 -6.858 1.00 98.50 346 THR A CA 1
ATOM 2687 C C . THR A 1 346 ? 7.445 11.315 -7.411 1.00 98.50 346 THR A C 1
ATOM 2689 O O . THR A 1 346 ? 7.792 11.359 -8.595 1.00 98.50 346 THR A O 1
ATOM 2692 N N . ASN A 1 347 ? 7.636 12.342 -6.579 1.00 98.25 347 ASN A N 1
ATOM 2693 C CA . ASN A 1 347 ? 8.442 13.501 -6.959 1.00 98.25 347 ASN A CA 1
ATOM 2694 C C . ASN A 1 347 ? 9.931 13.205 -6.741 1.00 98.25 347 ASN A C 1
ATOM 2696 O O . ASN A 1 347 ? 10.723 13.319 -7.678 1.00 98.25 347 ASN A O 1
ATOM 2700 N N . TYR A 1 348 ? 10.299 12.799 -5.525 1.00 97.12 348 TYR A N 1
ATOM 2701 C CA . TYR A 1 348 ? 11.675 12.561 -5.091 1.00 97.12 348 TYR A CA 1
ATOM 2702 C C . TYR A 1 348 ? 11.795 11.203 -4.393 1.00 97.12 348 TYR A C 1
ATOM 2704 O O . TYR A 1 348 ? 11.873 11.144 -3.177 1.00 97.12 348 TYR A O 1
ATOM 2712 N N . GLY A 1 349 ? 11.809 10.101 -5.131 1.00 97.38 349 GLY A N 1
ATOM 2713 C CA . GLY A 1 349 ? 11.822 8.769 -4.533 1.00 97.38 349 GLY A CA 1
ATOM 2714 C C . GLY A 1 349 ? 12.199 7.707 -5.548 1.00 97.38 349 GLY A C 1
ATOM 2715 O O . GLY A 1 349 ? 11.986 7.868 -6.749 1.00 97.38 349 GLY A O 1
ATOM 2716 N N . SER A 1 350 ? 12.786 6.616 -5.075 1.00 98.44 350 SER A N 1
ATOM 2717 C CA . SER A 1 350 ? 13.080 5.458 -5.911 1.00 98.44 350 SER A CA 1
ATOM 2718 C C . SER A 1 350 ? 11.930 4.455 -5.874 1.00 98.44 350 SER A C 1
ATOM 2720 O O . SER A 1 350 ? 11.215 4.316 -4.880 1.00 98.44 350 SER A O 1
ATOM 2722 N N . MET A 1 351 ? 11.761 3.715 -6.966 1.00 98.62 351 MET A N 1
ATOM 2723 C CA . MET A 1 351 ? 10.755 2.663 -7.072 1.00 98.62 351 MET A CA 1
ATOM 2724 C C . MET A 1 351 ? 11.411 1.299 -7.250 1.00 98.62 351 MET A C 1
ATOM 2726 O O . MET A 1 351 ? 12.277 1.123 -8.104 1.00 98.62 351 MET A O 1
ATOM 2730 N N . ASN A 1 352 ? 10.974 0.316 -6.467 1.00 98.50 352 ASN A N 1
ATOM 2731 C CA . ASN A 1 352 ? 11.357 -1.084 -6.604 1.00 98.50 352 ASN A CA 1
ATOM 2732 C C . ASN A 1 352 ? 10.101 -1.937 -6.801 1.00 98.50 352 ASN A C 1
ATOM 2734 O O . ASN A 1 352 ? 9.409 -2.302 -5.849 1.00 98.50 352 ASN A O 1
ATOM 2738 N N . LEU A 1 353 ? 9.802 -2.239 -8.058 1.00 98.25 353 LEU A N 1
ATOM 2739 C CA . LEU A 1 353 ? 8.598 -2.934 -8.485 1.00 98.25 353 LEU A CA 1
ATOM 2740 C C . LEU A 1 353 ? 8.988 -4.327 -8.975 1.00 98.25 353 LEU A C 1
ATOM 2742 O O . LEU A 1 353 ? 9.641 -4.478 -9.999 1.00 98.25 353 LEU A O 1
ATOM 2746 N N . ARG A 1 354 ? 8.645 -5.387 -8.247 1.00 96.06 354 ARG A N 1
ATOM 2747 C CA . ARG A 1 354 ? 9.123 -6.723 -8.634 1.00 96.06 354 ARG A CA 1
ATOM 2748 C C . ARG A 1 354 ? 8.330 -7.283 -9.808 1.00 96.06 354 ARG A C 1
ATOM 2750 O O . ARG A 1 354 ? 8.900 -7.417 -10.879 1.00 96.06 354 ARG A O 1
ATOM 2757 N N . ASN A 1 355 ? 7.040 -7.556 -9.629 1.00 95.50 355 ASN A N 1
ATOM 2758 C CA . ASN A 1 355 ? 6.190 -8.098 -10.694 1.00 95.50 355 ASN A CA 1
ATOM 2759 C C . ASN A 1 355 ? 5.002 -7.176 -10.960 1.00 95.50 355 ASN A C 1
ATOM 2761 O O . ASN A 1 355 ? 4.188 -6.959 -10.063 1.00 95.50 355 ASN A O 1
ATOM 2765 N N . ILE A 1 356 ? 4.883 -6.667 -12.181 1.00 96.69 356 ILE A N 1
ATOM 2766 C CA . ILE A 1 356 ? 3.795 -5.787 -12.609 1.00 96.69 356 ILE A CA 1
ATOM 2767 C C . ILE A 1 356 ? 3.088 -6.424 -13.806 1.00 96.69 356 ILE A C 1
ATOM 2769 O O . ILE A 1 356 ? 3.733 -6.801 -14.785 1.00 96.69 356 ILE A O 1
ATOM 2773 N N . HIS A 1 357 ? 1.768 -6.566 -13.700 1.00 93.44 357 HIS A N 1
ATOM 2774 C CA . HIS A 1 357 ? 0.920 -7.133 -14.743 1.00 93.44 357 HIS A CA 1
ATOM 2775 C C . HIS A 1 357 ? -0.001 -6.085 -15.369 1.00 93.44 357 HIS A C 1
ATOM 2777 O O . HIS A 1 357 ? -0.297 -5.064 -14.750 1.00 93.44 357 HIS A O 1
ATOM 2783 N N . ASN A 1 358 ? -0.512 -6.412 -16.558 1.00 94.69 358 ASN A N 1
ATOM 2784 C CA . ASN A 1 358 ? -1.510 -5.634 -17.296 1.00 94.69 358 ASN A CA 1
ATOM 2785 C C . ASN A 1 358 ? -1.019 -4.212 -17.596 1.00 94.69 358 ASN A C 1
ATOM 2787 O O . ASN A 1 358 ? 0.103 -4.059 -18.070 1.00 94.69 358 ASN A O 1
ATOM 2791 N N . GLU A 1 359 ? -1.845 -3.187 -17.398 1.00 96.62 359 GLU A N 1
ATOM 2792 C CA . GLU A 1 359 ? -1.492 -1.811 -17.730 1.00 96.62 359 GLU A CA 1
ATOM 2793 C C . GLU A 1 359 ? -0.882 -1.087 -16.525 1.00 96.62 359 GLU A C 1
ATOM 2795 O O . GLU A 1 359 ? -1.476 -1.020 -15.441 1.00 96.62 359 GLU A O 1
ATOM 2800 N N . SER A 1 360 ? 0.307 -0.511 -16.711 1.00 97.44 360 SER A N 1
ATOM 2801 C CA . SER A 1 360 ? 0.996 0.257 -15.674 1.00 97.44 360 SER A CA 1
ATOM 2802 C C . SER A 1 360 ? 1.518 1.608 -16.150 1.00 97.44 360 SER A C 1
ATOM 2804 O O . SER A 1 360 ? 2.116 1.731 -17.217 1.00 97.44 360 SER A O 1
ATOM 2806 N N . TYR A 1 361 ? 1.355 2.622 -15.305 1.00 98.19 361 TYR A N 1
ATOM 2807 C CA . TYR A 1 361 ? 1.961 3.940 -15.448 1.00 98.19 361 TYR A CA 1
ATOM 2808 C C . TYR A 1 361 ? 2.899 4.200 -14.271 1.00 98.19 361 TYR A C 1
ATOM 2810 O O . TYR A 1 361 ? 2.487 4.143 -13.113 1.00 98.19 361 TYR A O 1
ATOM 2818 N N . ILE A 1 362 ? 4.160 4.491 -14.558 1.00 98.69 362 ILE A N 1
ATOM 2819 C CA . ILE A 1 362 ? 5.220 4.666 -13.568 1.00 98.69 362 ILE A CA 1
ATOM 2820 C C . ILE A 1 362 ? 5.900 6.002 -13.847 1.00 98.69 362 ILE A C 1
ATOM 2822 O O . ILE A 1 362 ? 6.397 6.216 -14.949 1.00 98.69 362 ILE A O 1
ATOM 2826 N N . ALA A 1 363 ? 5.927 6.905 -12.869 1.00 98.62 363 ALA A N 1
ATOM 2827 C CA . ALA A 1 363 ? 6.516 8.229 -13.050 1.00 98.62 363 ALA A CA 1
ATOM 2828 C C . ALA A 1 363 ? 7.357 8.692 -11.858 1.00 98.62 363 ALA A C 1
ATOM 2830 O O . ALA A 1 363 ? 6.874 8.755 -10.729 1.00 98.62 363 ALA A O 1
ATOM 2831 N N . VAL A 1 364 ? 8.593 9.102 -12.130 1.00 98.69 364 VAL A N 1
ATOM 2832 C CA . VAL A 1 364 ? 9.440 9.856 -11.199 1.00 98.69 364 VAL A CA 1
ATOM 2833 C C . VAL A 1 364 ? 9.584 11.273 -11.747 1.00 98.69 364 VAL A C 1
ATOM 2835 O O . VAL A 1 364 ? 10.282 11.497 -12.737 1.00 98.69 364 VAL A O 1
ATOM 2838 N N . TYR A 1 365 ? 8.894 12.232 -11.129 1.00 98.31 365 TYR A N 1
ATOM 2839 C CA . TYR A 1 365 ? 8.745 13.574 -11.696 1.00 98.31 365 TYR A CA 1
ATOM 2840 C C . TYR A 1 365 ? 9.959 14.482 -11.502 1.00 98.31 365 TYR A C 1
ATOM 2842 O O . TYR A 1 365 ? 10.158 15.364 -12.332 1.00 98.31 365 TYR A O 1
ATOM 2850 N N . ASN A 1 366 ? 10.769 14.291 -10.452 1.00 98.25 366 ASN A N 1
ATOM 2851 C CA . ASN A 1 366 ? 11.989 15.077 -10.245 1.00 98.25 366 ASN A CA 1
ATOM 2852 C C . ASN A 1 366 ? 13.241 14.212 -10.198 1.00 98.25 366 ASN A C 1
ATOM 2854 O O . ASN A 1 366 ? 14.090 14.368 -11.070 1.00 98.25 366 ASN A O 1
ATOM 2858 N N . GLN A 1 367 ? 13.386 13.345 -9.192 1.00 98.31 367 GLN A N 1
ATOM 2859 C CA . GLN A 1 367 ? 14.597 12.539 -9.046 1.00 98.31 367 GLN A CA 1
ATOM 2860 C C . GLN A 1 367 ? 14.356 11.217 -8.317 1.00 98.31 367 GLN A C 1
ATOM 2862 O O . GLN A 1 367 ? 13.747 11.193 -7.252 1.00 98.31 367 GLN A O 1
ATOM 2867 N N . GLY A 1 368 ? 14.925 10.135 -8.841 1.00 98.38 368 GLY A N 1
ATOM 2868 C CA . GLY A 1 368 ? 14.885 8.811 -8.233 1.00 98.38 368 GLY A CA 1
ATOM 2869 C C . GLY A 1 368 ? 15.087 7.703 -9.257 1.00 98.38 368 GLY A C 1
ATOM 2870 O O . GLY A 1 368 ? 14.871 7.898 -10.449 1.00 98.38 368 GLY A O 1
ATOM 2871 N N . ASN A 1 369 ? 15.515 6.534 -8.787 1.00 98.50 369 ASN A N 1
ATOM 2872 C CA . ASN A 1 369 ? 15.788 5.399 -9.665 1.00 98.50 369 ASN A CA 1
ATOM 2873 C C . ASN A 1 369 ? 14.569 4.483 -9.748 1.00 98.50 369 ASN A C 1
ATOM 2875 O O . ASN A 1 369 ? 13.876 4.271 -8.752 1.00 98.50 369 ASN A O 1
ATOM 2879 N N . VAL A 1 370 ? 14.346 3.869 -10.906 1.00 98.69 370 VAL A N 1
ATOM 2880 C CA . VAL A 1 370 ? 13.267 2.899 -11.109 1.00 98.69 370 VAL A CA 1
ATOM 2881 C C . VAL A 1 370 ? 13.866 1.531 -11.389 1.00 98.69 370 VAL A C 1
ATOM 2883 O O . VAL A 1 370 ? 14.574 1.332 -12.370 1.00 98.69 370 VAL A O 1
ATOM 2886 N N . LYS A 1 371 ? 13.548 0.558 -10.539 1.00 98.44 371 LYS A N 1
ATOM 2887 C CA . LYS A 1 371 ? 13.898 -0.844 -10.739 1.00 98.44 371 LYS A CA 1
ATOM 2888 C C . LYS A 1 371 ? 12.642 -1.683 -10.895 1.00 98.44 371 LYS A C 1
ATOM 2890 O O . LYS A 1 371 ? 11.817 -1.721 -9.984 1.00 98.44 371 LYS A O 1
ATOM 2895 N N . ILE A 1 372 ? 12.541 -2.402 -12.009 1.00 97.19 372 ILE A N 1
ATOM 2896 C CA . ILE A 1 372 ? 11.441 -3.310 -12.313 1.00 97.19 372 ILE A CA 1
ATOM 2897 C C . ILE A 1 372 ? 11.977 -4.699 -12.647 1.00 97.19 372 ILE A C 1
ATOM 2899 O O . ILE A 1 372 ? 12.765 -4.854 -13.576 1.00 97.19 372 ILE A O 1
ATOM 2903 N N . GLN A 1 373 ? 11.573 -5.725 -11.896 1.00 94.31 373 GLN A N 1
ATOM 2904 C CA . GLN A 1 373 ? 12.096 -7.089 -12.090 1.00 94.31 373 GLN A CA 1
ATOM 2905 C C . GLN A 1 373 ? 11.279 -7.936 -13.074 1.00 94.31 373 GLN A C 1
ATOM 2907 O O . GLN A 1 373 ? 11.760 -8.979 -13.516 1.00 94.31 373 GLN A O 1
ATOM 2912 N N . GLY A 1 374 ? 10.070 -7.511 -13.422 1.00 92.06 374 GLY A N 1
ATOM 2913 C CA . GLY A 1 374 ? 9.184 -8.252 -14.304 1.00 92.06 374 GLY A CA 1
ATOM 2914 C C . GLY A 1 374 ? 7.969 -7.428 -14.702 1.00 92.06 374 GLY A C 1
ATOM 2915 O O . GLY A 1 374 ? 7.176 -7.028 -13.850 1.00 92.06 374 GLY A O 1
ATOM 2916 N N . VAL A 1 375 ? 7.825 -7.217 -16.007 1.00 93.44 375 VAL A N 1
ATOM 2917 C CA . VAL A 1 375 ? 6.624 -6.662 -16.639 1.00 93.44 375 VAL A CA 1
ATOM 2918 C C . VAL A 1 375 ? 5.995 -7.721 -17.547 1.00 93.44 375 VAL A C 1
ATOM 2920 O O . VAL A 1 375 ? 6.649 -8.210 -18.473 1.00 93.44 375 VAL A O 1
ATOM 2923 N N . ASP A 1 376 ? 4.732 -8.061 -17.289 1.00 91.56 376 ASP A N 1
ATOM 2924 C CA . ASP A 1 376 ? 3.866 -8.873 -18.161 1.00 91.56 376 ASP A CA 1
ATOM 2925 C C . ASP A 1 376 ? 2.599 -8.074 -18.483 1.00 91.56 376 ASP A C 1
ATOM 2927 O O . ASP A 1 376 ? 1.599 -8.127 -17.764 1.00 91.56 376 ASP A O 1
ATOM 2931 N N . GLY A 1 377 ? 2.656 -7.287 -19.555 1.00 90.81 377 GLY A N 1
ATOM 2932 C CA . GLY A 1 377 ? 1.601 -6.339 -19.881 1.00 90.81 377 GLY A CA 1
ATOM 2933 C C . GLY A 1 377 ? 2.091 -5.167 -20.718 1.00 90.81 377 GLY A C 1
ATOM 2934 O O . GLY A 1 377 ? 2.944 -5.329 -21.586 1.00 90.81 377 GLY A O 1
ATOM 2935 N N . SER A 1 378 ? 1.530 -3.993 -20.475 1.00 91.56 378 SER A N 1
ATOM 2936 C CA . SER A 1 378 ? 1.868 -2.748 -21.159 1.00 91.56 378 SER A CA 1
ATOM 2937 C C . SER A 1 378 ? 2.277 -1.721 -20.121 1.00 91.56 378 SER A C 1
ATOM 2939 O O . SER A 1 378 ? 1.578 -1.538 -19.127 1.00 91.56 378 SER A O 1
ATOM 2941 N N . THR A 1 379 ? 3.401 -1.044 -20.333 1.00 94.56 379 THR A N 1
ATOM 2942 C CA . THR A 1 379 ? 3.923 -0.097 -19.346 1.00 94.56 379 THR A CA 1
ATOM 2943 C C . THR A 1 379 ? 4.335 1.221 -19.973 1.00 94.56 379 THR A C 1
ATOM 2945 O O . THR A 1 379 ? 4.955 1.258 -21.035 1.00 94.56 379 THR A O 1
ATOM 2948 N N . ASN A 1 380 ? 4.041 2.309 -19.270 1.00 96.69 380 ASN A N 1
ATOM 2949 C CA . ASN A 1 380 ? 4.583 3.627 -19.546 1.00 96.69 380 ASN A CA 1
ATOM 2950 C C . ASN A 1 380 ? 5.429 4.068 -18.349 1.00 96.69 380 ASN A C 1
ATOM 2952 O O . ASN A 1 380 ? 4.909 4.198 -17.243 1.00 96.69 380 ASN A O 1
ATOM 2956 N N . ILE A 1 381 ? 6.732 4.225 -18.560 1.00 97.88 381 ILE A N 1
ATOM 2957 C CA . ILE A 1 381 ? 7.703 4.617 -17.542 1.00 97.88 381 ILE A CA 1
ATOM 2958 C C . ILE A 1 381 ? 8.285 5.965 -17.942 1.00 97.88 381 ILE A C 1
ATOM 2960 O O . ILE A 1 381 ? 8.846 6.094 -19.028 1.00 97.88 381 ILE A O 1
ATOM 2964 N N . PHE A 1 382 ? 8.198 6.936 -17.043 1.00 98.31 382 PHE A N 1
ATOM 2965 C CA . PHE A 1 382 ? 8.819 8.244 -17.190 1.00 98.31 382 PHE A CA 1
ATOM 2966 C C . PHE A 1 382 ? 9.703 8.548 -15.980 1.00 98.31 382 PHE A C 1
ATOM 2968 O O . PHE A 1 382 ? 9.248 8.481 -14.838 1.00 98.31 382 PHE A O 1
ATOM 2975 N N . VAL A 1 383 ? 10.959 8.910 -16.217 1.00 98.50 383 VAL A N 1
ATOM 2976 C CA . VAL A 1 383 ? 11.889 9.351 -15.175 1.00 98.50 383 VAL A CA 1
ATOM 2977 C C . VAL A 1 383 ? 12.548 10.645 -15.616 1.00 98.50 383 VAL A C 1
ATOM 2979 O O . VAL A 1 383 ? 13.266 10.682 -16.609 1.00 98.50 383 VAL A O 1
ATOM 2982 N N . LYS A 1 384 ? 12.344 11.720 -14.854 1.00 98.06 384 LYS A N 1
ATOM 2983 C CA . LYS A 1 384 ? 13.035 12.981 -15.129 1.00 98.06 384 LYS A CA 1
ATOM 2984 C C . LYS A 1 384 ? 14.534 12.871 -14.854 1.00 98.06 384 LYS A C 1
ATOM 2986 O O . LYS A 1 384 ? 15.348 13.200 -15.705 1.00 98.06 384 LYS A O 1
ATOM 2991 N N . LYS A 1 385 ? 14.907 12.393 -13.666 1.00 98.31 385 LYS A N 1
ATOM 2992 C CA . LYS A 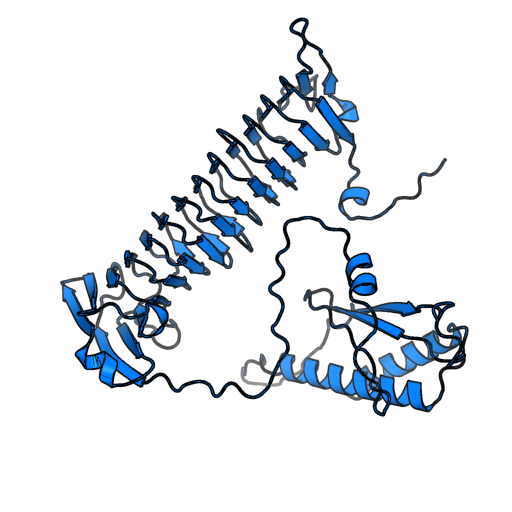1 385 ? 16.309 12.190 -13.297 1.00 98.31 385 LYS A CA 1
ATOM 2993 C C . LYS A 1 385 ? 16.513 10.907 -12.510 1.00 98.31 385 LYS A C 1
ATOM 2995 O O . LYS A 1 385 ? 15.948 10.761 -11.428 1.00 98.31 385 LYS A O 1
ATOM 3000 N N . GLY A 1 386 ? 17.384 10.035 -12.993 1.00 98.06 386 GLY A N 1
ATOM 3001 C CA . GLY A 1 386 ? 17.717 8.762 -12.364 1.00 98.06 386 GLY A CA 1
ATOM 3002 C C . GLY A 1 386 ? 17.686 7.604 -13.350 1.00 98.06 386 GLY A C 1
ATOM 3003 O O . GLY A 1 386 ? 17.177 7.719 -14.463 1.00 98.06 386 GLY A O 1
ATOM 3004 N N . ASP A 1 387 ? 18.241 6.479 -12.917 1.00 98.06 387 ASP A N 1
ATOM 3005 C CA . ASP A 1 387 ? 18.426 5.318 -13.779 1.00 98.06 387 ASP A CA 1
ATOM 3006 C C . ASP A 1 387 ? 17.185 4.418 -13.787 1.00 98.06 387 ASP A C 1
ATOM 3008 O O . ASP A 1 387 ? 16.479 4.282 -12.779 1.00 98.06 387 ASP A O 1
ATOM 3012 N N . ILE A 1 388 ? 16.961 3.743 -14.915 1.00 98.12 388 ILE A N 1
ATOM 3013 C CA . ILE A 1 388 ? 15.905 2.743 -15.092 1.00 98.12 388 ILE A CA 1
ATOM 3014 C C . ILE A 1 388 ? 16.549 1.366 -15.309 1.00 98.12 388 ILE A C 1
ATOM 3016 O O . ILE A 1 388 ? 17.255 1.165 -16.287 1.00 98.12 388 ILE A O 1
ATOM 3020 N N . ASP A 1 389 ? 16.274 0.388 -14.441 1.00 96.69 389 ASP A N 1
ATOM 3021 C CA . ASP A 1 389 ? 16.626 -1.035 -14.626 1.00 96.69 389 ASP A CA 1
ATOM 3022 C C . ASP A 1 389 ? 15.337 -1.850 -14.734 1.00 96.69 389 ASP A C 1
ATOM 3024 O O . ASP A 1 389 ? 14.675 -2.094 -13.725 1.00 96.69 389 ASP A O 1
ATOM 3028 N N . CYS A 1 390 ? 14.952 -2.243 -15.947 1.00 94.25 390 CYS A N 1
ATOM 3029 C CA . CYS A 1 390 ? 13.670 -2.886 -16.225 1.00 94.25 390 CYS A CA 1
ATOM 3030 C C . CYS A 1 390 ? 13.849 -4.249 -16.903 1.00 94.25 390 CYS A C 1
ATOM 3032 O O . CYS A 1 390 ? 14.525 -4.372 -17.922 1.00 94.25 390 CYS A O 1
ATOM 3034 N N . HIS A 1 391 ? 13.194 -5.281 -16.375 1.00 92.06 391 HIS A N 1
ATOM 3035 C CA . HIS A 1 391 ? 13.075 -6.579 -17.032 1.00 92.06 391 HIS A CA 1
ATOM 3036 C C . HIS A 1 391 ? 11.661 -6.775 -17.583 1.00 92.06 391 HIS A C 1
ATOM 3038 O O . HIS A 1 391 ? 10.669 -6.787 -16.848 1.00 92.06 391 HIS A O 1
ATOM 3044 N N . ILE A 1 392 ? 11.581 -6.950 -18.898 1.00 88.75 392 ILE A N 1
ATOM 3045 C CA . ILE A 1 392 ? 10.333 -7.101 -19.638 1.00 88.75 392 ILE A CA 1
ATOM 3046 C C . ILE A 1 392 ? 10.187 -8.567 -20.022 1.00 88.75 392 ILE A C 1
ATOM 3048 O O . ILE A 1 392 ? 11.007 -9.110 -20.759 1.00 88.75 392 ILE A O 1
ATOM 3052 N N . SER A 1 393 ? 9.127 -9.198 -19.522 1.00 86.62 393 SER A N 1
ATOM 3053 C CA . SER A 1 393 ? 8.806 -10.589 -19.839 1.00 86.62 393 SER A CA 1
ATOM 3054 C C . SER A 1 393 ? 7.940 -10.673 -21.093 1.00 86.62 393 SER A C 1
ATOM 3056 O O . SER A 1 393 ? 8.298 -11.361 -22.046 1.00 86.62 393 SER A O 1
ATOM 3058 N N . ILE A 1 394 ? 6.811 -9.956 -21.114 1.00 82.44 394 ILE A N 1
ATOM 3059 C CA . ILE A 1 394 ? 5.861 -9.952 -22.234 1.00 82.44 394 ILE A CA 1
ATOM 3060 C C . ILE A 1 394 ? 5.300 -8.540 -22.393 1.00 82.44 394 ILE A C 1
ATOM 3062 O O . ILE A 1 394 ? 4.806 -7.966 -21.425 1.00 82.44 394 ILE A O 1
ATOM 3066 N N . VAL A 1 395 ? 5.346 -8.005 -23.616 1.00 83.44 395 VAL A N 1
ATOM 3067 C CA . VAL A 1 395 ? 4.664 -6.752 -23.976 1.00 83.44 395 VAL A CA 1
ATOM 3068 C C . VAL A 1 395 ? 3.355 -7.092 -24.681 1.00 83.44 395 VAL A C 1
ATOM 3070 O O . VAL A 1 395 ? 3.372 -7.859 -25.645 1.00 83.44 395 VAL A O 1
ATOM 3073 N N . ARG A 1 396 ? 2.224 -6.557 -24.205 1.00 83.38 396 ARG A N 1
ATOM 3074 C CA . ARG A 1 396 ? 0.884 -6.865 -24.752 1.00 83.38 396 ARG A CA 1
ATOM 3075 C C . ARG A 1 396 ? 0.314 -5.769 -25.651 1.00 83.38 396 ARG A C 1
ATOM 3077 O O . ARG A 1 396 ? -0.335 -6.090 -26.642 1.00 83.38 396 ARG A O 1
ATOM 3084 N N . HIS A 1 397 ? 0.587 -4.506 -25.340 1.00 85.06 397 HIS A N 1
ATOM 3085 C CA . HIS A 1 397 ? 0.238 -3.337 -26.151 1.00 85.06 397 HIS A CA 1
ATOM 3086 C C . HIS A 1 397 ? 1.405 -2.345 -26.185 1.00 85.06 397 HIS A C 1
ATOM 3088 O O . HIS A 1 397 ? 2.497 -2.638 -25.701 1.00 85.06 397 HIS A O 1
ATOM 3094 N N . GLU A 1 398 ? 1.179 -1.178 -26.779 1.00 87.19 398 GLU A N 1
ATOM 3095 C CA . GLU A 1 398 ? 2.169 -0.107 -26.861 1.00 87.19 398 GLU A CA 1
ATOM 3096 C C . GLU A 1 398 ? 2.720 0.239 -25.473 1.00 87.19 398 GLU A C 1
ATOM 3098 O O . GLU A 1 398 ? 1.977 0.437 -24.510 1.00 87.19 398 GLU A O 1
ATOM 3103 N N . SER A 1 399 ? 4.043 0.261 -25.368 1.00 91.50 399 SER A N 1
ATOM 3104 C CA . SER A 1 399 ? 4.768 0.559 -24.139 1.00 91.50 399 SER A CA 1
ATOM 3105 C C . SER A 1 399 ? 5.861 1.579 -24.413 1.00 91.50 399 SER A C 1
ATOM 3107 O O . SER A 1 399 ? 6.479 1.575 -25.480 1.00 91.50 399 SER A O 1
ATOM 3109 N N . ARG A 1 400 ? 6.124 2.439 -23.432 1.00 92.94 400 ARG A N 1
ATOM 3110 C CA . ARG A 1 400 ? 7.132 3.495 -23.532 1.00 92.94 400 ARG A CA 1
ATOM 3111 C C . ARG A 1 400 ? 7.973 3.549 -22.267 1.00 92.94 400 ARG A C 1
ATOM 3113 O O . ARG A 1 400 ? 7.439 3.492 -21.165 1.00 92.94 400 ARG A O 1
ATOM 3120 N N . ILE A 1 401 ? 9.283 3.671 -22.425 1.00 95.06 401 ILE A N 1
ATOM 3121 C CA . ILE A 1 401 ? 10.235 3.880 -21.335 1.00 95.06 401 ILE A CA 1
ATOM 3122 C C . ILE A 1 401 ? 11.050 5.117 -21.681 1.00 95.06 401 ILE A C 1
ATOM 3124 O O . ILE A 1 401 ? 11.732 5.144 -22.699 1.00 95.06 401 ILE A O 1
ATOM 3128 N N . HIS A 1 402 ? 10.970 6.153 -20.860 1.00 95.44 402 HIS A N 1
ATOM 3129 C CA . HIS A 1 402 ? 11.583 7.444 -21.139 1.00 95.44 402 HIS A CA 1
ATOM 3130 C C . HIS A 1 402 ? 12.330 7.962 -19.911 1.00 95.44 402 HIS A C 1
ATOM 3132 O O . HIS A 1 402 ? 11.746 8.066 -18.833 1.00 95.44 402 HIS A O 1
ATOM 3138 N N . ALA A 1 403 ? 13.609 8.289 -20.090 1.00 96.12 403 ALA A N 1
ATOM 3139 C CA . ALA A 1 403 ? 14.425 9.018 -19.127 1.00 96.12 403 ALA A CA 1
ATOM 3140 C C . ALA A 1 403 ? 14.939 10.337 -19.736 1.00 96.12 403 ALA A C 1
ATOM 3142 O O . ALA A 1 403 ? 15.495 10.321 -20.837 1.00 96.12 403 ALA A O 1
ATOM 3143 N N . GLU A 1 404 ? 14.780 11.466 -19.034 1.00 96.00 404 GLU A N 1
ATOM 3144 C CA . GLU A 1 404 ? 15.368 12.752 -19.459 1.00 96.00 404 GLU A CA 1
ATOM 3145 C C . GLU A 1 404 ? 16.864 12.843 -19.085 1.00 96.00 404 GLU A C 1
ATOM 3147 O O . GLU A 1 404 ? 17.687 13.242 -19.906 1.00 96.00 404 GLU A O 1
ATOM 3152 N N . ASP A 1 405 ? 17.243 12.447 -17.866 1.00 96.06 405 ASP A N 1
ATOM 3153 C CA . ASP A 1 405 ? 18.630 12.436 -17.362 1.00 96.06 405 ASP A CA 1
ATOM 3154 C C . ASP A 1 405 ? 18.901 11.150 -16.566 1.00 96.06 405 ASP A C 1
ATOM 3156 O O . ASP A 1 405 ? 18.507 11.028 -15.403 1.00 96.06 405 ASP A O 1
ATOM 3160 N N . GLY A 1 406 ? 19.540 10.165 -17.196 1.00 95.25 406 GLY A N 1
ATOM 3161 C CA . GLY A 1 406 ? 19.812 8.862 -16.586 1.00 95.25 406 GLY A CA 1
ATOM 3162 C C . GLY A 1 406 ? 19.946 7.727 -17.595 1.00 95.25 406 GLY A C 1
ATOM 3163 O O . GLY A 1 406 ? 19.474 7.815 -18.731 1.00 95.25 406 GLY A O 1
ATOM 3164 N N . ASP A 1 407 ? 20.600 6.647 -17.173 1.00 92.81 407 ASP A N 1
ATOM 3165 C CA . ASP A 1 407 ? 20.796 5.472 -18.016 1.00 92.81 407 ASP A CA 1
ATOM 3166 C C . ASP A 1 407 ? 19.581 4.533 -17.946 1.00 92.81 407 ASP A C 1
ATOM 3168 O O . ASP A 1 407 ? 18.935 4.371 -16.908 1.00 92.81 407 ASP A O 1
ATOM 3172 N N . ILE A 1 408 ? 19.283 3.865 -19.061 1.00 93.38 408 ILE A N 1
ATOM 3173 C CA . ILE A 1 408 ? 18.218 2.867 -19.156 1.00 93.38 408 ILE A CA 1
ATOM 3174 C C . ILE A 1 408 ? 18.830 1.511 -19.479 1.00 93.38 408 ILE A C 1
ATOM 3176 O O . ILE A 1 408 ? 19.445 1.326 -20.525 1.00 93.38 408 ILE A O 1
ATOM 3180 N N . ILE A 1 409 ? 18.593 0.533 -18.614 1.00 91.69 409 ILE A N 1
ATOM 3181 C CA . ILE A 1 409 ? 18.922 -0.872 -18.823 1.00 91.69 409 ILE A CA 1
ATOM 3182 C C . ILE A 1 409 ? 17.614 -1.633 -19.005 1.00 91.69 409 ILE A C 1
ATOM 3184 O O . ILE A 1 409 ? 16.786 -1.676 -18.092 1.00 91.69 409 ILE A O 1
ATOM 3188 N N . VAL A 1 410 ? 17.432 -2.263 -20.167 1.00 89.69 410 VAL A N 1
ATOM 3189 C CA . VAL A 1 410 ? 16.285 -3.144 -20.412 1.00 89.69 410 VAL A CA 1
ATOM 3190 C C . VAL A 1 410 ? 16.746 -4.562 -20.710 1.00 89.69 410 VAL A C 1
ATOM 3192 O O . VAL A 1 410 ? 17.488 -4.811 -21.660 1.00 89.69 410 VAL A O 1
ATOM 3195 N N . LYS A 1 411 ? 16.262 -5.505 -19.901 1.00 87.69 411 LYS A N 1
ATOM 3196 C CA . LYS A 1 411 ? 16.483 -6.945 -20.058 1.00 87.69 411 LYS A CA 1
ATOM 3197 C C . LYS A 1 411 ? 15.255 -7.590 -20.687 1.00 87.69 411 LYS A C 1
ATOM 3199 O O . LYS A 1 411 ? 14.143 -7.383 -20.199 1.00 87.69 411 LYS A O 1
ATOM 3204 N N . ASN A 1 412 ? 15.437 -8.378 -21.742 1.00 76.94 412 ASN A N 1
ATOM 3205 C CA . ASN A 1 412 ? 14.358 -9.162 -22.359 1.00 76.94 412 ASN A CA 1
ATOM 3206 C C . ASN A 1 412 ? 14.938 -10.359 -23.128 1.00 76.94 412 ASN A C 1
ATOM 3208 O O . ASN A 1 412 ? 16.040 -10.285 -23.670 1.00 76.94 412 ASN A O 1
ATOM 3212 N N . ILE A 1 413 ? 14.175 -11.448 -23.206 1.00 60.84 413 ILE A N 1
ATOM 3213 C CA . ILE A 1 413 ? 14.529 -12.677 -23.929 1.00 60.84 413 ILE A CA 1
ATOM 3214 C C . ILE A 1 413 ? 14.442 -12.489 -25.463 1.00 60.84 413 ILE A C 1
ATOM 3216 O O . ILE A 1 413 ? 15.168 -13.148 -26.201 1.00 60.84 413 ILE A O 1
ATOM 3220 N N . ASN A 1 414 ? 13.601 -11.570 -25.963 1.00 62.62 414 ASN A N 1
ATOM 3221 C CA . ASN A 1 414 ? 13.165 -11.551 -27.372 1.00 62.62 414 ASN A CA 1
ATOM 3222 C C . ASN A 1 414 ? 13.627 -10.344 -28.215 1.00 62.62 414 ASN A C 1
ATOM 3224 O O . ASN A 1 414 ? 13.309 -10.278 -29.405 1.00 62.62 414 ASN A O 1
ATOM 3228 N N . PHE A 1 415 ? 14.376 -9.382 -27.660 1.00 60.44 415 PHE A N 1
ATOM 3229 C CA . PHE A 1 415 ? 14.798 -8.193 -28.429 1.00 60.44 415 PHE A CA 1
ATOM 3230 C C . PHE A 1 415 ? 15.724 -8.512 -29.605 1.00 60.44 415 PHE A C 1
ATOM 3232 O O . PHE A 1 415 ? 15.710 -7.801 -30.610 1.00 60.44 415 PHE A O 1
ATOM 3239 N N . SER A 1 416 ? 16.507 -9.584 -29.491 1.00 49.00 416 SER A N 1
ATOM 3240 C CA . SER A 1 416 ? 17.504 -9.999 -30.479 1.00 49.00 416 SER A CA 1
ATOM 3241 C C . SER A 1 416 ? 16.908 -10.483 -31.804 1.00 49.00 416 SER A C 1
ATOM 3243 O O . SER A 1 416 ? 17.638 -10.556 -32.789 1.00 49.00 416 SER A O 1
ATOM 3245 N N . VAL A 1 417 ? 15.605 -10.788 -31.857 1.00 49.16 417 VAL A N 1
ATOM 3246 C CA . VAL A 1 417 ? 14.970 -11.399 -33.039 1.00 49.16 417 VAL A CA 1
ATOM 3247 C C . VAL A 1 417 ? 14.189 -10.383 -33.885 1.00 49.16 417 VAL A C 1
ATOM 3249 O O . VAL A 1 417 ? 14.075 -10.562 -35.096 1.00 49.16 417 VAL A O 1
ATOM 3252 N N . HIS A 1 418 ? 13.670 -9.301 -33.288 1.00 51.22 418 HIS A N 1
ATOM 3253 C CA . HIS A 1 418 ? 12.693 -8.433 -33.966 1.00 51.22 418 HIS A CA 1
ATOM 3254 C C . HIS A 1 418 ? 12.833 -6.911 -33.710 1.00 51.22 418 HIS A C 1
ATOM 3256 O O . HIS A 1 418 ? 12.020 -6.123 -34.196 1.00 51.22 418 HIS A O 1
ATOM 3262 N N . GLY A 1 419 ? 13.858 -6.462 -32.975 1.00 52.97 419 GLY A N 1
ATOM 3263 C CA . GLY A 1 419 ? 14.085 -5.035 -32.702 1.00 52.97 419 GLY A CA 1
ATOM 3264 C C . GLY A 1 419 ? 14.863 -4.303 -33.803 1.00 52.97 419 GLY A C 1
ATOM 3265 O O . GLY A 1 419 ? 15.871 -4.815 -34.288 1.00 52.97 419 GLY A O 1
ATOM 3266 N N . LYS A 1 420 ? 14.450 -3.077 -34.164 1.00 54.81 420 LYS A N 1
ATOM 3267 C CA . LYS A 1 420 ? 15.211 -2.187 -35.057 1.00 54.81 420 LYS A CA 1
ATOM 3268 C C . LYS A 1 420 ? 15.733 -0.989 -34.267 1.00 54.81 420 LYS A C 1
ATOM 3270 O O . LYS A 1 420 ? 14.988 -0.092 -33.885 1.00 54.81 420 LYS A O 1
ATOM 3275 N N . ILE A 1 421 ? 17.046 -0.937 -34.073 1.00 55.31 421 ILE A N 1
ATOM 3276 C CA . ILE A 1 421 ? 17.689 0.237 -33.480 1.00 55.31 421 ILE A CA 1
ATOM 3277 C C . ILE A 1 421 ? 17.689 1.343 -34.534 1.00 55.31 421 ILE A C 1
ATOM 3279 O O . ILE A 1 421 ? 18.247 1.165 -35.618 1.00 55.31 421 ILE A O 1
ATOM 3283 N N . THR A 1 422 ? 17.052 2.470 -34.223 1.00 58.25 422 THR A N 1
ATOM 3284 C CA . THR A 1 422 ? 17.037 3.631 -35.113 1.00 58.25 422 THR A CA 1
ATOM 3285 C C . THR A 1 422 ? 17.522 4.834 -34.310 1.00 58.25 422 THR A C 1
ATOM 3287 O O . THR A 1 422 ? 16.732 5.398 -33.553 1.00 58.25 422 THR A O 1
ATOM 3290 N N . PRO A 1 423 ? 18.807 5.218 -34.414 1.00 55.38 423 PRO A N 1
ATOM 3291 C CA . PRO A 1 423 ? 19.242 6.493 -33.864 1.00 55.38 423 PRO A CA 1
ATOM 3292 C C . PRO A 1 423 ? 18.478 7.600 -34.597 1.00 55.38 423 PRO A C 1
ATOM 3294 O O . PRO A 1 423 ? 18.343 7.541 -35.822 1.00 55.38 423 PRO A O 1
ATOM 3297 N N . LYS A 1 424 ? 17.933 8.577 -33.868 1.00 54.72 424 LYS A N 1
ATOM 3298 C CA . LYS A 1 424 ? 17.425 9.787 -34.517 1.00 54.72 424 LYS A CA 1
ATOM 3299 C C . LYS A 1 424 ? 18.580 10.771 -34.706 1.00 54.72 424 LYS A C 1
ATOM 3301 O O . LYS A 1 424 ? 19.498 10.843 -33.893 1.00 54.72 424 LYS A O 1
ATOM 3306 N N . ASP A 1 425 ? 18.476 11.574 -35.760 1.00 51.72 425 ASP A N 1
ATOM 3307 C CA . ASP A 1 425 ? 19.419 12.649 -36.098 1.00 51.72 425 ASP A CA 1
ATOM 3308 C C . ASP A 1 425 ? 19.429 13.816 -35.081 1.00 51.72 425 ASP A C 1
ATOM 3310 O O . ASP A 1 425 ? 20.180 14.774 -35.248 1.00 51.72 425 ASP A O 1
ATOM 3314 N N . ASP A 1 426 ? 18.612 13.756 -34.023 1.00 54.06 426 ASP A N 1
ATOM 3315 C CA . ASP A 1 426 ? 18.524 14.754 -32.946 1.00 54.06 426 ASP A CA 1
ATOM 3316 C C . ASP A 1 426 ? 19.491 14.488 -31.774 1.00 54.06 426 ASP A C 1
ATOM 3318 O O . ASP A 1 426 ? 19.506 15.241 -30.803 1.00 54.06 426 ASP A O 1
ATOM 3322 N N . GLY A 1 427 ? 20.348 13.465 -31.884 1.00 50.47 427 GLY A N 1
ATOM 3323 C CA . GLY A 1 427 ? 21.352 13.124 -30.872 1.00 50.47 427 GLY A CA 1
ATOM 3324 C C . GLY A 1 427 ? 20.856 12.160 -29.790 1.00 50.47 427 GLY A C 1
ATOM 3325 O O . GLY A 1 427 ? 21.643 11.790 -28.918 1.00 50.47 427 GLY A O 1
ATOM 3326 N N . TYR A 1 428 ? 19.599 11.708 -29.866 1.00 51.06 428 TYR A N 1
ATOM 3327 C CA . TYR A 1 428 ? 19.020 10.744 -28.930 1.00 51.06 428 TYR A CA 1
ATOM 3328 C C . TYR A 1 428 ? 19.223 9.285 -29.367 1.00 51.06 428 TYR A C 1
ATOM 3330 O O . TYR A 1 428 ? 19.120 8.929 -30.547 1.00 51.06 428 TYR A O 1
ATOM 3338 N N . VAL A 1 429 ? 19.443 8.400 -28.388 1.00 55.72 429 VAL A N 1
ATOM 3339 C CA . VAL A 1 429 ? 19.477 6.944 -28.604 1.00 55.72 429 VAL A CA 1
ATOM 3340 C C . VAL A 1 429 ? 18.070 6.389 -28.391 1.00 55.72 429 VAL A C 1
ATOM 3342 O O . VAL A 1 429 ? 17.722 5.939 -27.302 1.00 55.72 429 VAL A O 1
ATOM 3345 N N . ASN A 1 430 ? 17.246 6.433 -29.439 1.00 56.62 430 ASN A N 1
ATOM 3346 C CA . ASN A 1 430 ? 15.918 5.823 -29.415 1.00 56.62 430 ASN A CA 1
ATOM 3347 C C . ASN A 1 430 ? 15.996 4.339 -29.791 1.00 56.62 430 ASN A C 1
ATOM 3349 O O . ASN A 1 430 ? 16.644 3.949 -30.769 1.00 56.62 430 ASN A O 1
ATOM 3353 N N . TYR A 1 431 ? 15.288 3.504 -29.038 1.00 63.22 431 TYR A N 1
ATOM 3354 C CA . TYR A 1 431 ? 15.065 2.108 -29.383 1.00 63.22 431 TYR A CA 1
ATOM 3355 C C . TYR A 1 431 ? 13.606 1.880 -29.742 1.00 63.22 431 TYR A C 1
ATOM 3357 O O . TYR A 1 431 ? 12.708 2.214 -28.971 1.00 63.22 431 TYR A O 1
ATOM 3365 N N . TYR A 1 432 ? 13.396 1.246 -30.892 1.00 61.00 432 TYR A N 1
ATOM 3366 C CA . TYR A 1 432 ? 12.088 0.812 -31.347 1.00 61.00 432 TYR A CA 1
ATOM 3367 C C . TYR A 1 432 ? 12.122 -0.699 -31.575 1.00 61.00 432 TYR A C 1
ATOM 3369 O O . TYR A 1 432 ? 12.885 -1.208 -32.399 1.00 61.00 432 TYR A O 1
ATOM 3377 N N . ALA A 1 433 ? 11.277 -1.436 -30.860 1.00 59.72 433 ALA A N 1
ATOM 3378 C CA . ALA A 1 433 ? 11.067 -2.853 -31.128 1.00 59.72 433 ALA A CA 1
ATOM 3379 C C . ALA A 1 433 ? 9.612 -3.162 -31.445 1.00 59.72 433 ALA A C 1
ATOM 3381 O O . ALA A 1 433 ? 8.697 -2.746 -30.737 1.00 59.72 433 ALA A O 1
ATOM 3382 N N . THR A 1 434 ? 9.432 -3.962 -32.490 1.00 56.59 434 THR A N 1
ATOM 3383 C CA . THR A 1 434 ? 8.193 -4.671 -32.803 1.00 56.59 434 THR A CA 1
ATOM 3384 C C . THR A 1 434 ? 8.438 -6.145 -32.524 1.00 56.59 434 THR A C 1
ATOM 3386 O O . THR A 1 434 ? 9.376 -6.697 -33.075 1.00 56.59 434 THR A O 1
ATOM 3389 N N . ILE A 1 435 ? 7.631 -6.803 -31.695 1.00 60.41 435 ILE A N 1
ATOM 3390 C CA . ILE A 1 435 ? 7.774 -8.247 -31.415 1.00 60.41 435 ILE A CA 1
ATOM 3391 C C . ILE A 1 435 ? 7.565 -9.108 -32.674 1.00 60.41 435 ILE A C 1
ATOM 3393 O O . ILE A 1 435 ? 8.203 -10.140 -32.809 1.00 60.41 435 ILE A O 1
ATOM 3397 N N . HIS A 1 436 ? 6.728 -8.690 -33.623 1.00 57.47 436 HIS A N 1
ATOM 3398 C CA . HIS A 1 436 ? 6.542 -9.356 -34.913 1.00 57.47 436 HIS A CA 1
ATOM 3399 C C . HIS A 1 436 ? 6.390 -8.313 -36.029 1.00 57.47 436 HIS A C 1
ATOM 3401 O O . HIS A 1 436 ? 5.291 -7.799 -36.208 1.00 57.47 436 HIS A O 1
ATOM 3407 N N . PRO A 1 437 ? 7.450 -7.993 -36.792 1.00 55.03 437 PRO A N 1
ATOM 3408 C CA . PRO A 1 437 ? 7.416 -6.907 -37.777 1.00 55.03 437 PRO A CA 1
ATOM 3409 C C . PRO A 1 437 ? 6.417 -7.155 -38.920 1.00 55.03 437 PRO A C 1
ATOM 3411 O O . PRO A 1 437 ? 5.887 -6.204 -39.485 1.00 55.03 437 PRO A O 1
ATOM 3414 N N . ASP A 1 438 ? 6.110 -8.423 -39.216 1.00 56.19 438 ASP A N 1
ATOM 3415 C CA . ASP A 1 438 ? 5.203 -8.830 -40.301 1.00 56.19 438 ASP A CA 1
ATOM 3416 C C . ASP A 1 438 ? 3.731 -8.972 -39.861 1.00 56.19 438 ASP A C 1
ATOM 3418 O O . ASP A 1 438 ? 2.883 -9.445 -40.622 1.00 56.19 438 ASP A O 1
ATOM 3422 N N . LYS A 1 439 ? 3.406 -8.614 -38.613 1.00 58.59 439 LYS A N 1
ATOM 3423 C CA . LYS A 1 439 ? 2.049 -8.657 -38.046 1.00 58.59 439 LYS A CA 1
ATOM 3424 C C . LYS A 1 439 ? 1.794 -7.386 -37.241 1.00 58.59 439 LYS A C 1
ATOM 3426 O O . LYS A 1 439 ? 2.729 -6.716 -36.819 1.00 58.59 439 LYS A O 1
ATOM 3431 N N . PHE A 1 440 ? 0.529 -7.060 -36.973 1.00 59.69 440 PHE A N 1
ATOM 3432 C CA . PHE A 1 440 ? 0.237 -6.071 -35.935 1.00 59.69 440 PHE A CA 1
ATOM 3433 C C . PHE A 1 440 ? 0.812 -6.592 -34.615 1.00 59.69 440 PHE A C 1
ATOM 3435 O O . PHE A 1 440 ? 0.378 -7.628 -34.106 1.00 59.69 440 PHE A O 1
ATOM 3442 N N . SER A 1 441 ? 1.844 -5.919 -34.122 1.00 61.06 441 SER A N 1
ATOM 3443 C CA . SER A 1 441 ? 2.644 -6.358 -32.991 1.00 61.06 441 SER A CA 1
ATOM 3444 C C . SER A 1 441 ? 2.693 -5.256 -31.944 1.00 61.06 441 SER A C 1
ATOM 3446 O O . SER A 1 441 ? 2.827 -4.091 -32.318 1.00 61.06 441 SER A O 1
ATOM 3448 N N . PRO A 1 442 ? 2.694 -5.608 -30.648 1.00 72.94 442 PRO A N 1
ATOM 3449 C CA . PRO A 1 442 ? 2.998 -4.657 -29.591 1.00 72.94 442 PRO A CA 1
ATOM 3450 C C . PRO A 1 442 ? 4.339 -3.972 -29.862 1.00 72.94 442 PRO A C 1
ATOM 3452 O O . PRO A 1 442 ? 5.289 -4.619 -30.333 1.00 72.94 442 PRO A O 1
ATOM 3455 N N . THR A 1 443 ? 4.385 -2.671 -29.589 1.00 80.62 443 THR A N 1
ATOM 3456 C CA . THR A 1 443 ? 5.561 -1.818 -29.756 1.00 80.62 443 THR A CA 1
ATOM 3457 C C . THR A 1 443 ? 6.145 -1.460 -28.397 1.00 80.62 443 THR A C 1
ATOM 3459 O O . THR A 1 443 ? 5.420 -1.244 -27.425 1.00 80.62 443 THR A O 1
ATOM 3462 N N . LEU A 1 444 ? 7.471 -1.394 -28.334 1.00 85.06 444 LEU A N 1
ATOM 3463 C CA . LEU A 1 444 ? 8.192 -0.827 -27.203 1.00 85.06 444 LEU A CA 1
ATOM 3464 C C . LEU A 1 444 ? 9.106 0.287 -27.705 1.00 85.06 444 LEU A C 1
ATOM 3466 O O . LEU A 1 444 ? 9.994 0.040 -28.525 1.00 85.06 444 LEU A O 1
ATOM 3470 N N . GLU A 1 445 ? 8.885 1.487 -27.184 1.00 87.00 445 GLU A N 1
ATOM 3471 C CA . GLU A 1 445 ? 9.725 2.661 -27.400 1.00 87.00 445 GLU A CA 1
ATOM 3472 C C . GLU A 1 445 ? 10.577 2.916 -26.149 1.00 87.00 445 GLU A C 1
ATOM 3474 O O . GLU A 1 445 ? 10.044 3.003 -25.042 1.00 87.00 445 GLU A O 1
ATOM 3479 N N . ILE A 1 446 ? 11.898 3.028 -26.307 1.00 88.69 446 ILE A N 1
ATOM 3480 C CA . ILE A 1 446 ? 12.817 3.390 -25.217 1.00 88.69 446 ILE A CA 1
ATOM 3481 C C . ILE A 1 446 ? 13.593 4.638 -25.623 1.00 88.69 446 ILE A C 1
ATOM 3483 O O . ILE A 1 446 ? 14.210 4.657 -26.686 1.00 88.69 446 ILE A O 1
ATOM 3487 N N . ILE A 1 447 ? 13.574 5.658 -24.771 1.00 88.44 447 ILE A N 1
ATOM 3488 C CA . ILE A 1 447 ? 14.167 6.972 -25.021 1.00 88.44 447 ILE A CA 1
ATOM 3489 C C . ILE A 1 447 ? 15.009 7.355 -23.807 1.00 88.44 447 ILE A C 1
ATOM 3491 O O . ILE A 1 447 ? 14.463 7.528 -22.720 1.00 88.44 447 ILE A O 1
ATOM 3495 N N . ALA A 1 448 ? 16.316 7.523 -23.989 1.00 88.38 448 ALA A N 1
ATOM 3496 C CA . ALA A 1 448 ? 17.170 8.215 -23.024 1.00 88.38 448 ALA A CA 1
ATOM 3497 C C . ALA A 1 448 ? 17.658 9.518 -23.663 1.00 88.38 448 ALA A C 1
ATOM 3499 O O . ALA A 1 448 ? 18.345 9.474 -24.687 1.00 88.38 448 ALA A O 1
ATOM 3500 N N . GLU A 1 449 ? 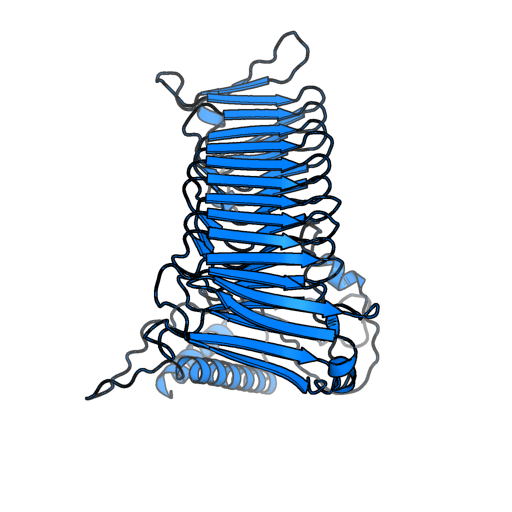17.281 10.665 -23.092 1.00 88.50 449 GLU A N 1
ATOM 3501 C CA . GLU A 1 449 ? 17.664 11.967 -23.646 1.00 88.50 449 GLU A CA 1
ATOM 3502 C C . GLU A 1 449 ? 19.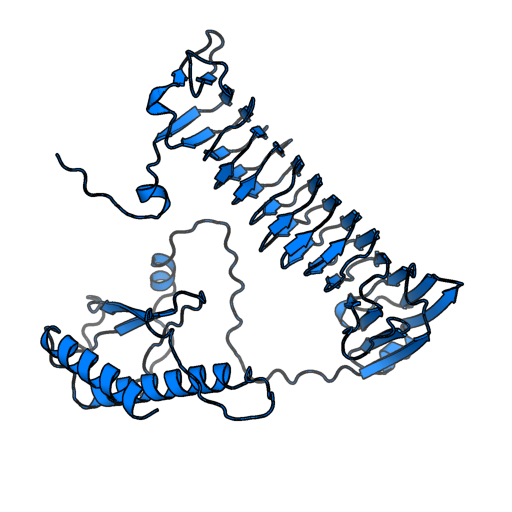116 12.316 -23.310 1.00 88.50 449 GLU A C 1
ATOM 3504 O O . GLU A 1 449 ? 19.941 12.497 -24.202 1.00 88.50 449 GLU A O 1
ATOM 3509 N N . ASN A 1 450 ? 19.438 12.353 -22.015 1.00 89.38 450 ASN A N 1
ATOM 3510 C CA . ASN A 1 450 ? 20.784 12.581 -21.497 1.00 89.38 450 ASN A CA 1
ATOM 3511 C C . ASN A 1 450 ? 21.275 11.330 -20.763 1.00 89.38 450 ASN A C 1
ATOM 3513 O O . ASN A 1 450 ? 21.492 11.330 -19.554 1.00 89.38 450 ASN A O 1
ATOM 3517 N N . GLY A 1 451 ? 21.424 10.236 -21.504 1.00 87.88 451 GLY A N 1
ATOM 3518 C CA . GLY A 1 451 ? 21.865 8.963 -20.951 1.00 87.88 451 GLY A CA 1
ATOM 3519 C C . GLY A 1 451 ? 22.099 7.916 -22.026 1.00 87.88 451 GLY A C 1
ATOM 3520 O O . GLY A 1 451 ? 22.065 8.195 -23.226 1.00 87.88 451 GLY A O 1
ATOM 3521 N N . ARG A 1 452 ? 22.379 6.692 -21.594 1.00 86.38 452 ARG A N 1
ATOM 3522 C CA . ARG A 1 452 ? 22.617 5.550 -22.477 1.00 86.38 452 ARG A CA 1
ATOM 3523 C C . ARG A 1 452 ? 21.494 4.542 -22.342 1.00 86.38 452 ARG A C 1
ATOM 3525 O O . ARG A 1 452 ? 21.043 4.245 -21.242 1.00 86.38 452 ARG A O 1
ATOM 3532 N N . VAL A 1 453 ? 21.115 3.946 -23.466 1.00 86.00 453 VAL A N 1
ATOM 3533 C CA . VAL A 1 453 ? 20.251 2.764 -23.485 1.00 86.00 453 VAL A CA 1
ATOM 3534 C C . VAL A 1 453 ? 21.123 1.521 -23.642 1.00 86.00 453 VAL A C 1
ATOM 3536 O O . VAL A 1 453 ? 21.840 1.378 -24.633 1.00 86.00 453 VAL A O 1
ATOM 3539 N N . LEU A 1 454 ? 21.058 0.615 -22.667 1.00 84.00 454 LEU A N 1
ATOM 3540 C CA . LEU A 1 454 ? 21.672 -0.706 -22.697 1.00 84.00 454 LEU A CA 1
ATOM 3541 C C . LEU A 1 454 ? 20.582 -1.772 -22.790 1.00 84.00 454 LEU A C 1
ATOM 3543 O O . LEU A 1 454 ? 19.690 -1.854 -21.947 1.00 84.00 454 LEU A O 1
ATOM 3547 N N . LEU A 1 455 ? 20.686 -2.623 -23.805 1.00 82.31 455 LEU A N 1
ATOM 3548 C CA . LEU A 1 455 ? 19.794 -3.760 -23.987 1.00 82.31 455 LEU A CA 1
ATOM 3549 C C . LEU A 1 455 ? 20.544 -5.044 -23.678 1.00 82.31 455 LEU A C 1
ATOM 3551 O O . LEU A 1 455 ? 21.576 -5.332 -24.284 1.00 82.31 455 LEU A O 1
ATOM 3555 N N . GLU A 1 456 ? 20.004 -5.824 -22.752 1.00 81.25 456 GLU A N 1
ATOM 3556 C CA . GLU A 1 456 ? 20.568 -7.107 -22.357 1.00 81.25 456 GLU A CA 1
ATOM 3557 C C . GLU A 1 456 ? 19.641 -8.238 -22.807 1.00 81.25 456 GLU A C 1
ATOM 3559 O O . GLU A 1 456 ? 18.461 -8.293 -22.449 1.00 81.25 456 GLU A O 1
ATOM 3564 N N . SER A 1 457 ? 20.192 -9.173 -23.583 1.00 71.19 457 SER A N 1
ATOM 3565 C CA . SER A 1 457 ? 19.529 -10.451 -23.830 1.00 71.19 457 SER A CA 1
ATOM 3566 C C . SER A 1 457 ? 19.622 -11.278 -22.556 1.00 71.19 457 SER A C 1
ATOM 3568 O O . SER A 1 457 ? 20.719 -11.643 -22.132 1.00 71.19 457 SER A O 1
ATOM 3570 N N . GLN A 1 458 ? 18.484 -11.590 -21.949 1.00 65.00 458 GLN A N 1
ATOM 3571 C CA . GLN A 1 458 ? 18.437 -12.455 -20.776 1.00 65.00 458 GLN A CA 1
ATOM 3572 C C . GLN A 1 458 ? 17.779 -13.770 -21.169 1.00 65.00 458 GLN A C 1
ATOM 3574 O O . GLN A 1 458 ? 16.666 -13.756 -21.660 1.00 65.00 458 GLN A O 1
ATOM 3579 N N . ASP A 1 459 ? 18.460 -14.899 -20.977 1.00 60.44 459 ASP A N 1
ATOM 3580 C CA . ASP A 1 459 ? 17.866 -16.228 -21.159 1.00 60.44 459 ASP A CA 1
ATOM 3581 C C . ASP A 1 459 ? 17.065 -16.620 -19.899 1.00 60.44 459 ASP A C 1
ATOM 3583 O O . ASP A 1 459 ? 17.430 -16.242 -18.779 1.00 60.44 459 ASP A O 1
ATOM 3587 N N . TRP A 1 460 ? 15.992 -17.400 -20.049 1.00 56.94 460 TRP A N 1
ATOM 3588 C CA . TRP A 1 460 ? 15.139 -17.861 -18.943 1.00 56.94 460 TRP A CA 1
ATOM 3589 C C . TRP A 1 460 ? 15.924 -18.672 -17.899 1.00 56.94 460 TRP A C 1
ATOM 3591 O O . TRP A 1 460 ? 15.600 -18.669 -16.713 1.00 56.94 460 TRP A O 1
ATOM 3601 N N . ALA A 1 461 ? 17.002 -19.345 -18.303 1.00 52.62 461 ALA A N 1
ATOM 3602 C CA . ALA A 1 461 ? 17.879 -20.026 -17.358 1.00 52.62 461 ALA A CA 1
ATOM 3603 C C . ALA A 1 461 ? 18.743 -19.041 -16.555 1.00 52.62 461 ALA A C 1
ATOM 3605 O O . ALA A 1 461 ? 18.935 -19.220 -15.349 1.00 52.62 461 ALA A O 1
ATOM 3606 N N . ALA A 1 462 ? 19.193 -17.951 -17.185 1.00 55.72 462 ALA A N 1
ATOM 3607 C CA . ALA A 1 462 ? 19.940 -16.894 -16.514 1.00 55.72 462 ALA A CA 1
ATOM 3608 C C . ALA A 1 462 ? 19.060 -16.109 -15.524 1.00 55.72 462 ALA A C 1
ATOM 3610 O O . ALA A 1 462 ? 19.553 -15.698 -14.472 1.00 55.72 462 ALA A O 1
ATOM 3611 N N . SER A 1 463 ? 17.758 -15.946 -15.799 1.00 49.12 463 SER A N 1
ATOM 3612 C CA . SER A 1 463 ? 16.807 -15.336 -14.853 1.00 49.12 463 SER A CA 1
ATOM 3613 C C . SER A 1 463 ? 16.524 -16.210 -13.620 1.00 49.12 463 SER A C 1
ATOM 3615 O O . SER A 1 463 ? 16.216 -15.676 -12.556 1.00 49.12 463 SER A O 1
ATOM 3617 N N . LEU A 1 464 ? 16.744 -17.528 -13.708 1.00 48.44 464 LEU A N 1
ATOM 3618 C CA . LEU A 1 464 ? 16.720 -18.465 -12.573 1.00 48.44 464 LEU A CA 1
ATOM 3619 C C . LEU A 1 464 ? 18.082 -18.622 -11.865 1.00 48.44 464 LEU A C 1
ATOM 3621 O O . LEU A 1 464 ? 18.207 -19.408 -10.924 1.00 48.44 464 LEU A O 1
ATOM 3625 N N . GLY A 1 465 ? 19.118 -17.892 -12.297 1.00 46.00 465 GLY A N 1
ATOM 3626 C CA . GLY A 1 465 ? 20.477 -18.005 -11.756 1.00 46.00 465 GLY A CA 1
ATOM 3627 C C . GLY A 1 465 ? 21.224 -19.273 -12.189 1.00 46.00 465 GLY A C 1
ATOM 3628 O O . GLY A 1 465 ? 22.270 -19.597 -11.620 1.00 46.00 465 GLY A O 1
ATOM 3629 N N . LEU A 1 466 ? 20.711 -19.990 -13.189 1.00 41.19 466 LEU A N 1
ATOM 3630 C CA . LEU A 1 466 ? 21.353 -21.159 -13.776 1.00 41.19 466 LEU A CA 1
ATOM 3631 C C . LEU A 1 466 ? 22.307 -20.694 -14.881 1.00 41.19 466 LEU A C 1
ATOM 3633 O O . LEU A 1 466 ? 21.909 -20.046 -15.846 1.00 41.19 466 LEU A O 1
ATOM 3637 N N . LYS A 1 467 ? 23.593 -21.033 -14.751 1.00 41.38 467 LYS A N 1
ATOM 3638 C CA . LYS A 1 467 ? 24.545 -20.889 -15.856 1.00 41.38 467 LYS A CA 1
ATOM 3639 C C . LYS A 1 467 ? 24.389 -22.099 -16.768 1.00 41.38 467 LYS A C 1
ATOM 3641 O O . LYS A 1 467 ? 24.845 -23.181 -16.404 1.00 41.38 467 LYS A O 1
ATOM 3646 N N . ILE A 1 468 ? 23.758 -21.928 -17.928 1.00 44.44 468 ILE A N 1
ATOM 3647 C CA . ILE A 1 468 ? 23.835 -22.948 -18.975 1.00 44.44 468 ILE A CA 1
ATOM 3648 C C . ILE A 1 468 ? 25.274 -22.928 -19.514 1.00 44.44 468 ILE A C 1
ATOM 3650 O O . ILE A 1 468 ? 25.764 -21.856 -19.881 1.00 44.44 468 ILE A O 1
ATOM 3654 N N . PRO A 1 469 ? 25.995 -24.064 -19.520 1.00 36.78 469 PRO A N 1
ATOM 3655 C CA . PRO A 1 469 ? 27.285 -24.138 -20.184 1.00 36.78 469 PRO A CA 1
ATOM 3656 C C . PRO A 1 469 ? 27.079 -23.882 -21.677 1.00 36.78 469 PRO A C 1
ATOM 3658 O O . PRO A 1 469 ? 26.306 -24.575 -22.332 1.00 36.78 469 PRO A O 1
ATOM 3661 N N . VAL A 1 470 ? 27.765 -22.869 -22.201 1.00 38.16 470 VAL A N 1
ATOM 3662 C CA . VAL A 1 470 ? 27.775 -22.581 -23.635 1.00 38.16 470 VAL A CA 1
ATOM 3663 C C . VAL A 1 470 ? 28.494 -23.745 -24.316 1.00 38.16 470 VAL A C 1
ATOM 3665 O O . VAL A 1 470 ? 29.700 -23.914 -24.138 1.00 38.16 470 VAL A O 1
ATOM 3668 N N . THR A 1 471 ? 27.759 -24.595 -25.032 1.00 37.94 471 THR A N 1
ATOM 3669 C CA . THR A 1 471 ? 28.367 -25.542 -25.974 1.00 37.94 471 THR A CA 1
ATOM 3670 C C . THR A 1 471 ? 28.995 -24.734 -27.102 1.00 37.94 471 THR A C 1
ATOM 3672 O O . THR A 1 471 ? 28.301 -23.928 -27.721 1.00 37.94 471 THR A O 1
ATOM 3675 N N . GLN A 1 472 ? 30.310 -24.905 -27.270 1.00 33.25 472 GLN A N 1
ATOM 3676 C CA . GLN A 1 472 ? 31.136 -24.253 -28.292 1.00 33.25 472 GLN A CA 1
ATOM 3677 C C . GLN A 1 472 ? 30.674 -24.560 -29.711 1.00 33.25 472 GLN A C 1
ATOM 3679 O O . GLN A 1 472 ? 30.247 -25.716 -29.946 1.00 33.25 472 GLN A O 1
#

InterPro domains:
  IPR025164 Toastrack DUF4097 [PF13349] (308-410)

Organism: Lepeophtheirus salmonis (NCBI:txid72036)

Secondary structure (DSSP, 8-state):
-HHHHHHHHHHHHHHHTT-SS---HHHHHHHHHHHHHHHHHHHHHHHTT----SS-----------EEEEEEEEPPPTT-TT-TT--EEEEEEEETTB-----------S---S-S-HHHHHTT----TT----------S------PEEEEEEEEE--SSS-EEEEEESSEEEEEEPPTTT-TT--EEEEEEEESSTTHHHHEEEEEEEETTEEEEEEEESS---GGGEEEEEEE-TT-EEEEEE-TT--EEEE--EEEEEEEEEESSS-EEEES-EEEEEEEEE-SS--EEEESEEEEEEEEEE-TT--EEESSEEEEEEEEEEESSS-EEEEEEEEEEEEEEEEE--EEEEEEEEEEEEEEEEE--EEEEEEEEEEEEEEEES-EEEEEEEE-S-EEEEEEES-EEEEESSHHHHEEE---TTS-EEEEEES-TTS---EEEEEEEES-EEEEE--HHHHTT-------

Radius of gyration: 28.42 Å; chains: 1; bounding box: 77×63×76 Å

Sequence (472 aa):
MSESIVSFKEGFEYFSRFCPFELTKKAKEAFFKICEELISDILNRVSDEAFYDGGRTKVYLRDVKNVMIQYKCFPPSPKDARYPNQHLYAFLIKHCDTQAAKLLIPPSSFELGLWASRDMIRNLVKPSRCLQIRGFASESPTNKREKKTVLFEKRHDVPAFGGSLWLSSPTDVKVTSLAPHEYPNLDRAIIKVTGNNQELKDKAEFASKLEGKKLKFYCSTRLPIDSSEIQATVSIPVVHNVFADVESNGSLDVGDLMESDFCHLKGSDGDITVSRVKTNSLTVQSSGKGDIYCCGAIQGNIKITSGGSGSVACEKRFSGPSLDIVTDTGDISVAACYSETSKFSTNYGSMNLRNIHNESYIAVYNQGNVKIQGVDGSTNIFVKKGDIDCHISIVRHESRIHAEDGDIIVKNINFSVHGKITPKDDGYVNYYATIHPDKFSPTLEIIAENGRVLLESQDWAASLGLKIPVTQ

Foldseek 3Di:
DVVVLVVVVVVVVVVCVVDPDDDDPVNVVVVSVVVVVVVVVVVVVVVVPDDDDDDDDDDDPDPPPDKDKDKDWDQDDPVCPPDRPDIWIWIFIDDPPDPDTDTDGDDDDDDDDDDDDPVVVVVVDDDPPPDPPPPPPDCDDDDDPQDWDWLDKDKDFAQQAPAAEAEEEQAAEEEEEDDCVVVVSQGMKMKIKTFSDNVVSVQKDWDWDDDRRYIYIYIDGNDDDHRHGMYIYIYGHLQYAYHYAHEDQYEYHYEDRANHAHHAEEEEQHAYEYAHHAYQEYEYEYAYQYEYEYYDEHEHAYHYEAHDAYAYEYDYEYEYQEEAHEYEQYEYYHPEYHHLEYEAEYAHYEYHAEYYEAEYEAEHNHEYEYEYNEYHYEYEAEYAAYEYHYEYEHYDAEHEHEYAHYEYEYEYQQCVPFWDFDDDPVRWRWTWGFSDPVDPGHIYIYTYNHYYYHYHNADPCVSVVHDDPDDD

pLDDT: mean 71.17, std 28.26, range [21.72, 98.75]